Protein AF-A0AB34G0P8-F1 (afdb_monomer)

pLDDT: mean 74.04, std 18.04, range [24.09, 98.31]

InterPro domains:
  IPR002575 Aminoglycoside phosphotransferase [PF01636] (497-604)
  IPR011009 Protein kinase-like domain superfamily [SSF56112] (492-685)

Mean predicted aligned error: 21.81 Å

Solvent-accessible surface area (backbone atoms only — not comparable to full-atom values): 39371 Å² total; per-residue (Å²): 138,84,88,82,79,58,71,59,60,62,61,66,71,72,66,94,48,79,92,49,45,62,61,52,47,51,54,50,50,36,53,51,48,53,50,49,52,55,47,42,53,53,50,49,52,51,55,39,42,76,72,71,47,58,97,82,65,74,80,33,61,32,66,63,45,48,44,55,61,40,42,73,58,65,62,52,51,52,52,51,43,49,52,55,57,77,41,54,67,62,77,75,62,88,54,70,70,63,48,52,50,34,56,71,69,43,41,60,56,49,53,52,50,48,54,51,44,50,50,34,36,53,35,41,67,61,32,47,63,33,47,47,51,44,37,51,50,37,35,51,48,52,48,49,51,57,42,61,74,71,48,86,65,56,70,58,50,57,59,47,50,58,50,48,40,45,72,77,36,47,71,58,39,49,52,52,50,54,64,72,63,56,76,75,42,73,70,82,69,55,75,86,48,48,62,54,44,50,59,37,57,54,56,34,83,88,58,46,84,77,51,71,55,59,44,51,51,47,32,53,60,26,45,70,52,13,69,78,80,56,84,86,73,92,62,99,64,65,47,65,60,59,62,67,24,53,50,21,44,50,50,29,48,53,43,50,56,55,50,63,69,32,62,68,57,70,59,55,59,82,50,44,46,58,61,46,34,52,50,51,52,47,54,56,48,18,62,58,35,44,37,54,79,79,49,32,42,88,59,92,66,89,83,67,58,73,78,79,51,59,64,68,67,84,76,73,53,75,67,79,53,68,68,66,75,74,64,78,53,61,38,36,54,51,74,35,58,37,47,74,90,47,97,55,44,68,52,33,36,40,36,38,21,38,29,67,98,36,98,48,35,36,40,36,40,36,40,36,31,46,73,63,86,78,65,62,72,52,71,50,81,45,81,48,45,60,88,70,34,47,83,44,60,48,45,56,48,48,49,52,100,82,74,56,77,51,59,57,28,39,36,42,36,39,100,88,48,79,44,80,47,45,34,77,50,70,66,44,44,46,53,55,52,17,70,78,67,30,32,36,76,78,50,76,49,78,52,64,56,61,94,84,86,52,98,59,59,45,54,50,73,43,72,41,90,47,70,74,70,67,40,79,88,71,82,89,83,84,87,87,91,75,89,87,80,79,84,54,87,46,55,70,82,67,83,52,62,63,38,34,16,39,53,17,25,48,39,33,56,46,32,68,49,86,74,60,92,86,60,91,62,53,80,41,92,41,40,48,63,92,52,67,42,67,58,53,37,72,78,42,97,45,53,66,65,62,54,53,49,54,53,47,60,72,76,52,75,71,83,70,81,59,72,20,37,32,48,20,56,44,38,75,91,32,45,41,47,60,85,55,43,75,79,49,79,52,72,62,86,47,36,26,36,17,42,51,41,39,28,45,13,27,39,28,47,44,34,18,55,72,65,29,71,79,43,26,55,38,17,50,54,20,21,27,62,64,60,73,44,84,76,72,54,54,38,58,24,36,41,51,32,64,52,59,46,69,68,64,39,59,73,50,25,58,58,37,31,74,36,60,34,67,85,47,39,34,68,56,37,45,52,32,48,51,53,49,43,55,54,22,51,53,54,50,67,73,66,51,91,90,117

Radius of gyration: 36.14 Å; Cα contacts (8 Å, |Δi|>4): 892; chains: 1; bounding box: 74×77×118 Å

Sequence (691 aa):
MQVGDDPTVRAAILLQRENYKAFGADVRALHSSLGQLESAIKRAQTSLISHGAQSRDILGGDQTSLSEIVGDYEATLVECERLLWDNRRYAQTTGPATNINWNINVMPQVDYLRSRIQMHNTRIQHVLKPFEIDLINNFHGDLAQRITSLHVDVLRVNRNIDTLIAQHYPDVAAAIEQRLEQELCSVRIPDPLLGRLGGMFDRHKLGRPPALHEMADCFLIQFEKSTVILPISVDDDRQSPPVDQYLALLKCQLVMDRMKDTNELRNPRRMSHWPGYVRALEEKLSQQSSRFETELTTPDVSNCEDKRLEIWNSDDKPTKTSHPAIGPLYIDVVEVALAKESAVTAWRTVRVSRQAHAENRFRLVETCASRGEPPVVESRVIDINMRKATLIPIYADPVGKAGKTPPLEIVLEDKASSYRFLFMDLRDLFLFQQAFTDFKVAESFMEPGKEESFEEDTTLQLWIPSPMKERSGKSREDDDRRPSSGSQDRVPVEPDRKRLRMMGAIAARISVVDVPTSASLPLRAGPIDDVDWAALRRTRNSPAMLVTAAEVVKRSKPTDTRLAFVHGDLWQGNMLWEGTDVTAILDWDASGLGSPGIDLGSVRFDAALFYGLPAIMEVLDGWEHESGRLAPDVAYWDVVAALATPPNMRSFQTAMAEQGRPDLTAELLNQRREEFLRQALRQLDVGDPDI

Secondary structure (DSSP, 8-state):
---S--HHHHHHTT---GGGHHHHHHHHHHHHHHHHHHHHHHHHHHHHHHTT--TTPPP---HHHHHHHH--HHHHHHHHHHHHHHTTTGGG---HHHHHHHHHHTHHHHHHHHHHHHHHHHHHHHHHHHHHHHHHHHHHHHHHHHHHTT-TTHHHHHHHHHHHHHHH-HHHHHHHHHHHS-PPP-PPPPHHHHHHHHHHHTTGGGTPPPPHHHHHHHHHHHHHTTGGG-----SSSPBPPPHHHHHHHHHHHHHHHHHHTSHHHHSPPTT-SHHHHHHHHHHHHHHHHTHHHHTB-PPP-TT--GGGG--S-TT-S---S--------EEEEEEEEB--SSTTEEEEEEEEEEETT-TTEEEEEEEEEESSSS--EEEEEEEEETTT-EEEEGGGS---TT-PPPPSEEEEEETTEEEEEEBSSHHHHHHHHHHHHSEEEEEEEEE---TTS--S-EEEEEEEE-PPP-B--------SSS-----SSS--SSPPHHHHHHHHHHHHHHHTPPPPTT--PPB-SSTTTTS-HHHHHHHS---HHHHHHHHHHHH---S----EEE-SS-SGGGEEEETTEEEEE--GGG-EEE-THHHHHHHHHHHHHHH-TTHHHHHHHHHHHHHTSPPTTHHHHHHHHHHSS-SSTHHHHHHHHHTT-TT--HHHHHHHHHHHHHHHHHHHHTT-TT-

Structure (mmCIF, N/CA/C/O backbone):
data_AF-A0AB34G0P8-F1
#
_entry.id   AF-A0AB34G0P8-F1
#
loop_
_atom_site.group_PDB
_atom_site.id
_atom_site.type_symbol
_atom_site.label_atom_id
_atom_site.label_alt_id
_atom_site.label_comp_id
_atom_site.label_asym_id
_atom_site.label_entity_id
_atom_site.label_seq_id
_atom_site.pdbx_PDB_ins_code
_atom_site.Cartn_x
_atom_site.Cartn_y
_atom_site.Cartn_z
_atom_site.occupancy
_atom_site.B_iso_or_equiv
_atom_site.auth_seq_id
_atom_site.auth_comp_id
_atom_site.auth_asym_id
_atom_site.auth_atom_id
_atom_site.pdbx_PDB_model_num
ATOM 1 N N . MET A 1 1 ? 25.470 -7.820 19.871 1.00 38.25 1 MET A N 1
ATOM 2 C CA . MET A 1 1 ? 24.662 -7.055 18.902 1.00 38.25 1 MET A CA 1
ATOM 3 C C . MET A 1 1 ? 25.480 -5.840 18.476 1.00 38.25 1 MET A C 1
ATOM 5 O O . MET A 1 1 ? 25.566 -4.884 19.232 1.00 38.25 1 MET A O 1
ATOM 9 N N . GLN A 1 2 ? 26.200 -5.916 17.355 1.00 31.17 2 GLN A N 1
ATOM 10 C CA . GLN A 1 2 ? 26.799 -4.734 16.724 1.00 31.17 2 GLN A CA 1
ATOM 11 C C . GLN A 1 2 ? 25.847 -4.340 15.594 1.00 31.17 2 GLN A C 1
ATOM 13 O O . GLN A 1 2 ? 25.844 -4.984 14.556 1.00 31.17 2 GLN A O 1
ATOM 18 N N . VAL A 1 3 ? 25.020 -3.316 15.808 1.00 43.66 3 VAL A N 1
ATOM 19 C CA . VAL A 1 3 ? 24.064 -2.793 14.804 1.00 43.66 3 VAL A CA 1
ATOM 20 C C . VAL A 1 3 ? 24.758 -1.779 13.865 1.00 43.66 3 VAL A C 1
ATOM 22 O O . VAL A 1 3 ? 24.128 -0.999 13.162 1.00 43.66 3 VAL A O 1
ATOM 25 N N . GLY A 1 4 ? 26.094 -1.752 13.871 1.00 34.16 4 GLY A N 1
ATOM 26 C CA . GLY A 1 4 ? 26.874 -0.612 13.393 1.00 34.16 4 GLY A CA 1
ATOM 27 C C . GLY A 1 4 ? 27.248 -0.589 11.914 1.00 34.16 4 GLY A C 1
ATOM 28 O O . GLY A 1 4 ? 27.660 0.469 11.460 1.00 34.16 4 GLY A O 1
ATOM 29 N N . ASP A 1 5 ? 27.133 -1.686 11.162 1.00 37.00 5 ASP A N 1
ATOM 30 C CA . ASP A 1 5 ? 27.692 -1.739 9.797 1.00 37.00 5 ASP A CA 1
ATOM 31 C C . ASP A 1 5 ? 26.925 -2.687 8.860 1.00 37.00 5 ASP A C 1
ATOM 33 O O . ASP A 1 5 ? 27.515 -3.412 8.060 1.00 37.00 5 ASP A O 1
ATOM 37 N N . ASP A 1 6 ? 25.591 -2.689 8.939 1.00 42.88 6 ASP A N 1
ATOM 38 C CA . ASP A 1 6 ? 24.781 -3.460 7.994 1.00 42.88 6 ASP A CA 1
ATOM 39 C C . ASP A 1 6 ? 24.594 -2.671 6.672 1.00 42.88 6 ASP A C 1
ATOM 41 O O . ASP A 1 6 ? 23.972 -1.594 6.681 1.00 42.88 6 ASP A O 1
ATOM 45 N N . PRO A 1 7 ? 25.144 -3.126 5.523 1.00 38.34 7 PRO A N 1
ATOM 46 C CA . PRO A 1 7 ? 25.011 -2.462 4.217 1.00 38.34 7 PRO A CA 1
ATOM 47 C C . PRO A 1 7 ? 23.553 -2.198 3.793 1.00 38.34 7 PRO A C 1
ATOM 49 O O . PRO A 1 7 ? 23.301 -1.269 3.015 1.00 38.34 7 PRO A O 1
ATOM 52 N N . THR A 1 8 ? 22.599 -2.908 4.391 1.00 43.03 8 THR A N 1
ATOM 53 C CA . THR A 1 8 ? 21.152 -2.724 4.265 1.00 43.03 8 THR A CA 1
ATOM 54 C C . THR A 1 8 ? 20.676 -1.326 4.682 1.00 43.03 8 THR A C 1
ATOM 56 O O . THR A 1 8 ? 19.839 -0.711 4.013 1.00 43.03 8 THR A O 1
ATOM 59 N N . VAL A 1 9 ? 21.264 -0.746 5.739 1.00 42.06 9 VAL A N 1
ATOM 60 C CA . VAL A 1 9 ? 20.924 0.609 6.216 1.00 42.06 9 VAL A CA 1
ATOM 61 C C . VAL A 1 9 ? 21.371 1.667 5.201 1.00 42.06 9 VAL A C 1
ATOM 63 O O . VAL A 1 9 ? 20.661 2.645 4.964 1.00 42.06 9 VAL A O 1
ATOM 66 N N . ARG A 1 10 ? 22.496 1.448 4.505 1.00 41.66 10 ARG A N 1
ATOM 67 C CA . ARG A 1 10 ? 22.954 2.336 3.419 1.00 41.66 10 ARG A CA 1
ATOM 68 C C . ARG A 1 10 ? 22.063 2.268 2.180 1.00 41.66 10 ARG A C 1
ATOM 70 O O . ARG A 1 10 ? 21.910 3.285 1.504 1.00 41.66 10 ARG A O 1
ATOM 77 N N . ALA A 1 11 ? 21.442 1.125 1.893 1.00 40.31 11 ALA A N 1
ATOM 78 C CA . ALA A 1 11 ? 20.482 1.010 0.795 1.00 40.31 11 ALA A CA 1
ATOM 79 C C . ALA A 1 11 ? 19.175 1.775 1.086 1.00 40.31 11 ALA A C 1
ATOM 81 O O . ALA A 1 11 ? 18.634 2.419 0.183 1.00 40.31 11 ALA A O 1
ATOM 82 N N . ALA A 1 12 ? 18.722 1.789 2.346 1.00 41.59 12 ALA A N 1
ATOM 83 C CA . ALA A 1 12 ? 17.555 2.557 2.794 1.00 41.59 12 ALA A CA 1
ATOM 84 C C . ALA A 1 12 ? 17.799 4.083 2.860 1.00 41.59 12 ALA A C 1
ATOM 86 O O . ALA A 1 12 ? 16.854 4.867 2.756 1.00 41.59 12 ALA A O 1
ATOM 87 N N . ILE A 1 13 ? 19.061 4.519 2.982 1.00 40.69 13 ILE A N 1
ATOM 88 C CA . ILE A 1 13 ? 19.472 5.937 3.012 1.00 40.69 13 ILE A CA 1
ATOM 89 C C . ILE A 1 13 ? 19.285 6.649 1.649 1.00 40.69 13 ILE A C 1
ATOM 91 O O . ILE A 1 13 ? 19.268 7.878 1.607 1.00 40.69 13 ILE A O 1
ATOM 95 N N . LEU A 1 14 ? 19.079 5.930 0.535 1.00 37.16 14 LEU A N 1
ATOM 96 C CA . LEU A 1 14 ? 19.146 6.509 -0.821 1.00 37.16 14 LEU A CA 1
ATOM 97 C C . LEU A 1 14 ? 17.829 6.634 -1.612 1.00 37.16 14 LEU A C 1
ATOM 99 O O . LEU A 1 14 ? 17.881 6.942 -2.802 1.00 37.16 14 LEU A O 1
ATOM 103 N N . LEU A 1 15 ? 16.644 6.468 -1.013 1.00 38.00 15 LEU A N 1
ATOM 104 C CA . LEU A 1 15 ? 15.382 6.554 -1.771 1.00 38.00 15 LEU A CA 1
ATOM 105 C C . LEU A 1 15 ? 14.406 7.605 -1.211 1.00 38.00 15 LEU A C 1
ATOM 107 O O . LEU A 1 15 ? 13.618 7.345 -0.308 1.00 38.00 15 LEU A O 1
ATOM 111 N N . GLN A 1 16 ? 14.436 8.802 -1.808 1.00 39.34 16 GLN A N 1
ATOM 112 C CA . GLN A 1 16 ? 13.389 9.829 -1.714 1.00 39.34 16 GLN A CA 1
ATOM 113 C C . GLN A 1 16 ? 12.370 9.664 -2.865 1.00 39.34 16 GLN A C 1
ATOM 115 O O . GLN A 1 16 ? 12.476 10.365 -3.870 1.00 39.34 16 GLN A O 1
ATOM 120 N N . ARG A 1 17 ? 11.396 8.743 -2.760 1.00 50.22 17 ARG A N 1
ATOM 121 C CA . ARG A 1 17 ? 10.224 8.666 -3.672 1.00 50.22 17 ARG A CA 1
ATOM 122 C C . ARG A 1 17 ? 8.953 8.225 -2.926 1.00 50.22 17 ARG A C 1
ATOM 124 O O . ARG A 1 17 ? 9.050 7.466 -1.965 1.00 50.22 17 ARG A O 1
ATOM 131 N N . GLU A 1 18 ? 7.787 8.719 -3.354 1.00 49.91 18 GLU A N 1
ATOM 132 C CA . GLU A 1 18 ? 6.505 8.671 -2.618 1.00 49.91 18 GLU A CA 1
ATOM 133 C C . GLU A 1 18 ? 6.029 7.250 -2.257 1.00 49.91 18 GLU A C 1
ATOM 135 O O . GLU A 1 18 ? 5.743 7.011 -1.084 1.00 49.91 18 GLU A O 1
ATOM 140 N N . ASN A 1 19 ? 6.092 6.278 -3.178 1.00 51.84 19 ASN A N 1
ATOM 141 C CA . ASN A 1 19 ? 5.574 4.910 -2.954 1.00 51.84 19 ASN A CA 1
ATOM 142 C C . ASN A 1 19 ? 6.341 4.103 -1.885 1.00 51.84 19 ASN A C 1
ATOM 144 O O . ASN A 1 19 ? 5.793 3.186 -1.283 1.00 51.84 19 ASN A O 1
ATOM 148 N N . TYR A 1 20 ? 7.605 4.447 -1.610 1.00 60.38 20 TYR A N 1
ATOM 149 C CA . TYR A 1 20 ? 8.428 3.787 -0.583 1.00 60.38 20 TYR A CA 1
ATOM 150 C C . TYR A 1 20 ? 8.628 4.652 0.667 1.00 60.38 20 TYR A C 1
ATOM 152 O O . TYR A 1 20 ? 9.341 4.255 1.589 1.00 60.38 20 TYR A O 1
ATOM 160 N N . LYS A 1 21 ? 8.019 5.843 0.729 1.00 66.00 21 LYS A N 1
ATOM 161 C CA . LYS A 1 21 ? 8.262 6.802 1.814 1.00 66.00 21 LYS A CA 1
ATOM 162 C C . LYS A 1 21 ? 7.730 6.296 3.155 1.00 66.00 21 LYS A C 1
ATOM 164 O O . LYS A 1 21 ? 8.456 6.379 4.147 1.00 66.00 21 LYS A O 1
ATOM 169 N N . ALA A 1 22 ? 6.507 5.758 3.162 1.00 67.75 22 ALA A N 1
ATOM 170 C CA . ALA A 1 22 ? 5.878 5.170 4.345 1.00 67.75 22 ALA A CA 1
ATOM 171 C C . ALA A 1 22 ? 6.599 3.884 4.778 1.00 67.75 22 ALA A C 1
ATOM 173 O O . ALA A 1 22 ? 7.051 3.794 5.914 1.00 67.75 22 ALA A O 1
ATOM 174 N N . PHE A 1 23 ? 6.844 2.959 3.843 1.00 76.56 23 PHE A N 1
ATOM 175 C CA . PHE A 1 23 ? 7.594 1.728 4.119 1.00 76.56 23 PHE A CA 1
ATOM 176 C C . PHE A 1 23 ? 9.003 2.003 4.665 1.00 76.56 23 PHE A C 1
ATOM 178 O O . PHE A 1 23 ? 9.424 1.439 5.671 1.00 76.56 23 PHE A O 1
ATOM 185 N N . GLY A 1 24 ? 9.730 2.942 4.054 1.00 72.56 24 GLY A N 1
ATOM 186 C CA . GLY A 1 24 ? 11.037 3.364 4.545 1.00 72.56 24 GLY A CA 1
ATOM 187 C C . GLY A 1 24 ? 10.974 4.046 5.916 1.00 72.56 24 GLY A C 1
ATOM 188 O O . GLY A 1 24 ? 11.948 3.984 6.663 1.00 72.56 24 GLY A O 1
ATOM 189 N N . ALA A 1 25 ? 9.860 4.700 6.269 1.00 77.50 25 ALA A N 1
ATOM 190 C CA . ALA A 1 25 ? 9.659 5.244 7.611 1.00 77.50 25 ALA A CA 1
ATOM 191 C C . ALA A 1 25 ? 9.483 4.126 8.646 1.00 77.50 25 ALA A C 1
ATOM 193 O O . ALA A 1 25 ? 10.111 4.202 9.699 1.00 77.50 25 ALA A O 1
ATOM 194 N N . ASP A 1 26 ? 8.743 3.068 8.310 1.00 80.44 26 ASP A N 1
ATOM 195 C CA . ASP A 1 26 ? 8.564 1.895 9.172 1.00 80.44 26 ASP A CA 1
ATOM 196 C C . ASP A 1 26 ? 9.906 1.180 9.429 1.00 80.44 26 ASP A C 1
ATOM 198 O O . ASP A 1 26 ? 10.258 0.898 10.578 1.00 80.44 26 ASP A O 1
ATOM 202 N N . VAL A 1 27 ? 10.727 0.976 8.387 1.00 81.44 27 VAL A N 1
ATOM 203 C CA . VAL A 1 27 ? 12.082 0.397 8.524 1.00 81.44 27 VAL A CA 1
ATOM 204 C C . VAL A 1 27 ? 12.983 1.278 9.403 1.00 81.44 27 VAL A C 1
ATOM 206 O O . VAL A 1 27 ? 13.704 0.772 10.266 1.00 81.44 27 VAL A O 1
ATOM 209 N N . ARG A 1 28 ? 12.930 2.609 9.239 1.00 79.88 28 ARG A N 1
ATOM 210 C CA . ARG A 1 28 ? 13.675 3.548 10.101 1.00 79.88 28 ARG A CA 1
ATOM 211 C C . ARG A 1 28 ? 13.203 3.502 11.553 1.00 79.88 28 ARG A C 1
ATOM 213 O O . ARG A 1 28 ? 14.037 3.604 12.452 1.00 79.88 28 ARG A O 1
ATOM 220 N N . ALA A 1 29 ? 11.902 3.339 11.787 1.00 83.00 29 ALA A N 1
ATOM 221 C CA . ALA A 1 29 ? 11.359 3.177 13.129 1.00 83.00 29 ALA A CA 1
ATOM 222 C C . ALA A 1 29 ? 11.914 1.909 13.798 1.00 83.00 29 ALA A C 1
ATOM 224 O O . ALA A 1 29 ? 12.375 1.985 14.934 1.00 83.00 29 ALA A O 1
ATOM 225 N N . LEU A 1 30 ? 11.989 0.787 13.067 1.00 85.00 30 LEU A N 1
ATOM 226 C CA . LEU A 1 30 ? 12.614 -0.446 13.567 1.00 85.00 30 LEU A CA 1
ATOM 227 C C . LEU A 1 30 ? 14.091 -0.271 13.899 1.00 85.00 30 LEU A C 1
ATOM 229 O O . LEU A 1 30 ? 14.526 -0.666 14.979 1.00 85.00 30 LEU A O 1
ATOM 233 N N . HIS A 1 31 ? 14.852 0.383 13.023 1.00 83.12 31 HIS A N 1
ATOM 234 C CA . HIS A 1 31 ? 16.249 0.704 13.304 1.00 83.12 31 HIS A CA 1
ATOM 235 C C . HIS A 1 31 ? 16.399 1.555 14.576 1.00 83.12 31 HIS A C 1
ATOM 237 O O . HIS A 1 31 ? 17.258 1.279 15.412 1.00 83.12 31 HIS A O 1
ATOM 243 N N . SER A 1 32 ? 15.536 2.560 14.760 1.00 85.12 32 SER A N 1
ATOM 244 C CA . SER A 1 32 ? 15.536 3.386 15.970 1.00 85.12 32 SER A CA 1
ATOM 245 C C . SER A 1 32 ? 15.220 2.568 17.226 1.00 85.12 32 SER A C 1
ATOM 247 O O . SER A 1 32 ? 15.949 2.682 18.211 1.00 85.12 32 SER A O 1
ATOM 249 N N . SER A 1 33 ? 14.202 1.702 17.186 1.00 85.25 33 SER A N 1
ATOM 250 C CA . SER A 1 33 ? 13.849 0.811 18.300 1.00 85.25 33 SER A CA 1
ATOM 251 C C . SER A 1 33 ? 14.989 -0.152 18.651 1.00 85.25 33 SER A C 1
ATOM 253 O O . SER A 1 33 ? 15.336 -0.296 19.823 1.00 85.25 33 SER A O 1
ATOM 255 N N . LEU A 1 34 ? 15.646 -0.757 17.656 1.00 86.56 34 LEU A N 1
ATOM 256 C CA . LEU A 1 34 ? 16.828 -1.601 17.876 1.00 86.56 34 LEU A CA 1
ATOM 257 C C . LEU A 1 34 ? 17.988 -0.801 18.494 1.00 86.56 34 LEU A C 1
ATOM 259 O O . LEU A 1 34 ? 18.652 -1.279 19.416 1.00 86.56 34 LEU A O 1
ATOM 263 N N . GLY A 1 35 ? 18.186 0.447 18.058 1.00 84.56 35 GLY A N 1
ATOM 264 C CA . GLY A 1 35 ? 19.156 1.365 18.657 1.00 84.56 35 GLY A CA 1
ATOM 265 C C . GLY A 1 35 ? 18.836 1.725 20.113 1.00 84.56 35 GLY A C 1
ATOM 266 O O . GLY A 1 35 ? 19.750 1.901 20.925 1.00 84.56 35 GLY A O 1
ATOM 267 N N . GLN A 1 36 ? 17.554 1.792 20.489 1.00 85.69 36 GLN A N 1
ATOM 268 C CA . GLN A 1 36 ? 17.144 1.975 21.886 1.00 85.69 36 GLN A CA 1
ATOM 269 C C . GLN A 1 36 ? 17.518 0.764 22.744 1.00 85.69 36 GLN A C 1
ATOM 271 O O . GLN A 1 36 ? 18.003 0.958 23.859 1.00 85.69 36 GLN A O 1
ATOM 276 N N . LEU A 1 37 ? 17.364 -0.454 22.216 1.00 83.94 37 LEU A N 1
ATOM 277 C CA . LEU A 1 37 ? 17.761 -1.688 22.894 1.00 83.94 37 LEU A CA 1
ATOM 278 C C . LEU A 1 37 ? 19.286 -1.778 23.069 1.00 83.94 37 LEU A C 1
ATOM 280 O O . LEU A 1 37 ? 19.772 -2.086 24.155 1.00 83.94 37 LEU A O 1
ATOM 284 N N . GLU A 1 38 ? 20.061 -1.402 22.049 1.00 83.69 38 GLU A N 1
ATOM 285 C CA . GLU A 1 38 ? 21.521 -1.281 22.174 1.00 83.69 38 GLU A CA 1
ATOM 286 C C . GLU A 1 38 ? 21.916 -0.219 23.218 1.00 83.69 38 GLU A C 1
ATOM 288 O O . GLU A 1 38 ? 22.828 -0.416 24.025 1.00 83.69 38 GLU A O 1
ATOM 293 N N . SER A 1 39 ? 21.205 0.909 23.242 1.00 82.94 39 SER A N 1
ATOM 294 C CA . SER A 1 39 ? 21.441 1.975 24.215 1.00 82.94 39 SER A CA 1
ATOM 295 C C . SER A 1 39 ? 21.083 1.550 25.642 1.00 82.94 39 SER A C 1
ATOM 297 O O . SER A 1 39 ? 21.783 1.943 26.571 1.00 82.94 39 SER A O 1
ATOM 299 N N . ALA A 1 40 ? 20.044 0.732 25.825 1.00 80.25 40 ALA A N 1
ATOM 300 C CA . ALA A 1 40 ? 19.678 0.132 27.108 1.00 80.25 40 ALA A CA 1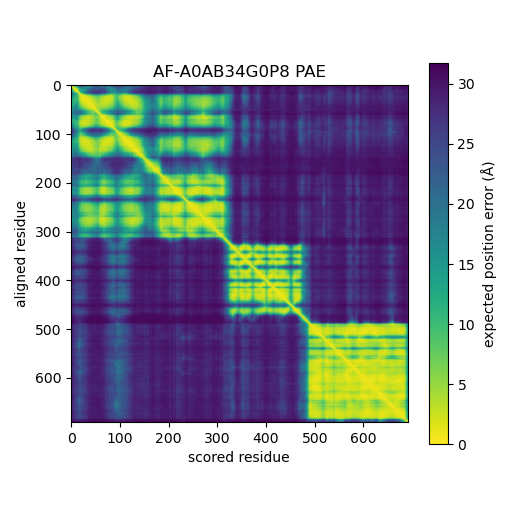
ATOM 301 C C . ALA A 1 40 ? 20.806 -0.752 27.658 1.00 80.25 40 ALA A C 1
ATOM 303 O O . ALA A 1 40 ? 21.211 -0.588 28.808 1.00 80.25 40 ALA A O 1
ATOM 304 N N . ILE A 1 41 ? 21.401 -1.600 26.810 1.00 80.12 41 ILE A N 1
ATOM 305 C CA . ILE A 1 41 ? 22.577 -2.416 27.158 1.00 80.12 41 ILE A CA 1
ATOM 306 C C . ILE A 1 41 ? 23.748 -1.516 27.581 1.00 80.12 41 ILE A C 1
ATOM 308 O O . ILE A 1 41 ? 24.336 -1.723 28.642 1.00 80.12 41 ILE A O 1
ATOM 312 N N . LYS A 1 42 ? 24.065 -0.472 26.800 1.00 79.06 42 LYS A N 1
ATOM 313 C CA . LYS A 1 42 ? 25.155 0.474 27.118 1.00 79.06 42 LYS A CA 1
ATOM 314 C C . LYS A 1 42 ? 24.910 1.230 28.425 1.00 79.06 42 LYS A C 1
ATOM 316 O O . LYS A 1 42 ? 25.845 1.407 29.208 1.00 79.06 42 LYS A O 1
ATOM 321 N N . ARG A 1 43 ? 23.672 1.669 28.682 1.00 77.44 43 ARG A N 1
ATOM 322 C CA . ARG A 1 43 ? 23.278 2.332 29.936 1.00 77.44 43 ARG A CA 1
ATOM 323 C C . ARG A 1 43 ? 23.423 1.392 31.122 1.00 77.44 43 ARG A C 1
ATOM 325 O O . ARG A 1 43 ? 24.053 1.780 32.101 1.00 77.44 43 ARG A O 1
ATOM 332 N N . ALA A 1 44 ? 22.907 0.168 31.008 1.00 71.81 44 ALA A N 1
ATOM 333 C CA . ALA A 1 44 ? 23.056 -0.854 32.035 1.00 71.81 44 ALA A CA 1
ATOM 334 C C . ALA A 1 44 ? 24.543 -1.104 32.321 1.00 71.81 44 ALA A C 1
ATOM 336 O O . ALA A 1 44 ? 24.975 -0.961 33.456 1.00 71.81 44 ALA A O 1
ATOM 337 N N . GLN A 1 45 ? 25.366 -1.332 31.294 1.00 72.25 45 GLN A N 1
ATOM 338 C CA . GLN A 1 45 ? 26.809 -1.535 31.460 1.00 72.25 45 GLN A CA 1
ATOM 339 C C . GLN A 1 45 ? 27.508 -0.342 32.128 1.00 72.25 45 GLN A C 1
ATOM 341 O O . GLN A 1 45 ? 28.332 -0.530 33.019 1.00 72.25 45 GLN A O 1
ATOM 346 N N . THR A 1 46 ? 27.168 0.886 31.730 1.00 72.50 46 THR A N 1
ATOM 347 C CA . THR A 1 46 ? 27.747 2.106 32.315 1.00 72.50 46 THR A CA 1
ATOM 348 C C . THR A 1 46 ? 27.361 2.250 33.786 1.00 72.50 46 THR A C 1
ATOM 350 O O . THR A 1 46 ? 28.221 2.533 34.617 1.00 72.50 46 THR A O 1
ATOM 353 N N . SER A 1 47 ? 26.089 2.005 34.117 1.00 68.62 47 SER A N 1
ATOM 354 C CA . SER A 1 47 ? 25.600 1.994 35.497 1.00 68.62 47 SER A CA 1
ATOM 355 C C . SER A 1 47 ? 26.310 0.924 36.329 1.00 68.62 47 SER A C 1
ATOM 357 O O . SER A 1 47 ? 26.710 1.173 37.460 1.00 68.62 47 SER A O 1
ATOM 359 N N . LEU A 1 48 ? 26.568 -0.253 35.768 1.00 64.25 48 LEU A N 1
ATOM 360 C CA . LEU A 1 48 ? 27.287 -1.304 36.483 1.00 64.25 48 LEU A CA 1
ATOM 361 C C . LEU A 1 48 ? 28.753 -0.942 36.743 1.00 64.25 48 LEU A C 1
ATOM 363 O O . LEU A 1 48 ? 29.241 -1.132 37.857 1.00 64.25 48 LEU A O 1
ATOM 367 N N . ILE A 1 49 ? 29.445 -0.367 35.754 1.00 66.00 49 ILE A N 1
ATOM 368 C CA . ILE A 1 49 ? 30.825 0.115 35.921 1.00 66.00 49 ILE A CA 1
ATOM 369 C C . ILE A 1 49 ? 30.883 1.202 37.001 1.00 66.00 49 ILE A C 1
ATOM 371 O O . ILE A 1 49 ? 31.774 1.170 37.851 1.00 66.00 49 ILE A O 1
ATOM 375 N N . SER A 1 50 ? 29.919 2.132 37.027 1.00 64.19 50 SER A N 1
ATOM 376 C CA . SER A 1 50 ? 29.874 3.170 38.065 1.00 64.19 50 SER A CA 1
ATOM 377 C C . SER A 1 50 ? 29.650 2.605 39.472 1.00 64.19 50 SER A C 1
ATOM 379 O O . SER A 1 50 ? 30.050 3.238 40.444 1.00 64.19 50 SER A O 1
ATOM 381 N N . HIS A 1 51 ? 29.057 1.414 39.585 1.00 60.56 51 HIS A N 1
ATOM 382 C CA . HIS A 1 51 ? 28.833 0.697 40.844 1.00 60.56 51 HIS A CA 1
ATOM 383 C C . HIS A 1 51 ? 29.891 -0.392 41.127 1.00 60.56 51 HIS A C 1
ATOM 385 O O . HIS A 1 51 ? 29.690 -1.233 42.002 1.00 60.56 51 HIS A O 1
ATOM 391 N N . GLY A 1 52 ? 31.039 -0.362 40.434 1.00 57.91 52 GLY A N 1
ATOM 392 C CA . GLY A 1 52 ? 32.219 -1.170 40.764 1.00 57.91 52 GLY A CA 1
ATOM 393 C C . GLY A 1 52 ? 32.432 -2.438 39.929 1.00 57.91 52 GLY A C 1
ATOM 394 O O . GLY A 1 52 ? 33.358 -3.193 40.229 1.00 57.91 52 GLY A O 1
ATOM 395 N N . ALA A 1 53 ? 31.630 -2.678 38.885 1.00 62.78 53 ALA A N 1
ATOM 396 C CA . ALA A 1 53 ? 31.868 -3.769 37.936 1.00 62.78 53 ALA A CA 1
ATOM 397 C C . ALA A 1 53 ? 33.105 -3.501 37.059 1.00 62.78 53 ALA A C 1
ATOM 399 O O . ALA A 1 53 ? 33.378 -2.365 36.658 1.00 62.78 53 ALA A O 1
ATOM 400 N N . GLN A 1 54 ? 33.855 -4.547 36.715 1.00 63.16 54 GLN A N 1
ATOM 401 C CA . GLN A 1 54 ? 34.970 -4.434 35.779 1.00 63.16 54 GLN A CA 1
ATOM 402 C C . GLN A 1 54 ? 34.459 -4.456 34.336 1.00 63.16 54 GLN A C 1
ATOM 404 O O . GLN A 1 54 ? 33.477 -5.114 34.013 1.00 63.16 54 GLN A O 1
ATOM 409 N N . SER A 1 55 ? 35.196 -3.835 33.409 1.00 60.69 55 SER A N 1
ATOM 410 C CA . SER A 1 55 ? 34.852 -3.836 31.972 1.00 60.69 55 SER A CA 1
ATOM 411 C C . SER A 1 55 ? 34.739 -5.238 31.338 1.00 60.69 55 SER A C 1
ATOM 413 O O . SER A 1 55 ? 34.291 -5.349 30.199 1.00 60.69 55 SER A O 1
ATOM 415 N N . ARG A 1 56 ? 35.197 -6.288 32.032 1.00 57.94 56 ARG A N 1
ATOM 416 C CA . ARG A 1 56 ? 35.187 -7.690 31.589 1.00 57.94 56 ARG A CA 1
ATOM 417 C C . ARG A 1 56 ? 33.961 -8.461 32.086 1.00 57.94 56 ARG A C 1
ATOM 419 O O . ARG A 1 56 ? 33.762 -9.595 31.658 1.00 57.94 56 ARG A O 1
ATOM 426 N N . ASP A 1 57 ? 33.183 -7.879 32.997 1.00 60.84 57 ASP A N 1
ATOM 427 C CA . ASP A 1 57 ? 31.997 -8.519 33.547 1.00 60.84 57 ASP A CA 1
ATOM 428 C C . ASP A 1 57 ? 30.873 -8.497 32.506 1.00 60.84 57 ASP A C 1
ATOM 430 O O . ASP A 1 57 ? 30.532 -7.458 31.938 1.00 60.84 57 ASP A O 1
ATOM 434 N N . ILE A 1 58 ? 30.335 -9.680 32.211 1.00 60.34 58 ILE A N 1
ATOM 435 C CA . ILE A 1 58 ? 29.313 -9.869 31.181 1.00 60.34 58 ILE A CA 1
ATOM 436 C C . ILE A 1 58 ? 27.954 -9.497 31.776 1.00 60.34 58 ILE A C 1
ATOM 438 O O . ILE A 1 58 ? 27.576 -10.006 32.832 1.00 60.34 58 ILE A O 1
ATOM 442 N N . LEU A 1 59 ? 27.221 -8.624 31.079 1.00 63.72 59 LEU A N 1
ATOM 443 C CA . LEU A 1 59 ? 25.827 -8.322 31.388 1.00 63.72 59 LEU A CA 1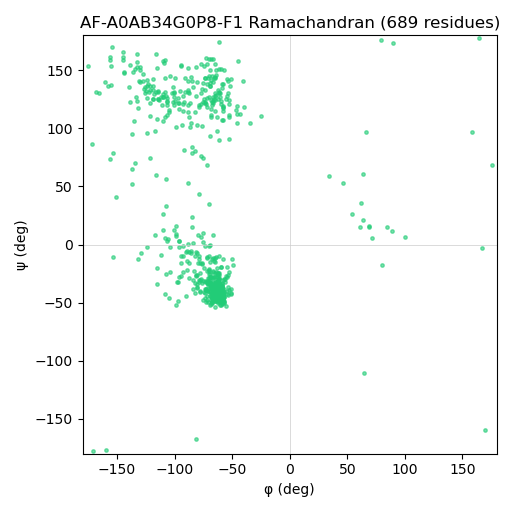
ATOM 444 C C . LEU A 1 59 ? 25.011 -9.614 31.405 1.00 63.72 59 LEU A C 1
ATOM 446 O O . LEU A 1 59 ? 25.013 -10.395 30.455 1.00 63.72 59 LEU A O 1
ATOM 450 N N . GLY A 1 60 ? 24.325 -9.834 32.513 1.00 61.97 60 GLY A N 1
ATOM 451 C CA . GLY A 1 60 ? 23.546 -11.027 32.735 1.00 61.97 60 GLY A CA 1
ATOM 452 C C . GLY A 1 60 ? 22.218 -11.027 31.981 1.00 61.97 60 GLY A C 1
ATOM 453 O O . GLY A 1 60 ? 21.273 -10.397 32.448 1.00 61.97 60 GLY A O 1
ATOM 454 N N . GLY A 1 61 ? 22.116 -11.750 30.865 1.00 67.19 61 GLY A N 1
ATOM 455 C CA . GLY A 1 61 ? 20.860 -11.887 30.122 1.00 67.19 61 GLY A CA 1
ATOM 456 C C . GLY A 1 61 ? 20.845 -13.093 29.186 1.00 67.19 61 GLY A C 1
ATOM 457 O O . GLY A 1 61 ? 21.846 -13.397 28.534 1.00 67.19 61 GLY A O 1
ATOM 458 N N . ASP A 1 62 ? 19.711 -13.792 29.126 1.00 76.44 62 ASP A N 1
ATOM 459 C CA . ASP A 1 62 ? 19.507 -14.894 28.187 1.00 76.44 62 ASP A CA 1
ATOM 460 C C . ASP A 1 62 ? 19.144 -14.351 26.797 1.00 76.44 62 ASP A C 1
ATOM 462 O O . ASP A 1 62 ? 17.997 -13.976 26.529 1.00 76.44 62 ASP A O 1
ATOM 466 N N . GLN A 1 63 ? 20.130 -14.362 25.895 1.00 77.38 63 GLN A N 1
ATOM 467 C CA . GLN A 1 63 ? 19.970 -13.957 24.496 1.00 77.38 63 GLN A CA 1
ATOM 468 C C . GLN A 1 63 ? 18.869 -14.752 23.780 1.00 77.38 63 GLN A C 1
ATOM 470 O O . GLN A 1 63 ? 18.220 -14.212 22.884 1.00 77.38 63 GLN A O 1
ATOM 475 N N . THR A 1 64 ? 18.628 -16.002 24.187 1.00 81.00 64 THR A N 1
ATOM 476 C CA . THR A 1 64 ? 17.565 -16.840 23.620 1.00 81.00 64 THR A CA 1
ATOM 477 C C . THR A 1 64 ? 16.206 -16.232 23.935 1.00 81.00 64 THR A C 1
ATOM 479 O O . THR A 1 64 ? 15.461 -15.922 23.014 1.00 81.00 64 THR A O 1
ATOM 482 N N . SER A 1 65 ? 15.923 -15.956 25.215 1.00 82.81 65 SER A N 1
ATOM 483 C CA . SER A 1 65 ? 14.661 -15.328 25.625 1.00 82.81 65 SER A CA 1
ATOM 484 C C . SER A 1 65 ? 14.438 -13.956 24.985 1.00 82.81 65 SER A C 1
ATOM 486 O O . SER A 1 65 ? 13.330 -13.653 24.559 1.00 82.81 65 SER A O 1
ATOM 488 N N . LEU A 1 66 ? 15.491 -13.145 24.833 1.00 83.25 66 LEU A N 1
ATOM 489 C CA . LEU A 1 66 ? 15.373 -11.849 24.167 1.00 83.25 66 LEU A CA 1
ATOM 490 C C . LEU A 1 66 ? 15.049 -11.997 22.673 1.00 83.25 66 LEU A C 1
ATOM 492 O O . LEU A 1 66 ? 14.201 -11.275 22.154 1.00 83.25 66 LEU A O 1
ATOM 496 N N . SER A 1 67 ? 15.702 -12.943 21.994 1.00 83.31 67 SER A N 1
ATOM 497 C CA . SER A 1 67 ? 15.463 -13.220 20.572 1.00 83.31 67 SER A CA 1
ATOM 498 C C . SER A 1 67 ? 14.072 -13.815 20.342 1.00 83.31 67 SER A C 1
ATOM 500 O O . SER A 1 67 ? 13.426 -13.488 19.352 1.00 83.31 67 SER A O 1
ATOM 502 N N . GLU A 1 68 ? 13.577 -14.640 21.269 1.00 85.25 68 GLU A N 1
ATOM 503 C CA . GLU A 1 68 ? 12.208 -15.165 21.244 1.00 85.25 68 GLU A CA 1
ATOM 504 C C . GLU A 1 68 ? 11.161 -14.050 21.428 1.00 85.25 68 GLU A C 1
ATOM 506 O O . GLU A 1 68 ? 10.153 -14.054 20.725 1.00 85.25 68 GLU A O 1
ATOM 511 N N . ILE A 1 69 ? 11.401 -13.083 22.328 1.00 84.50 69 ILE A N 1
ATOM 512 C CA . ILE A 1 69 ? 10.477 -11.962 22.589 1.00 84.50 69 ILE A CA 1
ATOM 513 C C . ILE A 1 69 ? 10.472 -10.955 21.438 1.00 84.50 69 ILE A C 1
ATOM 515 O O . ILE A 1 69 ? 9.410 -10.528 20.996 1.00 84.50 69 ILE A O 1
ATOM 519 N N . VAL A 1 70 ? 11.646 -10.537 20.957 1.00 82.75 70 VAL A N 1
ATOM 520 C CA . VAL A 1 70 ? 11.751 -9.555 19.864 1.00 82.75 70 VAL A CA 1
ATOM 521 C C . VAL A 1 70 ? 11.359 -10.194 18.525 1.00 82.75 70 VAL A C 1
ATOM 523 O O . VAL A 1 70 ? 10.758 -9.538 17.668 1.00 82.75 70 VAL A O 1
ATOM 526 N N . GLY A 1 71 ? 11.623 -11.489 18.361 1.00 82.50 71 GLY A N 1
ATOM 527 C CA . GLY A 1 71 ? 11.460 -12.237 17.120 1.00 82.50 71 GLY A CA 1
ATOM 528 C C . GLY A 1 71 ? 12.609 -12.015 16.134 1.00 82.50 71 GLY A C 1
ATOM 529 O O . GLY A 1 71 ? 13.498 -11.194 16.354 1.00 82.50 71 GLY A O 1
ATOM 530 N N . ASP A 1 72 ? 12.560 -12.734 15.010 1.00 81.94 72 ASP A N 1
ATOM 531 C CA . ASP A 1 72 ? 13.588 -12.715 13.960 1.00 81.94 72 ASP A CA 1
ATOM 532 C C . ASP A 1 72 ? 13.523 -11.440 13.096 1.00 81.94 72 ASP A C 1
ATOM 534 O O . ASP A 1 72 ? 13.026 -11.426 11.965 1.00 81.94 72 ASP A O 1
ATOM 538 N N . TYR A 1 73 ? 13.981 -10.329 13.675 1.00 83.00 73 TYR A N 1
ATOM 539 C CA . TYR A 1 73 ? 14.048 -9.042 12.986 1.00 83.00 73 TYR A CA 1
ATOM 540 C C . TYR A 1 73 ? 15.116 -9.040 11.882 1.00 83.00 73 TYR A C 1
ATOM 542 O O . TYR A 1 73 ? 14.982 -8.277 10.929 1.00 83.00 73 TYR A O 1
ATOM 550 N N . GLU A 1 74 ? 16.149 -9.886 11.977 1.00 77.75 74 GLU A N 1
ATOM 551 C CA . GLU A 1 74 ? 17.215 -9.992 10.973 1.00 77.75 74 GLU A CA 1
ATOM 552 C C . GLU A 1 74 ? 16.665 -10.564 9.666 1.00 77.75 74 GLU A C 1
ATOM 554 O O . GLU A 1 74 ? 16.835 -9.945 8.615 1.00 77.75 74 GLU A O 1
ATOM 559 N N . ALA A 1 75 ? 15.908 -11.667 9.724 1.00 76.12 75 ALA A N 1
ATOM 560 C CA . ALA A 1 75 ? 15.216 -12.192 8.549 1.00 76.12 75 ALA A CA 1
ATOM 561 C C . ALA A 1 75 ? 14.260 -11.153 7.945 1.00 76.12 75 ALA A C 1
ATOM 563 O O . ALA A 1 75 ? 14.236 -10.968 6.728 1.00 76.12 75 ALA A O 1
ATOM 564 N N . THR A 1 76 ? 13.521 -10.420 8.786 1.00 76.75 76 THR A N 1
ATOM 565 C CA . THR A 1 76 ? 12.632 -9.343 8.324 1.00 76.75 76 THR A CA 1
ATOM 566 C C . THR A 1 76 ? 13.409 -8.245 7.588 1.00 76.75 76 THR A C 1
ATOM 568 O O . THR A 1 76 ? 12.984 -7.818 6.515 1.00 76.75 76 THR A O 1
ATOM 571 N N . LEU A 1 77 ? 14.558 -7.801 8.110 1.00 76.56 77 LEU A N 1
ATOM 572 C CA . LEU A 1 77 ? 15.393 -6.774 7.474 1.00 76.56 77 LEU A CA 1
ATOM 573 C C . LEU A 1 77 ? 16.017 -7.259 6.158 1.00 76.56 77 LEU A C 1
ATOM 575 O O . LEU A 1 77 ? 16.012 -6.504 5.186 1.00 76.56 77 LEU A O 1
ATOM 579 N N . VAL A 1 78 ? 16.475 -8.512 6.092 1.00 73.81 78 VAL A N 1
ATOM 580 C CA . VAL A 1 78 ? 17.000 -9.128 4.859 1.00 73.81 78 VAL A CA 1
ATOM 581 C C . VAL A 1 78 ? 15.917 -9.220 3.782 1.00 73.81 78 VAL A C 1
ATOM 583 O O . VAL A 1 78 ? 16.165 -8.910 2.616 1.00 73.81 78 VAL A O 1
ATOM 586 N N . GLU A 1 79 ? 14.693 -9.605 4.148 1.00 71.88 79 GLU A N 1
ATOM 587 C CA . GLU A 1 79 ? 13.556 -9.616 3.222 1.00 71.88 79 GLU A CA 1
ATOM 588 C C . GLU A 1 79 ? 13.187 -8.200 2.750 1.00 71.88 79 GLU A C 1
ATOM 590 O O . GLU A 1 79 ? 12.919 -8.003 1.564 1.00 71.88 79 GLU A O 1
ATOM 595 N N . CYS A 1 80 ? 13.248 -7.199 3.636 1.00 73.12 80 CYS A N 1
ATOM 596 C CA . CYS A 1 80 ? 13.064 -5.793 3.265 1.00 73.12 80 CYS A CA 1
ATOM 597 C C . CYS A 1 80 ? 14.146 -5.314 2.291 1.00 73.12 80 CYS A C 1
ATOM 599 O O . CYS A 1 80 ? 13.832 -4.638 1.311 1.00 73.12 80 CYS A O 1
ATOM 601 N N . GLU A 1 81 ? 15.411 -5.668 2.530 1.00 68.12 81 GLU A N 1
ATOM 602 C CA . GLU A 1 81 ? 16.519 -5.337 1.632 1.00 68.12 81 GLU A CA 1
ATOM 603 C C . GLU A 1 81 ? 16.307 -5.938 0.255 1.00 68.12 81 GLU A C 1
ATOM 605 O O . GLU A 1 81 ? 16.388 -5.235 -0.752 1.00 68.12 81 GLU A O 1
ATOM 610 N N . ARG A 1 82 ? 15.990 -7.233 0.222 1.00 69.25 82 ARG A N 1
ATOM 611 C CA . ARG A 1 82 ? 15.736 -7.971 -1.007 1.00 69.25 82 ARG A CA 1
ATOM 612 C C . ARG A 1 82 ? 14.589 -7.346 -1.789 1.00 69.25 82 ARG A C 1
ATOM 614 O O . ARG A 1 82 ? 14.753 -7.079 -2.975 1.00 69.25 82 ARG A O 1
ATOM 621 N N . LEU A 1 83 ? 13.480 -7.019 -1.125 1.00 70.75 83 LEU A N 1
ATOM 622 C CA . LEU A 1 83 ? 12.353 -6.337 -1.754 1.00 70.75 83 LEU A CA 1
ATOM 623 C C . LEU A 1 83 ? 12.776 -4.987 -2.356 1.00 70.75 83 LEU A C 1
ATOM 625 O O . LEU A 1 83 ? 12.425 -4.680 -3.497 1.00 70.75 83 LEU A O 1
ATOM 629 N N . LEU A 1 84 ? 13.540 -4.180 -1.616 1.00 67.62 84 LEU A N 1
ATOM 630 C CA . LEU A 1 84 ? 14.014 -2.876 -2.084 1.00 67.62 84 LEU A CA 1
ATOM 631 C C . LEU A 1 84 ? 15.016 -3.001 -3.242 1.00 67.62 84 LEU A C 1
ATOM 633 O O . LEU A 1 84 ? 15.012 -2.161 -4.145 1.00 67.62 84 LEU A O 1
ATOM 637 N N . TRP A 1 85 ? 15.864 -4.032 -3.241 1.00 61.16 85 TRP A N 1
ATOM 638 C CA . TRP A 1 85 ? 16.823 -4.297 -4.312 1.00 61.16 85 TRP A CA 1
ATOM 639 C C . TRP A 1 85 ? 16.165 -4.821 -5.580 1.00 61.16 85 TRP A C 1
ATOM 641 O O . TRP A 1 85 ? 16.401 -4.258 -6.655 1.00 61.16 85 TRP A O 1
ATOM 651 N N . ASP A 1 86 ? 15.311 -5.834 -5.453 1.00 58.41 86 ASP A N 1
ATOM 652 C CA . ASP A 1 86 ? 14.620 -6.482 -6.568 1.00 58.41 86 ASP A CA 1
ATOM 653 C C . ASP A 1 86 ? 13.716 -5.477 -7.308 1.00 58.41 86 ASP A C 1
ATOM 655 O O . ASP A 1 86 ? 13.580 -5.530 -8.531 1.00 58.41 86 ASP A O 1
ATOM 659 N N . ASN A 1 87 ? 13.199 -4.466 -6.596 1.00 58.91 87 ASN A N 1
ATOM 660 C CA . ASN A 1 87 ? 12.303 -3.449 -7.147 1.00 58.91 87 ASN A CA 1
ATOM 661 C C . ASN A 1 87 ? 12.969 -2.100 -7.489 1.00 58.91 87 ASN A C 1
ATOM 663 O O . ASN A 1 87 ? 12.276 -1.134 -7.819 1.00 58.91 87 ASN A O 1
ATOM 667 N N . ARG A 1 88 ? 14.311 -2.008 -7.515 1.00 55.66 88 ARG A N 1
ATOM 668 C CA . ARG A 1 88 ? 15.025 -0.758 -7.877 1.00 55.66 88 ARG A CA 1
ATOM 669 C C . ARG A 1 88 ? 14.642 -0.181 -9.248 1.00 55.66 88 ARG A C 1
ATOM 671 O O . ARG A 1 88 ? 14.765 1.027 -9.441 1.00 55.66 88 ARG A O 1
ATOM 678 N N . ARG A 1 89 ? 14.189 -1.008 -10.200 1.00 42.78 89 ARG A N 1
ATOM 679 C CA . ARG A 1 89 ? 13.749 -0.567 -11.543 1.00 42.78 89 ARG A CA 1
ATOM 680 C C . ARG A 1 89 ? 12.336 0.037 -11.552 1.00 42.78 89 ARG A C 1
ATOM 682 O O . ARG A 1 89 ? 12.086 0.964 -12.322 1.00 42.78 89 ARG A O 1
ATOM 689 N N . TYR A 1 90 ? 11.449 -0.404 -10.657 1.00 48.50 90 TYR A N 1
ATOM 690 C CA . TYR A 1 90 ? 10.116 0.193 -10.474 1.00 48.50 90 TYR A CA 1
ATOM 691 C C . TYR A 1 90 ? 10.201 1.585 -9.849 1.00 48.50 90 TYR A C 1
ATOM 693 O O . TYR A 1 90 ? 9.383 2.451 -10.134 1.00 48.50 90 TYR A O 1
ATOM 701 N N . ALA A 1 91 ? 11.272 1.864 -9.100 1.00 43.75 91 ALA A N 1
ATOM 702 C CA . ALA A 1 91 ? 11.561 3.211 -8.626 1.00 43.75 91 ALA A CA 1
ATOM 703 C C . ALA A 1 91 ? 11.846 4.216 -9.762 1.00 43.75 91 ALA A C 1
ATOM 705 O O . ALA A 1 91 ? 11.911 5.405 -9.473 1.00 43.75 91 ALA A O 1
ATOM 706 N N . GLN A 1 92 ? 12.030 3.789 -11.021 1.00 42.22 92 GLN A N 1
ATOM 707 C CA . GLN A 1 92 ? 12.400 4.654 -12.154 1.00 42.22 92 GLN A CA 1
ATOM 708 C C . GLN A 1 92 ? 11.304 4.827 -13.218 1.00 42.22 92 GLN A C 1
ATOM 710 O O . GLN A 1 92 ? 11.463 5.681 -14.087 1.00 42.22 92 GLN A O 1
ATOM 715 N N . THR A 1 93 ? 10.206 4.071 -13.160 1.00 38.81 93 THR A N 1
ATOM 716 C CA . THR A 1 93 ? 9.180 4.036 -14.215 1.00 38.81 93 THR A CA 1
ATOM 717 C C . THR A 1 93 ? 7.810 4.431 -13.661 1.00 38.81 93 THR A C 1
ATOM 719 O O . THR A 1 93 ? 7.316 3.833 -12.715 1.00 38.81 93 THR A O 1
ATOM 722 N N . THR A 1 94 ? 7.205 5.472 -14.233 1.00 40.94 94 THR A N 1
ATOM 723 C CA . THR A 1 94 ? 5.841 5.933 -13.926 1.00 40.94 94 THR A CA 1
ATOM 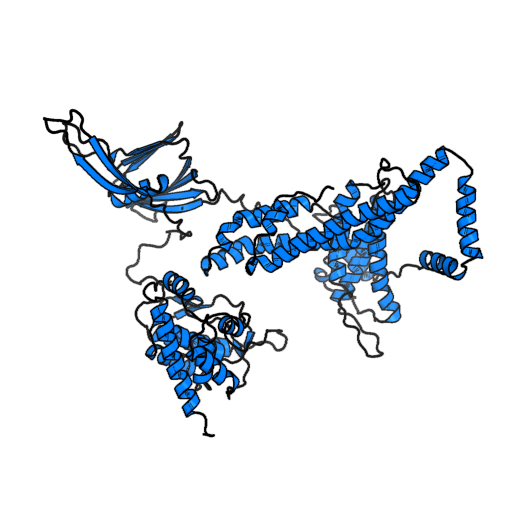724 C C . THR A 1 94 ? 4.926 5.518 -15.073 1.00 40.94 94 THR A C 1
ATOM 726 O O . THR A 1 94 ? 5.143 5.992 -16.184 1.00 40.94 94 THR A O 1
ATOM 729 N N . GLY A 1 95 ? 3.949 4.642 -14.811 1.00 41.31 95 GLY A N 1
ATOM 730 C CA . GLY A 1 95 ? 2.938 4.204 -15.782 1.00 41.31 95 GLY A CA 1
ATOM 731 C C . GLY A 1 95 ? 1.869 3.282 -15.150 1.00 41.31 95 GLY A C 1
ATOM 732 O O . GLY A 1 95 ? 2.186 2.612 -14.162 1.00 41.31 95 GLY A O 1
ATOM 733 N N . PRO A 1 96 ? 0.631 3.211 -15.689 1.00 31.67 96 PRO A N 1
ATOM 734 C CA . PRO A 1 96 ? -0.505 2.512 -15.059 1.00 31.67 96 PRO A CA 1
ATOM 735 C C . PRO A 1 96 ? -0.311 0.993 -14.925 1.00 31.67 96 PRO A C 1
ATOM 737 O O . PRO A 1 96 ? -0.537 0.419 -13.866 1.00 31.67 96 PRO A O 1
ATOM 740 N N . ALA A 1 97 ? 0.201 0.323 -15.964 1.00 35.69 97 ALA A N 1
ATOM 741 C CA . ALA A 1 97 ? 0.425 -1.129 -15.942 1.00 35.69 97 ALA A CA 1
ATOM 742 C C . ALA A 1 97 ? 1.515 -1.550 -14.937 1.00 35.69 97 ALA A C 1
ATOM 744 O O . ALA A 1 97 ? 1.426 -2.599 -14.301 1.00 35.69 97 ALA A O 1
ATOM 745 N N . THR A 1 98 ? 2.538 -0.711 -14.768 1.00 44.78 98 THR A N 1
ATOM 746 C CA . THR A 1 98 ? 3.609 -0.888 -13.781 1.00 44.78 98 THR A CA 1
ATOM 747 C C . THR A 1 98 ? 3.105 -0.648 -12.357 1.00 44.78 98 THR A C 1
ATOM 749 O O . THR A 1 98 ? 3.556 -1.342 -11.450 1.00 44.78 98 THR A O 1
ATOM 752 N N . ASN A 1 99 ? 2.144 0.267 -12.169 1.00 43.09 99 ASN A N 1
ATOM 753 C CA . ASN A 1 99 ? 1.507 0.541 -10.878 1.00 43.09 99 ASN A CA 1
ATOM 754 C C . ASN A 1 99 ? 0.519 -0.570 -10.471 1.00 43.09 99 ASN A C 1
ATOM 756 O O . ASN A 1 99 ? 0.558 -1.037 -9.340 1.00 43.09 99 ASN A O 1
ATOM 760 N N . ILE A 1 100 ? -0.276 -1.095 -11.412 1.00 40.56 100 ILE A N 1
ATOM 761 C CA . ILE A 1 100 ? -1.164 -2.254 -11.195 1.00 40.56 100 ILE A CA 1
ATOM 762 C C . ILE A 1 100 ? -0.350 -3.510 -10.866 1.00 40.56 100 ILE A C 1
ATOM 764 O O . ILE A 1 100 ? -0.647 -4.217 -9.905 1.00 40.56 100 ILE A O 1
ATOM 768 N N . ASN A 1 101 ? 0.723 -3.775 -11.617 1.00 43.97 101 ASN A N 1
ATOM 769 C CA . ASN A 1 101 ? 1.621 -4.888 -11.315 1.00 43.97 101 ASN A CA 1
ATOM 770 C C . ASN A 1 101 ? 2.294 -4.721 -9.941 1.00 43.97 101 ASN A C 1
ATOM 772 O O . ASN A 1 101 ? 2.506 -5.708 -9.241 1.00 43.97 101 ASN A O 1
ATOM 776 N N . TRP A 1 102 ? 2.601 -3.487 -9.535 1.00 52.09 102 TRP A N 1
ATOM 777 C CA . TRP A 1 102 ? 3.121 -3.191 -8.203 1.00 52.09 102 TRP A CA 1
ATOM 778 C C . TRP A 1 102 ? 2.060 -3.428 -7.115 1.00 52.09 102 TRP A C 1
ATOM 780 O O . TRP A 1 102 ? 2.339 -4.163 -6.172 1.00 52.09 102 TRP A O 1
ATOM 790 N N . ASN A 1 103 ? 0.829 -2.934 -7.277 1.00 48.41 103 ASN A N 1
ATOM 791 C CA . ASN A 1 103 ? -0.277 -3.148 -6.332 1.00 48.41 103 ASN A CA 1
ATOM 792 C C . ASN A 1 103 ? -0.678 -4.626 -6.196 1.00 48.41 103 ASN A C 1
ATOM 794 O O . ASN A 1 103 ? -1.022 -5.071 -5.108 1.00 48.41 103 ASN A O 1
ATOM 798 N N . ILE A 1 104 ? -0.606 -5.415 -7.270 1.00 46.94 104 ILE A N 1
ATOM 799 C CA . ILE A 1 104 ? -0.974 -6.839 -7.229 1.00 46.94 104 ILE A CA 1
ATOM 800 C C . ILE A 1 104 ? 0.175 -7.703 -6.692 1.00 46.94 104 ILE A C 1
ATOM 802 O O . ILE A 1 104 ? -0.063 -8.615 -5.903 1.00 46.94 104 ILE A O 1
ATOM 806 N N . ASN A 1 105 ? 1.421 -7.441 -7.102 1.00 52.19 105 ASN A N 1
ATOM 807 C CA . ASN A 1 105 ? 2.530 -8.369 -6.847 1.00 52.19 105 ASN A CA 1
ATOM 808 C C . ASN A 1 105 ? 3.519 -7.896 -5.774 1.00 52.19 105 ASN A C 1
ATOM 810 O O . ASN A 1 105 ? 4.183 -8.732 -5.158 1.00 52.19 105 ASN A O 1
ATOM 814 N N . VAL A 1 106 ? 3.639 -6.586 -5.545 1.00 62.06 106 VAL A N 1
ATOM 815 C CA . VAL A 1 106 ? 4.629 -5.989 -4.631 1.00 62.06 106 VAL A CA 1
ATOM 816 C C . VAL A 1 106 ? 3.963 -5.456 -3.363 1.00 62.06 106 VAL A C 1
ATOM 818 O O . VAL A 1 106 ? 4.473 -5.706 -2.274 1.00 62.06 106 VAL A O 1
ATOM 821 N N . MET A 1 107 ? 2.810 -4.792 -3.468 1.00 62.50 107 MET A N 1
ATOM 822 C CA . MET A 1 107 ? 2.110 -4.194 -2.326 1.00 62.50 107 MET A CA 1
ATOM 823 C C . MET A 1 107 ? 1.692 -5.213 -1.252 1.00 62.50 107 MET A C 1
ATOM 825 O O . MET A 1 107 ? 1.956 -4.931 -0.088 1.00 62.50 107 MET A O 1
ATOM 829 N N . PRO A 1 108 ? 1.218 -6.439 -1.566 1.00 67.44 108 PRO A N 1
ATOM 830 C CA . PRO A 1 108 ? 0.954 -7.439 -0.530 1.00 67.44 108 PRO A CA 1
ATOM 831 C C . PRO A 1 108 ? 2.218 -7.854 0.237 1.00 67.44 108 PRO A C 1
ATOM 833 O O . PRO A 1 108 ? 2.161 -8.127 1.433 1.00 67.44 108 PRO A O 1
ATOM 836 N N . GLN A 1 109 ? 3.380 -7.873 -0.431 1.00 67.12 109 GLN A N 1
ATOM 837 C CA . GLN A 1 109 ? 4.667 -8.152 0.218 1.00 67.12 109 GLN A CA 1
ATOM 838 C C . GLN A 1 109 ? 5.119 -6.971 1.083 1.00 67.12 109 GLN A C 1
ATOM 840 O O . GLN A 1 109 ? 5.648 -7.179 2.175 1.00 67.12 109 GLN A O 1
ATOM 845 N N . VAL A 1 110 ? 4.893 -5.737 0.613 1.00 70.56 110 VAL A N 1
ATOM 846 C CA . VAL A 1 110 ? 5.129 -4.514 1.391 1.00 70.56 110 VAL A CA 1
ATOM 847 C C . VAL A 1 110 ? 4.265 -4.531 2.646 1.00 70.56 110 VAL A C 1
ATOM 849 O O . VAL A 1 110 ? 4.811 -4.398 3.734 1.00 70.56 110 VAL A O 1
ATOM 852 N N . ASP A 1 111 ? 2.957 -4.745 2.527 1.00 69.69 111 ASP A N 1
ATOM 853 C CA . ASP A 1 111 ? 2.032 -4.753 3.662 1.00 69.69 111 ASP A CA 1
ATOM 854 C C . ASP A 1 111 ? 2.367 -5.868 4.655 1.00 69.69 111 ASP A C 1
ATOM 856 O O . ASP A 1 111 ? 2.459 -5.611 5.855 1.00 69.69 111 ASP A O 1
ATOM 860 N N . TYR A 1 112 ? 2.689 -7.069 4.166 1.00 75.94 112 TYR A N 1
ATOM 861 C CA . TYR A 1 112 ? 3.162 -8.167 5.009 1.00 75.94 112 TYR A CA 1
ATOM 862 C C . TYR A 1 112 ? 4.431 -7.802 5.799 1.00 75.94 112 TYR A C 1
ATOM 864 O O . TYR A 1 112 ? 4.504 -8.008 7.016 1.00 75.94 112 TYR A O 1
ATOM 872 N N . LEU A 1 113 ? 5.436 -7.218 5.138 1.00 76.19 113 LEU A N 1
ATOM 873 C CA . LEU A 1 113 ? 6.668 -6.793 5.805 1.00 76.19 113 LEU A CA 1
ATOM 874 C C . LEU A 1 113 ? 6.431 -5.618 6.757 1.00 76.19 113 LEU A C 1
ATOM 876 O O . LEU A 1 113 ? 7.035 -5.587 7.828 1.00 76.19 113 LEU A O 1
ATOM 880 N N . ARG A 1 114 ? 5.527 -4.689 6.430 1.00 79.75 114 ARG A N 1
ATOM 881 C CA . ARG A 1 114 ? 5.118 -3.597 7.326 1.00 79.75 114 ARG A CA 1
ATOM 882 C C . ARG A 1 114 ? 4.489 -4.133 8.599 1.00 79.75 114 ARG A C 1
ATOM 884 O O . ARG A 1 114 ? 4.905 -3.717 9.676 1.00 79.75 114 ARG A O 1
ATOM 891 N N . SER A 1 115 ? 3.571 -5.093 8.497 1.00 76.25 115 SER A N 1
ATOM 892 C CA . SER A 1 115 ? 2.973 -5.742 9.668 1.00 76.25 115 SER A CA 1
ATOM 893 C C . SER A 1 115 ? 4.030 -6.429 10.538 1.00 76.25 115 SER A C 1
ATOM 895 O O . SER A 1 115 ? 4.024 -6.262 11.757 1.00 76.25 115 SER A O 1
ATOM 897 N N . ARG A 1 116 ? 5.006 -7.127 9.935 1.00 80.75 116 ARG A N 1
ATOM 898 C CA . ARG A 1 116 ? 6.134 -7.720 10.682 1.00 80.75 116 ARG A CA 1
ATOM 899 C C . ARG A 1 116 ? 7.001 -6.665 11.366 1.00 80.75 116 ARG A C 1
ATOM 901 O O . ARG A 1 116 ? 7.334 -6.815 12.539 1.00 80.75 116 ARG A O 1
ATOM 908 N N . ILE A 1 117 ? 7.353 -5.593 10.658 1.00 79.81 117 ILE A N 1
ATOM 909 C CA . ILE A 1 117 ? 8.134 -4.472 11.197 1.00 79.81 117 ILE A CA 1
ATOM 910 C C . ILE A 1 117 ? 7.416 -3.828 12.387 1.00 79.81 117 ILE A C 1
ATOM 912 O O . ILE A 1 117 ? 8.038 -3.580 13.421 1.00 79.81 117 ILE A O 1
ATOM 916 N N . GLN A 1 118 ? 6.118 -3.561 12.248 1.00 82.25 118 GLN A N 1
ATOM 917 C CA . GLN A 1 118 ? 5.293 -3.000 13.314 1.00 82.25 118 GLN A CA 1
ATOM 918 C C . GLN A 1 118 ? 5.261 -3.930 14.526 1.00 82.25 118 GLN A C 1
ATOM 920 O O . GLN A 1 118 ? 5.515 -3.473 15.637 1.00 82.25 118 GLN A O 1
ATOM 925 N N . MET A 1 119 ? 5.082 -5.236 14.316 1.00 80.88 119 MET A N 1
ATOM 926 C CA . MET A 1 119 ? 5.112 -6.220 15.398 1.00 80.88 119 MET A CA 1
ATOM 927 C C . MET A 1 119 ? 6.467 -6.240 16.129 1.00 80.88 119 MET A C 1
ATOM 929 O O . MET A 1 119 ? 6.503 -6.177 17.358 1.00 80.88 119 MET A O 1
ATOM 933 N N . HIS A 1 120 ? 7.595 -6.256 15.405 1.00 82.12 120 HIS A N 1
ATOM 934 C CA . HIS A 1 120 ? 8.926 -6.154 16.023 1.00 82.12 120 HIS A CA 1
ATOM 935 C C . HIS A 1 120 ? 9.086 -4.858 16.825 1.00 82.12 120 HIS A C 1
ATOM 937 O O . HIS A 1 120 ? 9.583 -4.887 17.949 1.00 82.12 120 HIS A O 1
ATOM 943 N N . ASN A 1 121 ? 8.633 -3.727 16.281 1.00 83.50 121 ASN A N 1
ATOM 944 C CA . ASN A 1 121 ? 8.655 -2.447 16.982 1.00 83.50 121 ASN A CA 1
ATOM 945 C C . ASN A 1 121 ? 7.859 -2.497 18.285 1.00 83.50 121 ASN A C 1
ATOM 947 O O . ASN A 1 121 ? 8.402 -2.154 19.335 1.00 83.50 121 ASN A O 1
ATOM 951 N N . THR A 1 122 ? 6.612 -2.965 18.244 1.00 82.50 122 THR A N 1
ATOM 952 C CA . THR A 1 122 ? 5.761 -3.083 19.433 1.00 82.50 122 THR A CA 1
ATOM 953 C C . THR A 1 122 ? 6.406 -3.992 20.479 1.00 82.50 122 THR A C 1
ATOM 955 O O . THR A 1 122 ? 6.508 -3.609 21.647 1.00 82.50 122 THR A O 1
ATOM 958 N N . ARG A 1 123 ? 6.949 -5.149 20.077 1.00 82.19 123 ARG A N 1
ATOM 959 C CA . ARG A 1 123 ? 7.685 -6.052 20.979 1.00 82.19 123 ARG A CA 1
ATOM 960 C C . ARG A 1 123 ? 8.875 -5.356 21.641 1.00 82.19 123 ARG A C 1
ATOM 962 O O . ARG A 1 123 ? 8.994 -5.406 22.865 1.00 82.19 123 ARG A O 1
ATOM 969 N N . ILE A 1 124 ? 9.709 -4.651 20.868 1.00 85.25 124 ILE A N 1
ATOM 970 C CA . ILE A 1 124 ? 10.876 -3.922 21.393 1.00 85.25 124 ILE A CA 1
ATOM 971 C C . ILE A 1 124 ? 10.441 -2.831 22.376 1.00 85.25 124 ILE A C 1
ATOM 973 O O . ILE A 1 124 ? 10.990 -2.730 23.470 1.00 85.25 124 ILE A O 1
ATOM 977 N N . GLN A 1 125 ? 9.428 -2.038 22.026 1.00 84.12 125 GLN A N 1
ATOM 978 C CA . GLN A 1 125 ? 8.931 -0.968 22.892 1.00 84.12 125 GLN A CA 1
ATOM 979 C C . GLN A 1 125 ? 8.381 -1.509 24.220 1.00 84.12 125 GLN A C 1
ATOM 981 O O . GLN A 1 125 ? 8.564 -0.892 25.271 1.00 84.12 125 GLN A O 1
ATOM 986 N N . HIS A 1 126 ? 7.734 -2.676 24.199 1.00 81.25 126 HIS A N 1
ATOM 987 C CA . HIS A 1 126 ? 7.196 -3.309 25.402 1.00 81.25 126 HIS A CA 1
ATOM 988 C C . HIS A 1 126 ? 8.266 -4.023 26.239 1.00 81.25 126 HIS A C 1
ATOM 990 O O . HIS A 1 126 ? 8.147 -4.040 27.462 1.00 81.25 126 HIS A O 1
ATOM 996 N N . VAL A 1 127 ? 9.313 -4.576 25.617 1.00 84.31 127 VAL A N 1
ATOM 997 C CA . VAL A 1 127 ? 10.391 -5.268 26.339 1.00 84.31 127 VAL A CA 1
ATOM 998 C C . VAL A 1 127 ? 11.445 -4.312 26.889 1.00 84.31 127 VAL A C 1
ATOM 1000 O O . VAL A 1 127 ? 12.095 -4.658 27.863 1.00 84.31 127 VAL A O 1
ATOM 1003 N N . LEU A 1 128 ? 11.600 -3.103 26.338 1.00 79.94 128 LEU A N 1
ATOM 1004 C CA . LEU A 1 128 ? 12.725 -2.214 26.652 1.00 79.94 128 LEU A CA 1
ATOM 1005 C C . LEU A 1 128 ? 12.886 -1.918 28.153 1.00 79.94 128 LEU A C 1
ATOM 1007 O O . LEU A 1 128 ? 13.965 -2.119 28.705 1.00 79.94 128 LEU A O 1
ATOM 1011 N N . LYS A 1 129 ? 11.820 -1.455 28.821 1.00 74.69 129 LYS A N 1
ATOM 1012 C CA . LYS A 1 129 ? 11.870 -1.132 30.258 1.00 74.69 129 LYS A CA 1
ATOM 1013 C C . LYS A 1 129 ? 12.063 -2.381 31.132 1.00 74.69 129 LYS A C 1
ATOM 1015 O O . LYS A 1 129 ? 12.962 -2.357 31.970 1.00 74.69 129 LYS A O 1
ATOM 1020 N N . PRO A 1 130 ? 11.282 -3.467 30.957 1.00 77.31 130 PRO A N 1
ATOM 1021 C CA . PRO A 1 130 ? 11.513 -4.710 31.695 1.00 77.31 130 PRO A CA 1
ATOM 1022 C C . PRO A 1 130 ? 12.913 -5.272 31.486 1.00 77.31 130 PRO A C 1
ATOM 1024 O O . PRO A 1 130 ? 13.557 -5.675 32.441 1.00 77.31 130 PRO A O 1
ATOM 1027 N N . PHE A 1 131 ? 13.418 -5.216 30.257 1.00 78.38 131 PHE A N 1
ATOM 1028 C CA . PHE A 1 131 ? 14.753 -5.673 29.904 1.00 78.38 131 PHE A CA 1
ATOM 1029 C C . PHE A 1 131 ? 15.850 -4.892 30.632 1.00 78.38 131 PHE A C 1
ATOM 1031 O O . PHE A 1 131 ? 16.772 -5.502 31.164 1.00 78.38 131 PHE A O 1
ATOM 1038 N N . GLU A 1 132 ? 15.755 -3.561 30.709 1.00 73.38 132 GLU A N 1
ATOM 1039 C CA . GLU A 1 132 ? 16.696 -2.753 31.501 1.00 73.38 132 GLU A CA 1
ATOM 1040 C C . GLU A 1 132 ? 16.690 -3.149 32.981 1.00 73.38 132 GLU A C 1
ATOM 1042 O O . GLU A 1 132 ? 17.753 -3.309 33.584 1.00 73.38 132 GLU A O 1
ATOM 1047 N N . ILE A 1 133 ? 15.498 -3.340 33.552 1.00 70.50 133 ILE A N 1
ATOM 1048 C CA . ILE A 1 133 ? 15.322 -3.764 34.945 1.00 70.50 133 ILE A CA 1
ATOM 1049 C C . ILE A 1 133 ? 15.915 -5.164 35.155 1.00 70.50 133 ILE A C 1
ATOM 1051 O O . ILE A 1 133 ? 16.660 -5.376 36.111 1.00 70.50 133 ILE A O 1
ATOM 1055 N N . ASP A 1 134 ? 15.640 -6.100 34.249 1.00 72.50 134 ASP A N 1
ATOM 1056 C CA . ASP A 1 134 ? 16.143 -7.470 34.300 1.00 72.50 134 ASP A CA 1
ATOM 1057 C C . ASP A 1 134 ? 17.666 -7.513 34.189 1.00 72.50 134 ASP A C 1
ATOM 1059 O O . ASP A 1 134 ? 18.305 -8.227 34.955 1.00 72.50 134 ASP A O 1
ATOM 1063 N N . LEU A 1 135 ? 18.274 -6.738 33.285 1.00 71.56 135 LEU A N 1
ATOM 1064 C CA . LEU A 1 135 ? 19.733 -6.660 33.153 1.00 71.56 135 LEU A CA 1
ATOM 1065 C C . LEU A 1 135 ? 20.395 -6.215 34.461 1.00 71.56 135 LEU A C 1
ATOM 1067 O O . LEU A 1 135 ? 21.395 -6.801 34.883 1.00 71.56 135 LEU A O 1
ATOM 1071 N N . ILE A 1 136 ? 19.829 -5.192 35.105 1.00 67.81 136 ILE A N 1
ATOM 1072 C CA . ILE A 1 136 ? 20.324 -4.659 36.377 1.00 67.81 136 ILE A CA 1
ATOM 1073 C C . ILE A 1 136 ? 20.127 -5.696 37.494 1.00 67.81 136 ILE A C 1
ATOM 1075 O O . ILE A 1 136 ? 21.082 -6.043 38.191 1.00 67.81 136 ILE A O 1
ATOM 1079 N N . ASN A 1 137 ? 18.923 -6.254 37.630 1.00 65.94 137 ASN A N 1
ATOM 1080 C CA . ASN A 1 137 ? 18.584 -7.216 38.681 1.00 65.94 137 ASN A CA 1
ATOM 1081 C C . ASN A 1 137 ? 19.346 -8.536 38.548 1.00 65.94 137 ASN A C 1
ATOM 1083 O O . ASN A 1 137 ? 19.859 -9.051 39.540 1.00 65.94 137 ASN A O 1
ATOM 1087 N N . ASN A 1 138 ? 19.460 -9.080 37.338 1.00 67.62 138 ASN A N 1
ATOM 1088 C CA . ASN A 1 138 ? 20.173 -10.328 37.086 1.00 67.62 138 ASN A CA 1
ATOM 1089 C C . ASN A 1 138 ? 21.670 -10.178 37.362 1.00 67.62 138 ASN A C 1
ATOM 1091 O O . ASN A 1 138 ? 22.289 -11.095 37.905 1.00 67.62 138 ASN A O 1
ATOM 1095 N N . PHE A 1 139 ? 22.251 -9.019 37.035 1.00 65.38 139 PHE A N 1
ATOM 1096 C CA . PHE A 1 139 ? 23.626 -8.720 37.410 1.00 65.38 139 PHE A CA 1
ATOM 1097 C C . PHE A 1 139 ? 23.780 -8.569 38.925 1.00 65.38 139 PHE A C 1
ATOM 1099 O O . PHE A 1 139 ? 24.684 -9.176 39.491 1.00 65.38 139 PHE A O 1
ATOM 1106 N N . HIS A 1 140 ? 22.900 -7.826 39.607 1.00 62.28 140 HIS A N 1
ATOM 1107 C CA . HIS A 1 140 ? 22.932 -7.734 41.071 1.00 62.28 140 HIS A CA 1
ATOM 1108 C C . HIS A 1 140 ? 22.760 -9.100 41.738 1.00 62.28 140 HIS A C 1
ATOM 1110 O O . HIS A 1 140 ? 23.433 -9.368 42.727 1.00 62.28 140 HIS A O 1
ATOM 1116 N N . GLY A 1 141 ? 21.924 -9.980 41.187 1.00 60.22 141 GLY A N 1
ATOM 1117 C CA . GLY A 1 141 ? 21.763 -11.358 41.641 1.00 60.22 141 GLY A CA 1
ATOM 1118 C C . GLY A 1 141 ? 23.023 -12.206 41.439 1.00 60.22 141 GLY A C 1
ATOM 1119 O O . GLY A 1 141 ? 23.437 -12.900 42.367 1.00 60.22 141 GLY A O 1
ATOM 1120 N N . ASP A 1 142 ? 23.673 -12.126 40.272 1.00 61.03 142 ASP A N 1
ATOM 1121 C CA . ASP A 1 142 ? 24.939 -12.831 40.004 1.00 61.03 142 ASP A CA 1
ATOM 1122 C C . ASP A 1 142 ? 26.082 -12.277 40.868 1.00 61.03 142 ASP A C 1
ATOM 1124 O O . ASP A 1 142 ? 26.840 -13.044 41.457 1.00 61.03 142 ASP A O 1
ATOM 1128 N N . LEU A 1 143 ? 26.164 -10.953 41.031 1.00 58.69 143 LEU A N 1
ATOM 1129 C CA . LEU A 1 143 ? 27.118 -10.292 41.917 1.00 58.69 143 LEU A CA 1
ATOM 1130 C C . LEU A 1 143 ? 26.866 -10.685 43.374 1.00 58.69 143 LEU A C 1
ATOM 1132 O O . LEU A 1 143 ? 27.803 -11.069 44.063 1.00 58.69 143 LEU A O 1
ATOM 1136 N N . ALA A 1 144 ? 25.616 -10.662 43.839 1.00 54.72 144 ALA A N 1
ATOM 1137 C CA . ALA A 1 144 ? 25.246 -11.118 45.171 1.00 54.72 144 ALA A CA 1
ATOM 1138 C C . ALA A 1 144 ? 25.605 -12.594 45.364 1.00 54.72 144 ALA A C 1
ATOM 1140 O O . ALA A 1 144 ? 26.139 -12.931 46.411 1.00 54.72 144 ALA A O 1
ATOM 1141 N N . GLN A 1 145 ? 25.419 -13.471 44.373 1.00 55.53 145 GLN A N 1
ATOM 1142 C CA . GLN A 1 145 ? 25.859 -14.870 44.444 1.00 55.53 145 GLN A CA 1
ATOM 1143 C C . GLN A 1 145 ? 27.390 -15.010 44.479 1.00 55.53 145 GLN A C 1
ATOM 1145 O O . GLN A 1 145 ? 27.906 -15.755 45.312 1.00 55.53 145 GLN A O 1
ATOM 1150 N N . ARG A 1 146 ? 28.132 -14.267 43.647 1.00 56.28 146 ARG A N 1
ATOM 1151 C CA . ARG A 1 146 ? 29.609 -14.239 43.660 1.00 56.28 146 ARG A CA 1
ATOM 1152 C C . ARG A 1 146 ? 30.164 -13.684 44.973 1.00 56.28 146 ARG A C 1
ATOM 1154 O O . ARG A 1 146 ? 31.144 -14.210 45.486 1.00 56.28 146 ARG A O 1
ATOM 1161 N N . ILE A 1 147 ? 29.519 -12.665 45.539 1.00 50.88 147 ILE A N 1
ATOM 1162 C CA . ILE A 1 147 ? 29.859 -12.059 46.832 1.00 50.88 147 ILE A CA 1
ATOM 1163 C C . ILE A 1 147 ? 29.456 -12.981 47.991 1.00 50.88 147 ILE A C 1
ATOM 1165 O O . ILE A 1 147 ? 30.218 -13.128 48.939 1.00 50.88 147 ILE A O 1
ATOM 1169 N N . THR A 1 148 ? 28.320 -13.678 47.908 1.00 43.84 148 THR A N 1
ATOM 1170 C CA . THR A 1 148 ? 27.886 -14.677 48.909 1.00 43.84 148 THR A CA 1
ATOM 1171 C C . THR A 1 148 ? 28.785 -15.916 48.883 1.00 43.84 148 THR A C 1
ATOM 1173 O O . THR A 1 148 ? 29.013 -16.536 49.917 1.00 43.84 148 THR A O 1
ATOM 1176 N N . SER A 1 149 ? 29.389 -16.227 47.731 1.00 45.12 149 SER A N 1
ATOM 1177 C CA . SER A 1 149 ? 30.484 -17.195 47.610 1.00 45.12 149 SER A CA 1
ATOM 1178 C C . SER A 1 149 ? 31.801 -16.702 48.237 1.00 45.12 149 SER A C 1
ATOM 1180 O O . SER A 1 149 ? 32.728 -17.506 48.346 1.00 45.12 149 SER A O 1
ATOM 1182 N N . LEU A 1 150 ? 31.919 -15.425 48.635 1.00 44.25 150 LEU A N 1
ATOM 1183 C CA . LEU A 1 150 ? 33.184 -14.842 49.091 1.00 44.25 150 LEU A CA 1
ATOM 1184 C C . LEU A 1 150 ? 33.164 -14.048 50.410 1.00 44.25 150 LEU A C 1
ATOM 1186 O O . LEU A 1 150 ? 34.255 -13.852 50.927 1.00 44.25 150 LEU A O 1
ATOM 1190 N N . HIS A 1 151 ? 32.034 -13.661 51.020 1.00 39.81 151 HIS A N 1
ATOM 1191 C CA . HIS A 1 151 ? 31.979 -13.209 52.431 1.00 39.81 151 HIS A CA 1
ATOM 1192 C C . HIS A 1 151 ? 30.538 -13.096 52.982 1.00 39.81 151 HIS A C 1
ATOM 1194 O O . HIS A 1 151 ? 29.679 -12.442 52.396 1.00 39.81 151 HIS A O 1
ATOM 1200 N N . VAL A 1 152 ? 30.299 -13.665 54.170 1.00 45.06 152 VAL A N 1
ATOM 1201 C CA . VAL A 1 152 ? 29.001 -13.749 54.887 1.00 45.06 152 VAL A CA 1
ATOM 1202 C C . VAL A 1 152 ? 28.489 -12.399 55.449 1.00 45.06 152 VAL A C 1
ATOM 1204 O O . VAL A 1 152 ? 27.373 -12.323 55.958 1.00 45.06 152 VAL A O 1
ATOM 1207 N N . ASP A 1 153 ? 29.215 -11.291 55.292 1.00 47.84 153 ASP A N 1
ATOM 1208 C CA . ASP A 1 153 ? 28.862 -10.010 55.931 1.00 47.84 153 ASP A CA 1
ATOM 1209 C C . ASP A 1 153 ? 27.884 -9.116 55.138 1.00 47.84 153 ASP A C 1
ATOM 1211 O O . ASP A 1 153 ? 27.257 -8.219 55.707 1.00 47.84 153 ASP A O 1
ATOM 1215 N N . VAL A 1 154 ? 27.670 -9.369 53.842 1.00 45.66 154 VAL A N 1
ATOM 1216 C CA . VAL A 1 154 ? 26.846 -8.490 52.979 1.00 45.66 154 VAL A CA 1
ATOM 1217 C C . VAL A 1 154 ? 25.336 -8.674 53.188 1.00 45.66 154 VAL A C 1
ATOM 1219 O O . VAL A 1 154 ? 24.571 -7.719 53.041 1.00 45.66 154 VAL A O 1
ATOM 1222 N N . LEU A 1 155 ? 24.887 -9.836 53.677 1.00 42.69 155 LEU A N 1
ATOM 1223 C CA . LEU A 1 155 ? 23.484 -10.035 54.084 1.00 42.69 155 LEU A CA 1
ATOM 1224 C C . LEU A 1 155 ? 23.072 -9.126 55.258 1.00 42.69 155 LEU A C 1
ATOM 1226 O O . LEU A 1 155 ? 21.884 -8.859 55.449 1.00 42.69 155 LEU A O 1
ATOM 1230 N N . ARG A 1 156 ? 24.043 -8.611 56.025 1.00 44.34 156 ARG A N 1
ATOM 1231 C CA . ARG A 1 156 ? 23.808 -7.628 57.090 1.00 44.34 156 ARG A CA 1
ATOM 1232 C C . ARG A 1 156 ? 23.582 -6.220 56.535 1.00 44.34 156 ARG A C 1
ATOM 1234 O O . ARG A 1 156 ? 22.842 -5.453 57.136 1.00 44.34 156 ARG A O 1
ATOM 1241 N N . VAL A 1 157 ? 24.173 -5.895 55.384 1.00 48.38 157 VAL A N 1
ATOM 1242 C CA . VAL A 1 157 ? 24.064 -4.576 54.742 1.00 48.38 157 VAL A CA 1
ATOM 1243 C C . VAL A 1 157 ? 22.729 -4.417 54.018 1.00 48.38 157 VAL A C 1
ATOM 1245 O O . VAL A 1 157 ? 22.097 -3.383 54.190 1.00 48.38 157 VAL A O 1
ATOM 1248 N N . ASN A 1 158 ? 22.234 -5.442 53.313 1.00 44.72 158 ASN A N 1
ATOM 1249 C CA . ASN A 1 158 ? 20.917 -5.352 52.662 1.00 44.72 158 ASN A CA 1
ATOM 1250 C C . ASN A 1 158 ? 19.771 -5.189 53.671 1.00 44.72 158 ASN A C 1
ATOM 1252 O O . ASN A 1 158 ? 18.947 -4.299 53.505 1.00 44.72 158 ASN A O 1
ATOM 1256 N N . ARG A 1 159 ? 19.778 -5.938 54.787 1.00 47.97 159 ARG A N 1
ATOM 1257 C CA . ARG A 1 159 ? 18.801 -5.712 55.872 1.00 47.97 159 ARG A CA 1
ATOM 1258 C C . ARG A 1 159 ? 18.907 -4.317 56.488 1.00 47.97 159 ARG A C 1
ATOM 1260 O O . ARG A 1 159 ? 17.887 -3.774 56.901 1.00 47.97 159 ARG A O 1
ATOM 1267 N N . ASN A 1 160 ? 20.116 -3.751 56.550 1.00 52.75 160 ASN A N 1
ATOM 1268 C CA . ASN A 1 160 ? 20.354 -2.404 57.068 1.00 52.75 160 ASN A CA 1
ATOM 1269 C C . ASN A 1 160 ? 19.918 -1.307 56.083 1.00 52.75 160 ASN A C 1
ATOM 1271 O O . ASN A 1 160 ? 19.496 -0.248 56.527 1.00 52.75 160 ASN A O 1
ATOM 1275 N N . ILE A 1 161 ? 19.994 -1.537 54.768 1.00 53.06 161 ILE A N 1
ATOM 1276 C CA . ILE A 1 161 ? 19.523 -0.590 53.746 1.00 53.06 161 ILE A CA 1
ATOM 1277 C C . ILE A 1 161 ? 17.996 -0.497 53.770 1.00 53.06 161 ILE A C 1
ATOM 1279 O O . ILE A 1 161 ? 17.474 0.615 53.814 1.00 53.06 161 ILE A O 1
ATOM 1283 N N . ASP A 1 162 ? 17.290 -1.627 53.857 1.00 51.00 162 ASP A N 1
ATOM 1284 C CA . ASP A 1 162 ? 15.825 -1.634 53.973 1.00 51.00 162 ASP A CA 1
ATOM 1285 C C . ASP A 1 162 ? 15.360 -0.922 55.259 1.00 51.00 162 ASP A C 1
ATOM 1287 O O . ASP A 1 162 ? 14.429 -0.117 55.237 1.00 51.00 162 ASP A O 1
ATOM 1291 N N . THR A 1 163 ? 16.072 -1.118 56.378 1.00 55.53 163 THR A N 1
ATOM 1292 C CA . THR A 1 163 ? 15.779 -0.400 57.635 1.00 55.53 163 THR A CA 1
ATOM 1293 C C . THR A 1 163 ? 16.167 1.080 57.603 1.00 55.53 163 THR A C 1
ATOM 1295 O O . THR A 1 163 ? 15.468 1.889 58.208 1.00 55.53 163 THR A O 1
ATOM 1298 N N . LEU A 1 164 ? 17.233 1.469 56.898 1.00 54.00 164 LEU A N 1
ATOM 1299 C CA . LEU A 1 164 ? 17.647 2.872 56.751 1.00 54.00 164 LEU A CA 1
ATOM 1300 C C . LEU A 1 164 ? 16.709 3.663 55.829 1.00 54.00 164 LEU A C 1
ATOM 1302 O O . LEU A 1 164 ? 16.408 4.818 56.126 1.00 54.00 164 LEU A O 1
ATOM 1306 N N . ILE A 1 165 ? 16.213 3.053 54.746 1.00 55.00 165 ILE A N 1
ATOM 1307 C CA . ILE A 1 165 ? 15.208 3.664 53.861 1.00 55.00 165 ILE A CA 1
ATOM 1308 C C . ILE A 1 165 ? 13.896 3.858 54.631 1.00 55.00 165 ILE A C 1
ATOM 1310 O O . ILE A 1 165 ? 13.353 4.960 54.616 1.00 55.00 165 ILE A O 1
ATOM 1314 N N . ALA A 1 166 ? 13.452 2.853 55.394 1.00 55.16 166 ALA A N 1
ATOM 1315 C CA . ALA A 1 166 ? 12.278 2.968 56.261 1.00 55.16 166 ALA A CA 1
ATOM 1316 C C . ALA A 1 166 ? 12.441 4.013 57.388 1.00 55.16 166 ALA A C 1
ATOM 1318 O O . ALA A 1 166 ? 11.475 4.678 57.753 1.00 55.16 166 ALA A O 1
ATOM 1319 N N . GLN A 1 167 ? 13.652 4.199 57.930 1.00 54.66 167 GLN A N 1
ATOM 1320 C CA . GLN A 1 167 ? 13.920 5.173 59.001 1.00 54.66 167 GLN A CA 1
ATOM 1321 C C . GLN A 1 167 ? 14.102 6.620 58.525 1.00 54.66 167 GLN A C 1
ATOM 1323 O O . GLN A 1 167 ? 13.780 7.541 59.275 1.00 54.66 167 GLN A O 1
ATOM 1328 N N . HIS A 1 168 ? 14.679 6.850 57.345 1.00 57.66 168 HIS A N 1
ATOM 1329 C CA . HIS A 1 168 ? 14.988 8.204 56.860 1.00 57.66 168 HIS A CA 1
ATOM 1330 C C . HIS A 1 168 ? 14.021 8.712 55.793 1.00 57.66 168 HIS A C 1
ATOM 1332 O O . HIS A 1 168 ? 13.866 9.923 55.655 1.00 57.66 168 HIS A O 1
ATOM 1338 N N . TYR A 1 169 ? 13.346 7.812 55.080 1.00 55.06 169 TYR A N 1
ATOM 1339 C CA . TYR A 1 169 ? 12.383 8.146 54.035 1.00 55.06 169 TYR A CA 1
ATOM 1340 C C . TYR A 1 169 ? 11.139 7.252 54.156 1.00 55.06 169 TYR A C 1
ATOM 1342 O O . TYR A 1 169 ? 10.867 6.455 53.255 1.00 55.06 169 TYR A O 1
ATOM 1350 N N . PRO A 1 170 ? 10.371 7.370 55.258 1.00 57.91 170 PRO A N 1
ATOM 1351 C CA . PRO A 1 170 ? 9.218 6.509 55.521 1.00 57.91 170 PRO A CA 1
ATOM 1352 C C . PRO A 1 170 ? 8.166 6.593 54.409 1.00 57.91 170 PRO A C 1
ATOM 1354 O O . PRO A 1 170 ? 7.587 5.576 54.050 1.00 57.91 170 PRO A O 1
ATOM 1357 N N . ASP A 1 171 ? 7.996 7.761 53.786 1.00 54.00 171 ASP A N 1
ATOM 1358 C CA . ASP A 1 171 ? 7.077 7.946 52.656 1.00 54.00 171 ASP A CA 1
ATOM 1359 C C . ASP A 1 171 ? 7.544 7.209 51.390 1.00 54.00 171 ASP A C 1
ATOM 1361 O O . ASP A 1 171 ? 6.730 6.722 50.610 1.00 54.00 171 ASP A O 1
ATOM 1365 N N . VAL A 1 172 ? 8.861 7.093 51.180 1.00 54.38 172 VAL A N 1
ATOM 1366 C CA . VAL A 1 172 ? 9.444 6.371 50.036 1.00 54.38 172 VAL A CA 1
ATOM 1367 C C . VAL A 1 172 ? 9.400 4.866 50.282 1.00 54.38 172 VAL A C 1
ATOM 1369 O O . VAL A 1 172 ? 9.076 4.116 49.367 1.00 54.38 172 VAL A O 1
ATOM 1372 N N . ALA A 1 173 ? 9.678 4.426 51.511 1.00 50.88 173 ALA A N 1
ATOM 1373 C CA . ALA A 1 173 ? 9.522 3.034 51.920 1.00 50.88 173 ALA A CA 1
ATOM 1374 C C . ALA A 1 173 ? 8.061 2.581 51.785 1.00 50.88 173 ALA A C 1
ATOM 1376 O O . ALA A 1 173 ? 7.798 1.580 51.125 1.00 50.88 173 ALA A O 1
ATOM 1377 N N . ALA A 1 174 ? 7.119 3.382 52.294 1.00 55.41 174 ALA A N 1
ATOM 1378 C CA . ALA A 1 174 ? 5.689 3.142 52.151 1.00 55.41 174 ALA A CA 1
ATOM 1379 C C . ALA A 1 174 ? 5.253 3.160 50.681 1.00 55.41 174 ALA A C 1
ATOM 1381 O O . ALA A 1 174 ? 4.488 2.300 50.276 1.00 55.41 174 ALA A O 1
ATOM 1382 N N . ALA A 1 175 ? 5.770 4.069 49.847 1.00 50.09 175 ALA A N 1
ATOM 1383 C CA . ALA A 1 175 ? 5.462 4.079 48.416 1.00 50.09 175 ALA A CA 1
ATOM 1384 C C . ALA A 1 175 ? 6.025 2.857 47.668 1.00 50.09 175 ALA A C 1
ATOM 1386 O O . ALA A 1 175 ? 5.419 2.415 46.698 1.00 50.09 175 ALA A O 1
ATOM 1387 N N . ILE A 1 176 ? 7.172 2.308 48.083 1.00 51.44 176 ILE A N 1
ATOM 1388 C CA . ILE A 1 176 ? 7.755 1.085 47.509 1.00 51.44 176 ILE A CA 1
ATOM 1389 C C . ILE A 1 176 ? 6.963 -0.151 47.953 1.00 51.44 176 ILE A C 1
ATOM 1391 O O . ILE A 1 176 ? 6.622 -0.971 47.102 1.00 51.44 176 ILE A O 1
ATOM 1395 N N . GLU A 1 177 ? 6.627 -0.259 49.243 1.00 50.50 177 GLU A N 1
ATOM 1396 C CA . GLU A 1 177 ? 5.763 -1.318 49.785 1.00 50.50 177 GLU A CA 1
ATOM 1397 C C . GLU A 1 177 ? 4.372 -1.264 49.145 1.00 50.50 177 GLU A C 1
ATOM 1399 O O . GLU A 1 177 ? 3.921 -2.260 48.597 1.00 50.50 177 GLU A O 1
ATOM 1404 N N . GLN A 1 178 ? 3.758 -0.085 49.042 1.00 51.34 178 GLN A N 1
ATOM 1405 C CA . GLN A 1 178 ? 2.460 0.119 48.393 1.00 51.34 178 GLN A CA 1
ATOM 1406 C C . GLN A 1 178 ? 2.486 -0.206 46.888 1.00 51.34 178 GLN A C 1
ATOM 1408 O O . GLN A 1 178 ? 1.469 -0.598 46.326 1.00 51.34 178 GLN A O 1
ATOM 1413 N N . ARG A 1 179 ? 3.640 -0.078 46.217 1.00 48.31 179 ARG A N 1
ATOM 1414 C CA . ARG A 1 179 ? 3.825 -0.469 44.805 1.00 48.31 179 ARG A CA 1
ATOM 1415 C C . ARG A 1 179 ? 4.064 -1.971 44.627 1.00 48.31 179 ARG A C 1
ATOM 1417 O O . ARG A 1 179 ? 3.782 -2.497 43.557 1.00 48.31 179 ARG A O 1
ATOM 1424 N N . LEU A 1 180 ? 4.602 -2.641 45.648 1.00 45.62 180 LEU A N 1
ATOM 1425 C CA . LEU A 1 180 ? 4.732 -4.101 45.723 1.00 45.62 180 LEU A CA 1
ATOM 1426 C C . LEU A 1 180 ? 3.420 -4.771 46.175 1.00 45.62 180 LEU A C 1
ATOM 1428 O O . LEU A 1 180 ? 3.167 -5.907 45.787 1.00 45.62 180 LEU A O 1
ATOM 1432 N N . GLU A 1 181 ? 2.589 -4.061 46.944 1.00 42.78 181 GLU A N 1
ATOM 1433 C CA . GLU A 1 181 ? 1.267 -4.476 47.443 1.00 42.78 181 GLU A CA 1
ATOM 1434 C C . GLU A 1 181 ? 0.094 -4.060 46.537 1.00 42.78 181 GLU A C 1
ATOM 1436 O O . GLU A 1 181 ? -1.054 -4.375 46.847 1.00 42.78 181 GLU A O 1
ATOM 1441 N N . GLN A 1 182 ? 0.338 -3.366 45.418 1.00 52.16 182 GLN A N 1
ATOM 1442 C CA . GLN A 1 182 ? -0.703 -3.093 44.424 1.00 52.16 182 GLN A CA 1
ATOM 1443 C C . GLN A 1 182 ? -1.198 -4.419 43.827 1.00 52.16 182 GLN A C 1
ATOM 1445 O O . GLN A 1 182 ? -0.580 -4.974 42.918 1.00 52.16 182 GLN A O 1
ATOM 1450 N N . GLU A 1 183 ? -2.317 -4.933 44.343 1.00 59.16 183 GLU A N 1
ATOM 1451 C CA . GLU A 1 183 ? -3.034 -6.047 43.728 1.00 59.16 183 GLU A CA 1
ATOM 1452 C C . GLU A 1 183 ? -3.411 -5.652 42.294 1.00 59.16 183 GLU A C 1
ATOM 1454 O O . GLU A 1 183 ? -4.092 -4.653 42.058 1.00 59.16 183 GLU A O 1
ATOM 1459 N N . LEU A 1 184 ? -2.914 -6.414 41.317 1.00 67.88 184 LEU A N 1
ATOM 1460 C CA . LEU A 1 184 ? -3.211 -6.184 39.907 1.00 67.88 184 LEU A CA 1
ATOM 1461 C C . LEU A 1 184 ? -4.701 -6.462 39.657 1.00 67.88 184 LEU A C 1
ATOM 1463 O O . LEU A 1 184 ? -5.187 -7.571 39.892 1.00 67.88 184 LEU A O 1
ATOM 1467 N N . CYS A 1 185 ? -5.423 -5.460 39.156 1.00 67.00 185 CYS A N 1
ATOM 1468 C CA . CYS A 1 185 ? -6.829 -5.580 38.782 1.00 67.00 185 CYS A CA 1
ATOM 1469 C C . CYS A 1 185 ? -6.980 -6.580 37.626 1.00 67.00 185 CYS A C 1
ATOM 1471 O O . CYS A 1 185 ? -6.351 -6.443 36.573 1.00 67.00 185 CYS A O 1
ATOM 1473 N N . SER A 1 186 ? -7.869 -7.559 37.782 1.00 77.00 186 SER A N 1
ATOM 1474 C CA . SER A 1 186 ? -8.216 -8.521 36.730 1.00 77.00 186 SER A CA 1
ATOM 1475 C C . SER A 1 186 ? -9.694 -8.405 36.373 1.00 77.00 186 SER A C 1
ATOM 1477 O O . SER A 1 186 ? -10.540 -8.184 37.240 1.00 77.00 186 SER A O 1
ATOM 1479 N N . VAL A 1 187 ? -10.027 -8.552 35.089 1.00 77.88 187 VAL A N 1
ATOM 1480 C CA . VAL A 1 187 ? -11.434 -8.610 34.669 1.00 77.88 187 VAL A CA 1
ATOM 1481 C C . VAL A 1 187 ? -11.912 -10.049 34.780 1.00 77.88 187 VAL A C 1
ATOM 1483 O O . VAL A 1 187 ? -11.381 -10.944 34.125 1.00 77.88 187 VAL A O 1
ATOM 1486 N N . ARG A 1 188 ? -12.959 -10.289 35.573 1.00 77.56 188 ARG A N 1
ATOM 1487 C CA . ARG A 1 188 ? -13.563 -11.621 35.660 1.00 77.56 188 ARG A CA 1
ATOM 1488 C C . ARG A 1 188 ? -14.245 -11.980 34.337 1.00 77.56 188 ARG A C 1
ATOM 1490 O O . ARG A 1 188 ? -15.198 -11.321 33.926 1.00 77.56 188 ARG A O 1
ATOM 1497 N N . ILE A 1 189 ? -13.801 -13.067 33.708 1.00 79.25 189 ILE A N 1
ATOM 1498 C CA . ILE A 1 189 ? -14.474 -13.643 32.538 1.00 79.25 189 ILE A CA 1
ATOM 1499 C C . ILE A 1 189 ? -15.804 -14.265 33.001 1.00 79.25 189 ILE A C 1
ATOM 1501 O O . ILE A 1 189 ? -15.786 -15.089 33.919 1.00 79.25 189 ILE A O 1
ATOM 1505 N N . PRO A 1 190 ? -16.956 -13.917 32.394 1.00 81.75 190 PRO A N 1
ATOM 1506 C CA . PRO A 1 190 ? -18.235 -14.530 32.744 1.00 81.75 190 PRO A CA 1
ATOM 1507 C C . PRO A 1 190 ? -18.218 -16.053 32.549 1.00 81.75 190 PRO A C 1
ATOM 1509 O O . PRO A 1 190 ? -17.795 -16.540 31.497 1.00 81.75 190 PRO A O 1
ATOM 1512 N N . ASP A 1 191 ? -18.739 -16.805 33.525 1.00 78.00 191 ASP A N 1
ATOM 1513 C CA . ASP A 1 191 ? -18.729 -18.279 33.528 1.00 78.00 191 ASP A CA 1
ATOM 1514 C C . ASP A 1 191 ? -19.276 -18.922 32.222 1.00 78.00 191 ASP A C 1
ATOM 1516 O O . ASP A 1 191 ? -18.667 -19.882 31.739 1.00 78.00 191 ASP A O 1
ATOM 1520 N N . PRO A 1 192 ? -20.338 -18.395 31.563 1.00 75.38 192 PRO A N 1
ATOM 1521 C CA . PRO A 1 192 ? -20.827 -18.930 30.283 1.00 75.38 192 PRO A CA 1
ATOM 1522 C C . PRO A 1 192 ? -19.842 -18.784 29.112 1.00 75.38 192 PRO A C 1
ATOM 1524 O O . PRO A 1 192 ? -19.914 -19.536 28.138 1.00 75.38 192 PRO A O 1
ATOM 1527 N N . LEU A 1 193 ? -18.933 -17.806 29.178 1.00 80.12 193 LEU A N 1
ATOM 1528 C CA . LEU A 1 193 ? -17.959 -17.515 28.125 1.00 80.12 193 LEU A CA 1
ATOM 1529 C C . LEU A 1 193 ? -16.615 -18.191 28.357 1.00 80.12 193 LEU A C 1
ATOM 1531 O O . LEU A 1 193 ? -15.934 -18.499 27.382 1.00 80.12 193 LEU A O 1
ATOM 1535 N N . LEU A 1 194 ? -16.249 -18.465 29.609 1.00 81.88 194 LEU A N 1
ATOM 1536 C CA . LEU A 1 194 ? -14.960 -19.063 29.956 1.00 81.88 194 LEU A CA 1
ATOM 1537 C C . LEU A 1 194 ? -14.735 -20.405 29.238 1.00 81.88 194 LEU A C 1
ATOM 1539 O O . LEU A 1 194 ? -13.688 -20.613 28.626 1.00 81.88 194 LEU A O 1
ATOM 1543 N N . GLY A 1 195 ? -15.748 -21.279 29.219 1.00 80.44 195 GLY A N 1
ATOM 1544 C CA . GLY A 1 195 ? -15.679 -22.559 28.504 1.00 80.44 195 GLY A CA 1
ATOM 1545 C C . GLY A 1 195 ? -15.616 -22.412 26.977 1.00 80.44 195 GLY A C 1
ATOM 1546 O O . GLY A 1 195 ? -14.880 -23.143 26.315 1.00 80.44 195 GLY A O 1
ATOM 1547 N N . ARG A 1 196 ? -16.345 -21.441 26.409 1.00 83.75 196 ARG A N 1
ATOM 1548 C CA . ARG A 1 196 ? -16.377 -21.182 24.957 1.00 83.75 196 ARG A CA 1
ATOM 1549 C C . ARG A 1 196 ? -15.061 -20.581 24.466 1.00 83.75 196 ARG A C 1
ATOM 1551 O O . ARG A 1 196 ? -14.479 -21.101 23.520 1.00 83.75 196 ARG A O 1
ATOM 1558 N N . LEU A 1 197 ? -14.563 -19.543 25.140 1.00 83.69 197 LEU A N 1
ATOM 1559 C CA . LEU A 1 197 ? -13.275 -18.912 24.840 1.00 83.69 197 LEU A CA 1
ATOM 1560 C C . LEU A 1 197 ? -12.115 -19.893 25.036 1.00 83.69 197 LEU A C 1
ATOM 1562 O O . LEU A 1 197 ? -11.246 -19.976 24.172 1.00 83.69 197 LEU A O 1
ATOM 1566 N N . GLY A 1 198 ? -12.135 -20.695 26.107 1.00 82.69 198 GLY A N 1
ATOM 1567 C CA . GLY A 1 198 ? -11.166 -21.773 26.311 1.00 82.69 198 GLY A CA 1
ATOM 1568 C C . GLY A 1 198 ? -11.167 -22.772 25.151 1.00 82.69 198 GLY A C 1
ATOM 1569 O O . GLY A 1 198 ? -10.124 -23.030 24.558 1.00 82.69 198 GLY A O 1
ATOM 1570 N N . GLY A 1 199 ? -12.350 -23.235 24.734 1.00 81.88 199 GLY A N 1
ATOM 1571 C CA . GLY A 1 199 ? -12.485 -24.127 23.582 1.00 81.88 199 GLY A CA 1
ATOM 1572 C C . GLY A 1 199 ? -12.039 -23.510 22.251 1.00 81.88 199 GLY A C 1
ATOM 1573 O O . GLY A 1 199 ? -11.663 -24.246 21.344 1.00 81.88 199 GLY A O 1
ATOM 1574 N N . MET A 1 200 ? -12.061 -22.182 22.105 1.00 83.25 200 MET A N 1
ATOM 1575 C CA . MET A 1 200 ? -11.515 -21.494 20.928 1.00 83.25 200 MET A CA 1
ATOM 1576 C C . MET A 1 200 ? -10.006 -21.292 21.004 1.00 83.25 200 MET A C 1
ATOM 1578 O O . MET A 1 200 ? -9.334 -21.391 19.978 1.00 83.25 200 MET A O 1
ATOM 1582 N N . PHE A 1 201 ? -9.464 -21.081 22.202 1.00 83.69 201 PHE A N 1
ATOM 1583 C CA . PHE A 1 201 ? -8.025 -21.057 22.441 1.00 83.69 201 PHE A CA 1
ATOM 1584 C C . PHE A 1 201 ? -7.392 -22.403 22.056 1.00 83.69 201 PHE A C 1
ATOM 1586 O O . PHE A 1 201 ? -6.386 -22.439 21.350 1.00 83.69 201 PHE A O 1
ATOM 1593 N N . ASP A 1 202 ? -8.044 -23.511 22.404 1.00 82.50 202 ASP A N 1
ATOM 1594 C CA . ASP A 1 202 ? -7.543 -24.863 22.133 1.00 82.50 202 ASP A CA 1
ATOM 1595 C C . ASP A 1 202 ? -7.608 -25.265 20.643 1.00 82.50 202 ASP A C 1
ATOM 1597 O O . ASP A 1 202 ? -6.981 -26.240 20.227 1.00 82.50 202 ASP A O 1
ATOM 1601 N N . ARG A 1 203 ? -8.310 -24.498 19.792 1.00 79.31 203 ARG A N 1
ATOM 1602 C CA . ARG A 1 203 ? -8.351 -24.723 18.330 1.00 79.31 203 ARG A CA 1
ATOM 1603 C C . ARG A 1 203 ? -7.069 -24.286 17.607 1.00 79.31 203 ARG A C 1
ATOM 1605 O O . ARG A 1 203 ? -6.991 -24.418 16.383 1.00 79.31 203 ARG A O 1
ATOM 1612 N N . HIS A 1 204 ? -6.060 -23.799 18.331 1.00 75.88 204 HIS A N 1
ATOM 1613 C CA . HIS A 1 204 ? -4.772 -23.383 17.776 1.00 75.88 204 HIS A CA 1
ATOM 1614 C C . HIS A 1 204 ? -4.121 -24.481 16.916 1.00 75.88 204 HIS A C 1
ATOM 1616 O O . HIS A 1 204 ? -3.917 -25.600 17.383 1.00 75.88 204 HIS A O 1
ATOM 1622 N N . LYS A 1 205 ? -3.785 -24.163 15.654 1.00 70.06 205 LYS A N 1
ATOM 1623 C CA . LYS A 1 205 ? -3.020 -25.005 14.703 1.00 70.06 205 LYS A CA 1
ATOM 1624 C C . LYS A 1 205 ? -3.284 -26.519 14.842 1.00 70.06 205 LYS A C 1
ATOM 1626 O O . LYS A 1 205 ? -2.353 -27.287 15.078 1.00 70.06 205 LYS A O 1
ATOM 1631 N N . LEU A 1 206 ? -4.544 -26.945 14.673 1.00 68.88 206 LEU A N 1
ATOM 1632 C CA . LEU A 1 206 ? -4.982 -28.354 14.782 1.00 68.88 206 LEU A CA 1
ATOM 1633 C C . LEU A 1 206 ? -4.755 -28.981 16.178 1.00 68.88 206 LEU A C 1
ATOM 1635 O O . LEU A 1 206 ? -4.440 -30.163 16.286 1.00 68.88 206 LEU A O 1
ATOM 1639 N N . GLY A 1 207 ? -4.922 -28.201 17.249 1.00 69.62 207 GLY A N 1
ATOM 1640 C CA . GLY A 1 207 ? -4.801 -28.665 18.636 1.00 69.62 207 GLY A CA 1
ATOM 1641 C C . GLY A 1 207 ? -3.370 -28.679 19.182 1.00 69.62 207 GLY A C 1
ATOM 1642 O O . GLY A 1 207 ? -3.107 -29.318 20.200 1.00 69.62 207 GLY A O 1
ATOM 1643 N N . ARG A 1 208 ? -2.422 -28.002 18.519 1.00 77.06 208 ARG A N 1
ATOM 1644 C CA . ARG A 1 208 ? -1.056 -27.846 19.036 1.00 77.06 208 ARG A CA 1
ATOM 1645 C C . ARG A 1 208 ? -1.049 -26.774 20.136 1.00 77.06 208 ARG A C 1
ATOM 1647 O O . ARG A 1 208 ? -1.499 -25.661 19.858 1.00 77.06 208 ARG A O 1
ATOM 1654 N N . PRO A 1 209 ? -0.464 -27.034 21.322 1.00 80.12 209 PRO A N 1
ATOM 1655 C CA . PRO A 1 209 ? -0.328 -26.002 22.343 1.00 80.12 209 PRO A CA 1
ATOM 1656 C C . PRO A 1 209 ? 0.517 -24.836 21.799 1.00 80.12 209 PRO A C 1
ATOM 1658 O O . PRO A 1 209 ? 1.579 -25.089 21.213 1.00 80.12 209 PRO A O 1
ATOM 1661 N N . PRO A 1 210 ? 0.049 -23.584 21.936 1.00 84.12 210 PRO A N 1
ATOM 1662 C CA . PRO A 1 210 ? 0.778 -22.419 21.454 1.00 84.12 210 PRO A CA 1
ATOM 1663 C C . PRO A 1 210 ? 2.058 -22.213 22.267 1.00 84.12 210 PRO A C 1
ATOM 1665 O O . PRO A 1 210 ? 2.098 -22.472 23.471 1.00 84.12 210 PRO A O 1
ATOM 1668 N N . ALA A 1 211 ? 3.116 -21.750 21.608 1.00 85.75 211 ALA A N 1
ATOM 1669 C CA . ALA A 1 211 ? 4.335 -21.323 22.283 1.00 85.75 211 ALA A CA 1
ATOM 1670 C C . ALA A 1 211 ? 4.124 -19.979 23.004 1.00 85.75 211 ALA A C 1
ATOM 1672 O O . ALA A 1 211 ? 3.222 -19.212 22.666 1.00 85.75 211 ALA A O 1
ATOM 1673 N N . LEU A 1 212 ? 4.989 -19.661 23.974 1.00 86.69 212 LEU A N 1
ATOM 1674 C CA . LEU A 1 212 ? 4.866 -18.435 24.771 1.00 86.69 212 LEU A CA 1
ATOM 1675 C C . LEU A 1 212 ? 4.904 -17.152 23.919 1.00 86.69 212 LEU A C 1
ATOM 1677 O O . LEU A 1 212 ? 4.126 -16.236 24.167 1.00 86.69 212 LEU A O 1
ATOM 1681 N N . HIS A 1 213 ? 5.721 -17.116 22.862 1.00 83.94 213 HIS A N 1
ATOM 1682 C CA . HIS A 1 213 ? 5.736 -15.992 21.919 1.00 83.94 213 HIS A CA 1
ATOM 1683 C C . HIS A 1 213 ? 4.452 -15.891 21.079 1.00 83.94 213 HIS A C 1
ATOM 1685 O O . HIS A 1 213 ? 3.959 -14.788 20.884 1.00 83.94 213 HIS A O 1
ATOM 1691 N N . GLU A 1 214 ? 3.857 -17.014 20.651 1.00 84.38 214 GLU A N 1
ATOM 1692 C CA . GLU A 1 214 ? 2.582 -17.016 19.908 1.00 84.38 214 GLU A CA 1
ATOM 1693 C C . GLU A 1 214 ? 1.439 -16.478 20.789 1.00 84.38 214 GLU A C 1
ATOM 1695 O O . GLU A 1 214 ? 0.570 -15.742 20.322 1.00 84.38 214 GLU A O 1
ATOM 1700 N N . MET A 1 215 ? 1.460 -16.804 22.086 1.00 87.12 215 MET A N 1
ATOM 1701 C CA . MET A 1 215 ? 0.521 -16.248 23.064 1.00 87.12 215 MET A CA 1
ATOM 1702 C C . MET A 1 215 ? 0.755 -14.752 23.300 1.00 87.12 215 MET A C 1
ATOM 1704 O O . MET A 1 215 ? -0.209 -13.990 23.325 1.00 87.12 215 MET A O 1
ATOM 1708 N N . ALA A 1 216 ? 2.009 -14.312 23.422 1.00 85.69 216 ALA A N 1
ATOM 1709 C CA . ALA A 1 216 ? 2.337 -12.894 23.568 1.00 85.69 216 ALA A CA 1
ATOM 1710 C C . ALA A 1 216 ? 1.910 -12.067 22.341 1.00 85.69 216 ALA A C 1
ATOM 1712 O O . ALA A 1 216 ? 1.351 -10.982 22.494 1.00 85.69 216 ALA A O 1
ATOM 1713 N N . ASP A 1 217 ? 2.091 -12.600 21.132 1.00 83.62 217 ASP A N 1
ATOM 1714 C CA . ASP A 1 217 ? 1.633 -11.968 19.892 1.00 83.62 217 ASP A CA 1
ATOM 1715 C C . ASP A 1 217 ? 0.114 -11.824 19.862 1.00 83.62 217 ASP A C 1
ATOM 1717 O O . ASP A 1 217 ? -0.415 -10.742 19.598 1.00 83.62 217 ASP A O 1
ATOM 1721 N N . CYS A 1 218 ? -0.597 -12.904 20.200 1.00 85.56 218 CYS A N 1
ATOM 1722 C CA . CYS A 1 218 ? -2.045 -12.868 20.329 1.00 85.56 218 CYS A CA 1
ATOM 1723 C C . CYS A 1 218 ? -2.483 -11.827 21.367 1.00 85.56 218 CYS A C 1
ATOM 1725 O O . CYS A 1 218 ? -3.436 -11.086 21.126 1.00 85.56 218 CYS A O 1
ATOM 1727 N N . PHE A 1 219 ? -1.791 -11.744 22.507 1.00 88.75 219 PHE A N 1
ATOM 1728 C CA . PHE A 1 219 ? -2.080 -10.749 23.533 1.00 88.75 219 PHE A CA 1
ATOM 1729 C C . PHE A 1 219 ? -1.953 -9.327 22.979 1.00 88.75 219 PHE A C 1
ATOM 1731 O O . PHE A 1 219 ? -2.890 -8.551 23.139 1.00 88.75 219 PHE A O 1
ATOM 1738 N N . LEU A 1 220 ? -0.848 -8.991 22.304 1.00 85.19 220 LEU A N 1
ATOM 1739 C CA . LEU A 1 220 ? -0.623 -7.650 21.750 1.00 85.19 220 LEU A CA 1
ATOM 1740 C C . LEU A 1 220 ? -1.694 -7.268 20.718 1.00 85.19 220 LEU A C 1
ATOM 1742 O O . LEU A 1 220 ? -2.263 -6.182 20.808 1.00 85.19 220 LEU A O 1
ATOM 1746 N N . ILE A 1 221 ? -2.032 -8.183 19.803 1.00 82.69 221 ILE A N 1
ATOM 1747 C CA . ILE A 1 221 ? -3.054 -7.955 18.768 1.00 82.69 221 ILE A CA 1
ATOM 1748 C C . ILE A 1 221 ? -4.428 -7.689 19.393 1.00 82.69 221 ILE A C 1
ATOM 1750 O O . ILE A 1 221 ? -5.148 -6.787 18.964 1.00 82.69 221 ILE A O 1
ATOM 1754 N N . GLN A 1 222 ? -4.828 -8.482 20.391 1.00 84.31 222 GLN A N 1
ATOM 1755 C CA . GLN A 1 222 ? -6.115 -8.280 21.064 1.00 84.31 222 GLN A CA 1
ATOM 1756 C C . GLN A 1 222 ? -6.086 -7.034 21.961 1.00 84.31 222 GLN A C 1
ATOM 1758 O O . GLN A 1 222 ? -7.092 -6.338 22.072 1.00 84.31 222 GLN A O 1
ATOM 1763 N N . PHE A 1 223 ? -4.931 -6.698 22.540 1.00 84.00 223 PHE A N 1
ATOM 1764 C CA . PHE A 1 223 ? -4.772 -5.527 23.396 1.00 84.00 223 PHE A CA 1
ATOM 1765 C C . PHE A 1 223 ? -4.938 -4.225 22.605 1.00 84.00 223 PHE A C 1
ATOM 1767 O O . PHE A 1 223 ? -5.634 -3.325 23.069 1.00 84.00 223 PHE A O 1
ATOM 1774 N N . GLU A 1 224 ? -4.403 -4.137 21.384 1.00 81.75 224 GLU A N 1
ATOM 1775 C CA . GLU A 1 224 ? -4.632 -2.989 20.488 1.00 81.75 224 GLU A CA 1
ATOM 1776 C C . GLU A 1 224 ? -6.109 -2.823 20.097 1.00 81.75 224 GLU A C 1
ATOM 1778 O O . GLU A 1 224 ? -6.590 -1.700 19.958 1.00 81.75 224 GLU A O 1
ATOM 1783 N N . LYS A 1 225 ? -6.850 -3.932 19.972 1.00 81.94 225 LYS A N 1
ATOM 1784 C CA . LYS A 1 225 ? -8.294 -3.945 19.670 1.00 81.94 225 LYS A CA 1
ATOM 1785 C C . LYS A 1 225 ? -9.183 -3.697 20.896 1.00 81.94 225 LYS A C 1
ATOM 1787 O O . LYS A 1 225 ? -10.402 -3.612 20.750 1.00 81.94 225 LYS A O 1
ATOM 1792 N N . SER A 1 226 ? -8.602 -3.630 22.093 1.00 79.19 226 SER A N 1
ATOM 1793 C CA . SER A 1 226 ? -9.333 -3.443 23.349 1.00 79.19 226 SER A CA 1
ATOM 1794 C C . SER A 1 226 ? -9.680 -1.967 23.605 1.00 79.19 226 SER A C 1
ATOM 1796 O O . SER A 1 226 ? -9.552 -1.109 22.732 1.00 79.19 226 SER A O 1
ATOM 1798 N N . THR A 1 227 ? -10.102 -1.637 24.827 1.00 67.00 227 THR A N 1
ATOM 1799 C CA . THR A 1 227 ? -10.518 -0.289 25.261 1.00 67.00 227 THR A CA 1
ATOM 1800 C C . THR A 1 227 ? -9.395 0.759 25.295 1.00 67.00 227 THR A C 1
ATOM 1802 O O . THR A 1 227 ? -9.606 1.873 25.780 1.00 67.00 227 THR A O 1
ATOM 1805 N N . VAL A 1 228 ? -8.204 0.428 24.786 1.00 60.97 228 VAL A N 1
ATOM 1806 C CA . VAL A 1 228 ? -7.051 1.334 24.667 1.00 60.97 228 VAL A CA 1
ATOM 1807 C C . VAL A 1 228 ? -7.395 2.565 23.819 1.00 60.97 228 VAL A C 1
ATOM 1809 O O . VAL A 1 228 ? -6.960 3.665 24.147 1.00 60.97 228 VAL A O 1
ATOM 1812 N N . ILE A 1 229 ? -8.221 2.403 22.778 1.00 60.03 229 ILE A N 1
ATOM 1813 C CA . ILE A 1 229 ? -8.707 3.490 21.910 1.00 60.03 229 ILE A CA 1
ATOM 1814 C C . ILE A 1 229 ? -10.191 3.759 22.215 1.00 60.03 229 ILE A C 1
ATOM 1816 O O . ILE A 1 229 ? -11.058 3.652 21.347 1.00 60.03 229 ILE A O 1
ATOM 1820 N N . LEU A 1 230 ? -10.513 4.059 23.475 1.00 63.69 230 LEU A N 1
ATOM 1821 C CA . LEU A 1 230 ? -11.831 4.577 23.849 1.00 63.69 230 LEU A CA 1
ATOM 1822 C C . LEU A 1 230 ? -11.691 6.077 24.175 1.00 63.69 230 LEU A C 1
ATOM 1824 O O . LEU A 1 230 ? -10.906 6.406 25.069 1.00 63.69 230 LEU A O 1
ATOM 1828 N N . PRO A 1 231 ? -12.393 6.991 23.472 1.00 55.94 231 PRO A N 1
ATOM 1829 C CA . PRO A 1 231 ? -12.353 8.420 23.780 1.00 55.94 231 PRO A CA 1
ATOM 1830 C C . PRO A 1 231 ? -12.785 8.678 25.226 1.00 55.94 231 PRO A C 1
ATOM 1832 O O . PRO A 1 231 ? -13.753 8.081 25.690 1.00 55.94 231 PRO A O 1
ATOM 1835 N N . ILE A 1 232 ? -12.087 9.573 25.926 1.00 54.56 232 ILE A N 1
ATOM 1836 C CA . ILE A 1 232 ? -12.476 10.009 27.272 1.00 54.56 232 ILE A CA 1
ATOM 1837 C C . ILE A 1 232 ? -13.769 10.825 27.137 1.00 54.56 232 ILE A C 1
ATOM 1839 O O . ILE A 1 232 ? -13.747 11.913 26.558 1.00 54.56 232 ILE A O 1
ATOM 1843 N N . SER A 1 233 ? -14.890 10.295 27.630 1.00 48.06 233 SER A N 1
ATOM 1844 C CA . SER A 1 233 ? -16.134 11.059 27.761 1.00 48.06 233 SER A CA 1
ATOM 1845 C C . SER A 1 233 ? -16.000 12.077 28.898 1.00 48.06 233 SER A C 1
ATOM 1847 O O . SER A 1 233 ? -15.436 11.767 29.944 1.00 48.06 233 SER A O 1
ATOM 1849 N N . VAL A 1 234 ? -16.493 13.298 28.677 1.00 50.50 234 VAL A N 1
ATOM 1850 C CA . VAL A 1 234 ? -16.469 14.406 29.655 1.00 50.50 234 VAL A CA 1
ATOM 1851 C C . VAL A 1 234 ? -17.733 14.403 30.538 1.00 50.50 234 VAL A C 1
ATOM 1853 O O . VAL A 1 234 ? -17.812 15.169 31.494 1.00 50.50 234 VAL A O 1
ATOM 1856 N N . ASP A 1 235 ? -18.706 13.534 30.244 1.00 51.31 235 ASP A N 1
ATOM 1857 C CA . ASP A 1 235 ? -19.940 13.389 31.023 1.00 51.31 235 ASP A CA 1
ATOM 1858 C C . ASP A 1 235 ? -19.762 12.433 32.218 1.00 51.31 235 ASP A C 1
ATOM 1860 O O . ASP A 1 235 ? -19.072 11.421 32.120 1.00 51.31 235 ASP A O 1
ATOM 1864 N N . ASP A 1 236 ? -20.425 12.752 33.335 1.00 51.12 236 ASP A N 1
ATOM 1865 C CA . ASP A 1 236 ? -20.337 12.088 34.657 1.00 51.12 236 ASP A CA 1
ATOM 1866 C C . ASP A 1 236 ? -20.951 10.662 34.688 1.00 51.12 236 ASP A C 1
ATOM 1868 O O . ASP A 1 236 ? -20.941 9.980 35.714 1.00 51.12 236 ASP A O 1
ATOM 1872 N N . ASP A 1 237 ? -21.484 10.188 33.555 1.00 60.25 237 ASP A N 1
ATOM 1873 C CA . ASP A 1 237 ? -22.079 8.859 33.405 1.00 60.25 237 ASP A CA 1
ATOM 1874 C C . ASP A 1 237 ? -21.048 7.835 32.901 1.00 60.25 237 ASP A C 1
ATOM 1876 O O . ASP A 1 237 ? -20.402 8.011 31.864 1.00 60.25 237 ASP A O 1
ATOM 1880 N N . ARG A 1 238 ? -20.929 6.705 33.615 1.00 65.81 238 ARG A N 1
ATOM 1881 C CA . ARG A 1 238 ? -20.016 5.607 33.253 1.00 65.81 238 ARG A CA 1
ATOM 1882 C C . ARG A 1 238 ? -20.316 5.071 31.852 1.00 65.81 238 ARG A C 1
ATOM 1884 O O . ARG A 1 238 ? -21.374 4.486 31.607 1.00 65.81 238 ARG A O 1
ATOM 1891 N N . GLN A 1 239 ? -19.346 5.181 30.951 1.00 71.75 239 GLN A N 1
ATOM 1892 C CA . GLN A 1 239 ? -19.496 4.775 29.557 1.00 71.75 239 GLN A CA 1
ATOM 1893 C C . GLN A 1 239 ? -19.452 3.246 29.403 1.00 71.75 239 GLN A C 1
ATOM 1895 O O . GLN A 1 239 ? -18.635 2.562 30.021 1.00 71.75 239 GLN A O 1
ATOM 1900 N N . SER A 1 240 ? -20.314 2.694 28.545 1.00 76.50 240 SER A N 1
ATOM 1901 C CA . SER A 1 240 ? -20.244 1.281 28.154 1.00 76.50 240 SER A CA 1
ATOM 1902 C C . SER A 1 240 ? -19.411 1.139 26.872 1.00 76.50 240 SER A C 1
ATOM 1904 O O . SER A 1 240 ? -19.756 1.763 25.862 1.00 76.50 240 SER A O 1
ATOM 1906 N N . PRO A 1 241 ? -18.302 0.374 26.875 1.00 80.81 241 PRO A N 1
ATOM 1907 C CA . PRO A 1 241 ? -17.494 0.163 25.681 1.00 80.81 241 PRO A CA 1
ATOM 1908 C C . PRO A 1 241 ? -18.213 -0.755 24.675 1.00 80.81 241 PRO A C 1
ATOM 1910 O O . PRO A 1 241 ? -19.025 -1.596 25.073 1.00 80.81 241 PRO A O 1
ATOM 1913 N N . PRO A 1 242 ? -17.889 -0.663 23.370 1.00 82.81 242 PRO A N 1
ATOM 1914 C CA . PRO A 1 242 ? -18.395 -1.598 22.373 1.00 82.81 242 PRO A CA 1
ATOM 1915 C C . PRO A 1 242 ? -18.105 -3.053 22.759 1.00 82.81 242 PRO A C 1
ATOM 1917 O O . PRO A 1 242 ? -17.007 -3.377 23.219 1.00 82.81 242 PRO A O 1
ATOM 1920 N N . VAL A 1 243 ? -19.071 -3.942 22.506 1.00 82.56 243 VAL A N 1
ATOM 1921 C CA . VAL A 1 243 ? -18.980 -5.377 22.837 1.00 82.56 243 VAL A CA 1
ATOM 1922 C C . VAL A 1 243 ? -17.686 -6.002 22.310 1.00 82.56 243 VAL A C 1
ATOM 1924 O O . VAL A 1 243 ? -17.036 -6.746 23.035 1.00 82.56 243 VAL A O 1
ATOM 1927 N N . ASP A 1 244 ? -17.262 -5.663 21.091 1.00 81.69 244 ASP A N 1
ATOM 1928 C CA . ASP A 1 244 ? -16.060 -6.242 20.482 1.00 81.69 244 ASP A CA 1
ATOM 1929 C C . ASP A 1 244 ? -14.762 -5.809 21.192 1.00 81.69 244 ASP A C 1
ATOM 1931 O O . ASP A 1 244 ? -13.855 -6.626 21.354 1.00 81.69 244 ASP A O 1
ATOM 1935 N N . GLN A 1 245 ? -14.692 -4.569 21.693 1.00 83.81 245 GLN A N 1
ATOM 1936 C CA . GLN A 1 245 ? -13.541 -4.086 22.469 1.00 83.81 245 GLN A CA 1
ATOM 1937 C C . GLN A 1 245 ? -13.478 -4.746 23.851 1.00 83.81 245 GLN A C 1
ATOM 1939 O O . GLN A 1 245 ? -12.398 -5.104 24.325 1.00 83.81 245 GLN A O 1
ATOM 1944 N N . TYR A 1 246 ? -14.634 -4.954 24.489 1.00 84.94 246 TYR A N 1
ATOM 1945 C CA . TYR A 1 246 ? -14.706 -5.682 25.755 1.00 84.94 246 TYR A CA 1
ATOM 1946 C C . TYR A 1 246 ? -14.361 -7.168 25.578 1.00 84.94 246 TYR A C 1
ATOM 1948 O O . TYR A 1 246 ? -13.591 -7.721 26.360 1.00 84.94 246 TYR A O 1
ATOM 1956 N N . LEU A 1 247 ? -14.842 -7.812 24.507 1.00 85.12 247 LEU A N 1
ATOM 1957 C CA . LEU A 1 247 ? -14.458 -9.184 24.164 1.00 85.12 247 LEU A CA 1
ATOM 1958 C C . LEU A 1 247 ? -12.951 -9.306 23.896 1.00 85.12 247 LEU A C 1
ATOM 1960 O O . LEU A 1 247 ? -12.351 -10.294 24.315 1.00 85.12 247 LEU A O 1
ATOM 1964 N N . ALA A 1 248 ? -12.325 -8.321 23.245 1.00 85.69 248 ALA A N 1
ATOM 1965 C CA . ALA A 1 248 ? -10.875 -8.295 23.050 1.00 85.69 248 ALA A CA 1
ATOM 1966 C C . ALA A 1 248 ? -10.114 -8.234 24.389 1.00 85.69 248 ALA A C 1
ATOM 1968 O O . ALA A 1 248 ? -9.162 -8.989 24.585 1.00 85.69 248 ALA A O 1
ATOM 1969 N N . LEU A 1 249 ? -10.592 -7.439 25.355 1.00 87.56 249 LEU A N 1
ATOM 1970 C CA . LEU A 1 249 ? -10.030 -7.394 26.710 1.00 87.56 249 LEU A CA 1
ATOM 1971 C C . LEU A 1 249 ? -10.178 -8.735 27.454 1.00 87.56 249 LEU A C 1
ATOM 1973 O O . LEU A 1 249 ? -9.225 -9.203 28.077 1.00 87.56 249 LEU A O 1
ATOM 1977 N N . LEU A 1 250 ? -11.336 -9.399 27.344 1.00 87.94 250 LEU A N 1
ATOM 1978 C CA . LEU A 1 250 ? -11.539 -10.738 27.916 1.00 87.94 250 LEU A CA 1
ATOM 1979 C C . LEU A 1 250 ? -10.612 -11.787 27.279 1.00 87.94 250 LEU A C 1
ATOM 1981 O O . LEU A 1 250 ? -10.113 -12.672 27.975 1.00 87.94 250 LEU A O 1
ATOM 1985 N N . LYS A 1 251 ? -10.338 -11.681 25.970 1.00 89.88 251 LYS A N 1
ATOM 1986 C CA . LYS A 1 251 ? -9.340 -12.523 25.291 1.00 89.88 251 LYS A CA 1
ATOM 1987 C C . LYS A 1 251 ? -7.935 -12.255 25.831 1.00 89.88 251 LYS A C 1
ATOM 1989 O O . LYS A 1 251 ? -7.218 -13.216 26.091 1.00 89.88 251 LYS A O 1
ATOM 1994 N N . CYS A 1 252 ? -7.553 -10.994 26.061 1.00 89.19 252 CYS A N 1
ATOM 1995 C CA . CYS A 1 252 ? -6.278 -10.656 26.704 1.00 89.19 252 CYS A CA 1
ATOM 1996 C C . CYS A 1 252 ? -6.151 -11.284 28.097 1.00 89.19 252 CYS A C 1
ATOM 1998 O O . CYS A 1 252 ? -5.101 -11.849 28.397 1.00 89.19 252 CYS A O 1
ATOM 2000 N N . GLN A 1 253 ? -7.209 -11.236 28.916 1.00 90.50 253 GLN A N 1
ATOM 2001 C CA . GLN A 1 253 ? -7.223 -11.871 30.238 1.00 90.50 253 GLN A CA 1
ATOM 2002 C C . GLN A 1 253 ? -7.026 -13.387 30.135 1.00 90.50 253 GLN A C 1
ATOM 2004 O O . GLN A 1 253 ? -6.146 -13.931 30.795 1.00 90.50 253 GLN A O 1
ATOM 2009 N N . LEU A 1 254 ? -7.770 -14.062 29.251 1.00 89.50 254 LEU A N 1
ATOM 2010 C CA . LEU A 1 254 ? -7.615 -15.503 29.054 1.00 89.50 254 LEU A CA 1
ATOM 2011 C C . LEU A 1 254 ? -6.192 -15.865 28.609 1.00 89.50 254 LEU A C 1
ATOM 2013 O O . LEU A 1 254 ? -5.593 -16.797 29.140 1.00 89.50 254 LEU A O 1
ATOM 2017 N N . VAL A 1 255 ? -5.647 -15.143 27.626 1.00 89.12 255 VAL A N 1
ATOM 2018 C CA . VAL A 1 255 ? -4.291 -15.389 27.119 1.00 89.12 255 VAL A CA 1
ATOM 2019 C C . VAL A 1 255 ? -3.255 -15.144 28.221 1.00 89.12 255 VAL A C 1
ATOM 2021 O O . VAL A 1 255 ? -2.324 -15.933 28.350 1.00 89.12 255 VAL A O 1
ATOM 2024 N N . MET A 1 256 ? -3.433 -14.117 29.057 1.00 90.88 256 MET A N 1
ATOM 2025 C CA . MET A 1 256 ? -2.567 -13.845 30.210 1.00 90.88 256 MET A CA 1
ATOM 2026 C C . MET A 1 256 ? -2.567 -14.998 31.220 1.00 90.88 256 MET A C 1
ATOM 2028 O O . MET A 1 256 ? -1.496 -15.458 31.622 1.00 90.88 256 MET A O 1
ATOM 2032 N N . ASP A 1 257 ? -3.743 -15.519 31.570 1.00 88.62 257 ASP A N 1
ATOM 2033 C CA . ASP A 1 257 ? -3.868 -16.659 32.482 1.00 88.62 257 ASP A CA 1
ATOM 2034 C C . ASP A 1 257 ? -3.164 -17.903 31.906 1.00 88.62 257 ASP A C 1
ATOM 2036 O O . ASP A 1 257 ? -2.408 -18.584 32.602 1.00 88.62 257 ASP A O 1
ATOM 2040 N N . ARG A 1 258 ? -3.311 -18.151 30.595 1.00 88.69 258 ARG A N 1
ATOM 2041 C CA . ARG A 1 258 ? -2.622 -19.253 29.899 1.00 88.69 258 ARG A CA 1
ATOM 2042 C C . ARG A 1 258 ? -1.109 -19.074 29.836 1.00 88.69 258 ARG A C 1
ATOM 2044 O O . ARG A 1 258 ? -0.392 -20.056 30.007 1.00 88.69 258 ARG A O 1
ATOM 2051 N N . MET A 1 259 ? -0.615 -17.852 29.628 1.00 88.25 259 MET A N 1
ATOM 2052 C CA . MET A 1 259 ? 0.823 -17.569 29.647 1.00 88.25 259 MET A CA 1
ATOM 2053 C C . MET A 1 259 ? 1.416 -17.887 31.022 1.00 88.25 259 MET A C 1
ATOM 2055 O O . MET A 1 259 ? 2.415 -18.601 31.094 1.00 88.25 259 MET A O 1
ATOM 2059 N N . LYS A 1 260 ? 0.778 -17.445 32.113 1.00 86.38 260 LYS A N 1
ATOM 2060 C CA . LYS A 1 260 ? 1.220 -17.711 33.498 1.00 86.38 260 LYS A CA 1
ATOM 2061 C C . LYS A 1 260 ? 1.251 -19.195 33.866 1.00 86.38 260 LYS A C 1
ATOM 2063 O O . LYS A 1 260 ? 2.040 -19.607 34.718 1.00 86.38 260 LYS A O 1
ATOM 2068 N N . ASP A 1 261 ? 0.430 -20.008 33.209 1.00 86.12 261 ASP A N 1
ATOM 2069 C CA . ASP A 1 261 ? 0.395 -21.456 33.408 1.00 86.12 261 ASP A CA 1
ATOM 2070 C C . ASP A 1 261 ? 1.518 -22.222 32.688 1.00 86.12 261 ASP A C 1
ATOM 2072 O O . ASP A 1 261 ? 1.719 -23.410 32.957 1.00 86.12 261 ASP A O 1
ATOM 2076 N N . THR A 1 262 ? 2.283 -21.563 31.812 1.00 87.00 262 THR A N 1
ATOM 2077 C CA . THR A 1 262 ? 3.399 -22.190 31.087 1.00 87.00 262 THR A CA 1
ATOM 2078 C C . THR A 1 262 ? 4.578 -22.539 31.996 1.00 87.00 262 THR A C 1
ATOM 2080 O O . THR A 1 262 ? 4.863 -21.871 32.994 1.00 87.00 262 THR A O 1
ATOM 2083 N N . ASN A 1 263 ? 5.316 -23.594 31.638 1.00 80.81 263 ASN A N 1
ATOM 2084 C CA . ASN A 1 263 ? 6.499 -23.997 32.399 1.00 80.81 263 ASN A CA 1
ATOM 2085 C C . ASN A 1 263 ? 7.626 -22.957 32.294 1.00 80.81 263 ASN A C 1
ATOM 2087 O O . ASN A 1 263 ? 8.398 -22.796 33.232 1.00 80.81 263 ASN A O 1
ATOM 2091 N N . GLU A 1 264 ? 7.693 -22.225 31.186 1.00 80.62 264 GLU A N 1
ATOM 2092 C CA . GLU A 1 264 ? 8.637 -21.141 30.922 1.00 80.62 264 GLU A CA 1
ATOM 2093 C C . GLU A 1 264 ? 8.505 -19.979 31.918 1.00 80.62 264 GLU A C 1
ATOM 2095 O O . GLU A 1 264 ? 9.508 -19.333 32.218 1.00 80.62 264 GLU A O 1
ATOM 2100 N N . LEU A 1 265 ? 7.306 -19.735 32.462 1.00 82.75 265 LEU A N 1
ATOM 2101 C CA . LEU A 1 265 ? 7.079 -18.731 33.509 1.00 82.75 265 LEU A CA 1
ATOM 2102 C C . LEU A 1 265 ? 7.048 -19.324 34.920 1.00 82.75 265 LEU A C 1
ATOM 2104 O O . LEU A 1 265 ? 7.492 -18.667 35.858 1.00 82.75 265 LEU A O 1
ATOM 2108 N N . ARG A 1 266 ? 6.576 -20.566 35.087 1.00 82.50 266 ARG A N 1
ATOM 2109 C CA . ARG A 1 266 ? 6.580 -21.249 36.394 1.00 82.50 266 ARG A CA 1
ATOM 2110 C C . ARG A 1 266 ? 7.983 -21.658 36.845 1.00 82.50 266 ARG A C 1
ATOM 2112 O O . ARG A 1 266 ? 8.275 -21.621 38.034 1.00 82.50 266 ARG A O 1
ATOM 2119 N N . ASN A 1 267 ? 8.842 -22.036 35.901 1.00 77.81 267 ASN A N 1
ATOM 2120 C CA . ASN A 1 267 ? 10.228 -22.444 36.120 1.00 77.81 267 ASN A CA 1
ATOM 2121 C C . ASN A 1 267 ? 11.140 -21.749 35.091 1.00 77.81 267 ASN A C 1
ATOM 2123 O O . ASN A 1 267 ? 11.648 -22.402 34.170 1.00 77.81 267 ASN A O 1
ATOM 2127 N N . PRO A 1 268 ? 11.340 -20.423 35.208 1.00 78.12 268 PRO A N 1
ATOM 2128 C CA . PRO A 1 268 ? 12.062 -19.657 34.205 1.00 78.12 268 PRO A CA 1
ATOM 2129 C C . PRO A 1 268 ? 13.529 -20.076 34.126 1.00 78.12 268 PRO A C 1
ATOM 2131 O O . PRO A 1 268 ? 14.186 -20.361 35.132 1.00 78.12 268 PRO A O 1
ATOM 2134 N N . ARG A 1 269 ? 14.067 -20.082 32.901 1.00 75.56 269 ARG A N 1
ATOM 2135 C CA . ARG A 1 269 ? 15.506 -20.270 32.680 1.00 75.56 269 ARG A CA 1
ATOM 2136 C C . ARG A 1 269 ? 16.281 -19.165 33.398 1.00 75.56 269 ARG A C 1
ATOM 2138 O O . ARG A 1 269 ? 15.795 -18.044 33.559 1.00 75.56 269 ARG A O 1
ATOM 2145 N N . ARG A 1 270 ? 17.514 -19.473 33.806 1.00 69.62 270 ARG A N 1
ATOM 2146 C CA . ARG A 1 270 ? 18.393 -18.499 34.464 1.00 69.62 270 ARG A CA 1
ATOM 2147 C C . ARG A 1 270 ? 18.519 -17.252 33.578 1.00 69.62 270 ARG A C 1
ATOM 2149 O O . ARG A 1 270 ? 18.885 -17.379 32.416 1.00 69.62 270 ARG A O 1
ATOM 2156 N N . MET A 1 271 ? 18.270 -16.070 34.150 1.00 71.69 271 MET A N 1
ATOM 2157 C CA . MET A 1 271 ? 18.397 -14.767 33.467 1.00 71.69 271 MET A CA 1
ATOM 2158 C C . MET A 1 271 ? 17.431 -14.568 32.284 1.00 71.69 271 MET A C 1
ATOM 2160 O O . MET A 1 271 ? 17.700 -13.751 31.403 1.00 71.69 271 MET A O 1
ATOM 2164 N N . SER A 1 272 ? 16.328 -15.322 32.248 1.00 81.00 272 SER A N 1
ATOM 2165 C CA . SER A 1 272 ? 15.285 -15.163 31.234 1.00 81.00 272 SER A CA 1
ATOM 2166 C C . SER A 1 272 ? 14.563 -13.825 31.376 1.00 81.00 272 SER A C 1
ATOM 2168 O O . SER A 1 272 ? 14.232 -13.415 32.486 1.00 81.00 272 SER A O 1
ATOM 2170 N N . HIS A 1 273 ? 14.265 -13.195 30.241 1.00 82.12 273 HIS A N 1
ATOM 2171 C CA . HIS A 1 273 ? 13.514 -11.938 30.165 1.00 82.12 273 HIS A CA 1
ATOM 2172 C C . HIS A 1 273 ? 11.989 -12.134 30.103 1.00 82.12 273 HIS A C 1
ATOM 2174 O O . HIS A 1 273 ? 11.228 -11.169 30.166 1.00 82.12 273 HIS A O 1
ATOM 2180 N N . TRP A 1 274 ? 11.516 -13.382 29.993 1.00 85.25 274 TRP A N 1
ATOM 2181 C CA . TRP A 1 274 ? 10.087 -13.694 29.901 1.00 85.25 274 TRP A CA 1
ATOM 2182 C C . TRP A 1 274 ? 9.272 -13.255 31.129 1.00 85.25 274 TRP A C 1
ATOM 2184 O O . TRP A 1 274 ? 8.225 -12.639 30.926 1.00 85.25 274 TRP A O 1
ATOM 2194 N N . PRO A 1 275 ? 9.713 -13.486 32.384 1.00 82.69 275 PRO A N 1
ATOM 2195 C CA . PRO A 1 275 ? 8.955 -13.051 33.558 1.00 82.69 275 PRO A CA 1
ATOM 2196 C C . PRO A 1 275 ? 8.779 -11.531 33.634 1.00 82.69 275 PRO A C 1
ATOM 2198 O O . PRO A 1 275 ? 7.667 -11.058 33.861 1.00 82.69 275 PRO A O 1
ATOM 2201 N N . GLY A 1 276 ? 9.851 -10.765 33.397 1.00 74.88 276 GLY A N 1
ATOM 2202 C CA . GLY A 1 276 ? 9.799 -9.303 33.386 1.00 74.88 276 GLY A CA 1
ATOM 2203 C C . GLY A 1 276 ? 8.900 -8.775 32.269 1.00 74.88 276 GLY A C 1
ATOM 2204 O O . GLY A 1 276 ? 8.066 -7.896 32.496 1.00 74.88 276 GLY A O 1
ATOM 2205 N N . TYR A 1 277 ? 9.014 -9.357 31.073 1.00 81.94 277 TYR A N 1
ATOM 2206 C CA . TYR A 1 277 ? 8.181 -8.998 29.929 1.00 81.94 277 TYR A CA 1
ATOM 2207 C C . TYR A 1 277 ? 6.690 -9.266 30.174 1.00 81.94 277 TYR A C 1
ATOM 2209 O O . TYR A 1 277 ? 5.870 -8.365 29.995 1.00 81.94 277 TYR A O 1
ATOM 2217 N N . VAL A 1 278 ? 6.327 -10.468 30.635 1.00 85.38 278 VAL A N 1
ATOM 2218 C CA . VAL A 1 278 ? 4.924 -10.822 30.903 1.00 85.38 278 VAL A CA 1
ATOM 2219 C C . VAL A 1 278 ? 4.355 -9.985 32.044 1.00 85.38 278 VAL A C 1
ATOM 2221 O O . VAL A 1 278 ? 3.228 -9.512 31.921 1.00 85.38 278 VAL A O 1
ATOM 2224 N N . ARG A 1 279 ? 5.139 -9.698 33.094 1.00 80.94 279 ARG A N 1
ATOM 2225 C CA . ARG A 1 279 ? 4.702 -8.797 34.170 1.00 80.94 279 ARG A CA 1
ATOM 2226 C C . ARG A 1 279 ? 4.359 -7.405 33.644 1.00 80.94 279 ARG A C 1
ATOM 2228 O O . ARG A 1 279 ? 3.347 -6.839 34.029 1.00 80.94 279 ARG A O 1
ATOM 2235 N N . ALA A 1 280 ? 5.145 -6.865 32.717 1.00 78.50 280 ALA A N 1
ATOM 2236 C CA . ALA A 1 280 ? 4.845 -5.563 32.127 1.00 78.50 280 ALA A CA 1
ATOM 2237 C C . ALA A 1 280 ? 3.596 -5.572 31.233 1.00 78.50 280 ALA A C 1
ATOM 2239 O O . ALA A 1 280 ? 2.869 -4.579 31.176 1.00 78.50 280 ALA A O 1
ATOM 2240 N N . LEU A 1 281 ? 3.326 -6.680 30.535 1.00 84.56 281 LEU A N 1
ATOM 2241 C CA . LEU A 1 281 ? 2.061 -6.860 29.817 1.00 84.56 281 LEU A CA 1
ATOM 2242 C C . LEU A 1 281 ? 0.878 -6.960 30.789 1.00 84.56 281 LEU A C 1
ATOM 2244 O O . LEU A 1 281 ? -0.177 -6.386 30.530 1.00 84.56 281 LEU A O 1
ATOM 2248 N N . GLU A 1 282 ? 1.066 -7.636 31.918 1.00 85.81 282 GLU A N 1
ATOM 2249 C CA . GLU A 1 282 ? 0.071 -7.753 32.980 1.00 85.81 282 GLU A CA 1
ATOM 2250 C C . GLU A 1 282 ? -0.229 -6.407 33.649 1.00 85.81 282 GLU A C 1
ATOM 2252 O O . GLU A 1 282 ? -1.393 -6.062 33.825 1.00 85.81 282 GLU A O 1
ATOM 2257 N N . GLU A 1 283 ? 0.791 -5.597 33.935 1.00 80.38 283 GLU A N 1
ATOM 2258 C CA . GLU A 1 283 ? 0.633 -4.229 34.446 1.00 80.38 283 GLU A CA 1
ATOM 2259 C C . GLU A 1 283 ? -0.202 -3.370 33.473 1.00 80.38 283 GLU A C 1
ATOM 2261 O O . GLU A 1 283 ? -1.095 -2.633 33.896 1.00 80.38 283 GLU A O 1
ATOM 2266 N N . LYS A 1 284 ? 0.026 -3.500 32.156 1.00 82.38 284 LYS A N 1
ATOM 2267 C CA . LYS A 1 284 ? -0.782 -2.822 31.124 1.00 82.38 284 LYS A CA 1
ATOM 2268 C C . LYS A 1 284 ? -2.222 -3.334 31.075 1.00 82.38 284 LYS A C 1
ATOM 2270 O O . LYS A 1 284 ? -3.140 -2.530 30.914 1.00 82.38 284 LYS A O 1
ATOM 2275 N N . LEU A 1 285 ? -2.427 -4.645 31.214 1.00 85.19 285 LEU A N 1
ATOM 2276 C CA . LEU A 1 285 ? -3.762 -5.237 31.300 1.00 85.19 285 LEU A CA 1
ATOM 2277 C C . LEU A 1 285 ? -4.501 -4.714 32.535 1.00 85.19 285 LEU A C 1
ATOM 2279 O O . LEU A 1 285 ? -5.623 -4.238 32.409 1.00 85.19 285 LEU A O 1
ATOM 2283 N N . SER A 1 286 ? -3.843 -4.712 33.694 1.00 83.12 286 SER A N 1
ATOM 2284 C CA . SER A 1 286 ? -4.393 -4.221 34.958 1.00 83.12 286 SER A CA 1
ATOM 2285 C C . SER A 1 286 ? -4.842 -2.766 34.874 1.00 83.12 286 SER A C 1
ATOM 2287 O O . SER A 1 286 ? -5.880 -2.427 35.434 1.00 83.12 286 SER A O 1
ATOM 2289 N N . GLN A 1 287 ? -4.102 -1.912 34.161 1.00 81.75 287 GLN A N 1
ATOM 2290 C CA . GLN A 1 287 ? -4.494 -0.516 33.928 1.00 81.75 287 GLN A CA 1
ATOM 2291 C C . GLN A 1 287 ? -5.769 -0.385 33.087 1.00 81.75 287 GLN A C 1
ATOM 2293 O O . GLN A 1 287 ? -6.511 0.575 33.259 1.00 81.75 287 GLN A O 1
ATOM 2298 N N . GLN A 1 288 ? -6.032 -1.313 32.161 1.00 81.06 288 GLN A N 1
ATOM 2299 C CA . GLN A 1 288 ? -7.295 -1.329 31.416 1.00 81.06 288 GLN A CA 1
ATOM 2300 C C . GLN A 1 288 ? -8.425 -1.960 32.236 1.00 81.06 288 GLN A C 1
ATOM 2302 O O . GLN A 1 288 ? -9.550 -1.472 32.192 1.00 81.06 288 GLN A O 1
ATOM 2307 N N . SER A 1 289 ? -8.126 -3.000 33.017 1.00 81.88 289 SER A N 1
ATOM 2308 C CA . SER A 1 289 ? -9.079 -3.657 33.915 1.00 81.88 289 SER A CA 1
ATOM 2309 C C . SER A 1 289 ? -9.611 -2.710 34.993 1.00 81.88 289 SER A C 1
ATOM 2311 O O . SER A 1 289 ? -10.818 -2.680 35.227 1.00 81.88 289 SER A O 1
ATOM 2313 N N . SER A 1 290 ? -8.744 -1.894 35.606 1.00 82.38 290 SER A N 1
ATOM 2314 C CA . SER A 1 290 ? -9.128 -0.963 36.678 1.00 82.38 290 SER A CA 1
ATOM 2315 C C . SER A 1 290 ? -10.137 0.094 36.221 1.00 82.38 290 SER A C 1
ATOM 2317 O O . SER A 1 290 ? -10.961 0.551 37.011 1.00 82.38 290 SER A O 1
ATOM 2319 N N . ARG A 1 291 ? -10.164 0.424 34.922 1.00 79.56 291 ARG A N 1
ATOM 2320 C CA . ARG A 1 291 ? -11.153 1.351 34.354 1.00 79.56 291 ARG A CA 1
ATOM 2321 C C . ARG A 1 291 ? -12.583 0.837 34.490 1.00 79.56 291 ARG A C 1
ATOM 2323 O O . ARG A 1 291 ? -13.492 1.648 34.531 1.00 79.56 291 ARG A O 1
ATOM 2330 N N . PHE A 1 292 ? -12.820 -0.470 34.611 1.00 77.56 292 PHE A N 1
ATOM 2331 C CA . PHE A 1 292 ? -14.164 -1.018 34.860 1.00 77.56 292 PHE A CA 1
ATOM 2332 C C . PHE A 1 292 ? -14.613 -0.906 36.323 1.00 77.56 292 PHE A C 1
ATOM 2334 O O . PHE A 1 292 ? -15.794 -1.080 36.623 1.00 77.56 292 PHE A O 1
ATOM 2341 N N . GLU A 1 293 ? -13.702 -0.582 37.239 1.00 73.25 293 GLU A N 1
ATOM 2342 C CA . GLU A 1 293 ? -14.041 -0.282 38.631 1.00 73.25 293 GLU A CA 1
ATOM 2343 C C . GLU A 1 293 ? -14.462 1.190 38.781 1.00 73.25 293 GLU A C 1
ATOM 2345 O O . GLU A 1 293 ? -15.417 1.506 39.505 1.00 73.25 293 GLU A O 1
ATOM 2350 N N . THR A 1 294 ? -13.791 2.085 38.046 1.00 70.00 294 THR A N 1
ATOM 2351 C CA . THR A 1 294 ? -13.903 3.543 38.191 1.00 70.00 294 THR A CA 1
ATOM 2352 C C . THR A 1 294 ? -14.723 4.234 37.093 1.00 70.00 294 THR A C 1
ATOM 2354 O O . THR A 1 294 ? -15.585 5.046 37.421 1.00 70.00 294 THR A O 1
ATOM 2357 N N . GLU A 1 295 ? -14.496 3.908 35.817 1.00 74.38 295 GLU A N 1
ATOM 2358 C CA . GLU A 1 295 ? -14.911 4.701 34.641 1.00 74.38 295 GLU A CA 1
ATOM 2359 C C . GLU A 1 295 ? -15.944 4.005 33.732 1.00 74.38 295 GLU A C 1
ATOM 2361 O O . GLU A 1 295 ? -16.788 4.667 33.130 1.00 74.38 295 GLU A O 1
ATOM 2366 N N . LEU A 1 296 ? -15.886 2.677 33.602 1.00 79.44 296 LEU A N 1
ATOM 2367 C CA . LEU A 1 296 ? -16.603 1.911 32.578 1.00 79.44 296 LEU A CA 1
ATOM 2368 C C . LEU A 1 296 ? -17.657 0.976 33.179 1.00 79.44 296 LEU A C 1
ATOM 2370 O O . LEU A 1 296 ? -17.520 0.480 34.297 1.00 79.44 296 LEU A O 1
ATOM 2374 N N . THR A 1 297 ? -18.711 0.701 32.411 1.00 80.62 297 THR A N 1
ATOM 2375 C CA . THR A 1 297 ? -19.711 -0.334 32.728 1.00 80.62 297 THR A CA 1
ATOM 2376 C C . THR A 1 297 ? -19.517 -1.572 31.862 1.00 80.62 297 THR A C 1
ATOM 2378 O O . THR A 1 297 ? -19.139 -1.482 30.695 1.00 80.62 297 THR A O 1
ATOM 2381 N N . THR A 1 298 ? -19.778 -2.755 32.419 1.00 81.06 298 THR A N 1
ATOM 2382 C CA . THR A 1 298 ? -19.653 -4.023 31.692 1.00 81.06 298 THR A CA 1
ATOM 2383 C C . THR A 1 298 ? -20.809 -4.199 30.693 1.00 81.06 298 THR A C 1
ATOM 2385 O O . THR A 1 298 ? -21.971 -4.188 31.105 1.00 81.06 298 THR A O 1
ATOM 2388 N N . PRO A 1 299 ? -20.537 -4.365 29.384 1.00 82.19 299 PRO A N 1
ATOM 2389 C CA . PRO A 1 299 ? -21.582 -4.622 28.394 1.00 82.19 299 PRO A CA 1
ATOM 2390 C C . PRO A 1 299 ? -22.097 -6.069 28.490 1.00 82.19 299 PRO A C 1
ATOM 2392 O O . PRO A 1 299 ? -21.366 -6.975 28.897 1.00 82.19 299 PRO A O 1
ATOM 2395 N N . ASP A 1 300 ? -23.350 -6.309 28.084 1.00 79.44 300 ASP A N 1
ATOM 2396 C CA . ASP A 1 300 ? -23.908 -7.668 28.036 1.00 79.44 300 ASP A CA 1
ATOM 2397 C C . ASP A 1 300 ? -23.300 -8.471 26.876 1.00 79.44 300 ASP A C 1
ATOM 2399 O O . ASP A 1 300 ? -23.404 -8.112 25.702 1.00 79.44 300 ASP A O 1
ATOM 2403 N N . VAL A 1 301 ? -22.666 -9.587 27.227 1.00 78.81 301 VAL A N 1
ATOM 2404 C CA . VAL A 1 301 ? -21.960 -10.492 26.312 1.00 78.81 301 VAL A CA 1
ATOM 2405 C C . VAL A 1 301 ? -22.581 -11.890 26.257 1.00 78.81 301 VAL A C 1
ATOM 2407 O O . VAL A 1 301 ? -22.022 -12.791 25.631 1.00 78.81 301 VAL A O 1
ATOM 2410 N N . SER A 1 302 ? -23.749 -12.086 26.877 1.00 74.19 302 SER A N 1
ATOM 2411 C CA . SER A 1 302 ? -24.378 -13.404 27.046 1.00 74.19 302 SER A CA 1
ATOM 2412 C C . SER A 1 302 ? -24.750 -14.084 25.716 1.00 74.19 302 SER A C 1
ATOM 2414 O O . SER A 1 302 ? -24.655 -15.304 25.605 1.00 74.19 302 SER A O 1
ATOM 2416 N N . ASN A 1 303 ? -25.099 -13.302 24.683 1.00 70.06 303 ASN A N 1
ATOM 2417 C CA . ASN A 1 303 ? -25.582 -13.781 23.375 1.00 70.06 303 ASN A CA 1
ATOM 2418 C C . ASN A 1 303 ? -24.585 -13.573 22.212 1.00 70.06 303 ASN A C 1
ATOM 2420 O O . ASN A 1 303 ? -24.990 -13.437 21.056 1.00 70.06 303 ASN A O 1
ATOM 2424 N N . CYS A 1 304 ? -23.277 -13.506 22.475 1.00 77.62 304 CYS A N 1
ATOM 2425 C CA . CYS A 1 304 ? -22.289 -13.291 21.412 1.00 77.62 304 CYS A CA 1
ATOM 2426 C C . CYS A 1 304 ? -22.132 -14.519 20.487 1.00 77.62 304 CYS A C 1
ATOM 2428 O O . CYS A 1 304 ? -22.175 -15.666 20.934 1.00 77.62 304 CYS A O 1
ATOM 2430 N N . GLU A 1 305 ? -21.926 -14.285 19.187 1.00 80.06 305 GLU A N 1
ATOM 2431 C CA . GLU A 1 305 ? -21.675 -15.344 18.198 1.00 80.06 305 GLU A CA 1
ATOM 2432 C C . GLU A 1 305 ? -20.265 -15.934 18.346 1.00 80.06 305 GLU A C 1
ATOM 2434 O O . GLU A 1 305 ? -19.305 -15.194 18.558 1.00 80.06 305 GLU A O 1
ATOM 2439 N N . ASP A 1 306 ? -20.115 -17.248 18.134 1.00 77.31 306 ASP A N 1
ATOM 2440 C CA . ASP A 1 306 ? -18.818 -17.946 18.222 1.00 77.31 306 ASP A CA 1
ATOM 2441 C C . ASP A 1 306 ? -17.745 -17.345 17.299 1.00 77.31 306 ASP A C 1
ATOM 2443 O O . ASP A 1 306 ? -16.576 -17.318 17.664 1.00 77.31 306 ASP A O 1
ATOM 2447 N N . LYS A 1 307 ? -18.120 -16.795 16.135 1.00 78.25 307 LYS A N 1
ATOM 2448 C CA . LYS A 1 307 ? -17.166 -16.129 15.227 1.00 78.25 307 LYS A CA 1
ATOM 2449 C C . LYS A 1 307 ? -16.447 -14.951 15.893 1.00 78.25 307 LYS A C 1
ATOM 2451 O O . LYS A 1 307 ? -15.264 -14.740 15.662 1.00 78.25 307 LYS A O 1
ATOM 2456 N N . ARG A 1 308 ? -17.131 -14.198 16.763 1.00 78.50 308 ARG A N 1
ATOM 2457 C CA . ARG A 1 308 ? -16.542 -13.042 17.466 1.00 78.50 308 ARG A CA 1
ATOM 2458 C C . ARG A 1 308 ? -15.614 -13.441 18.608 1.00 78.50 308 ARG A C 1
ATOM 2460 O O . ARG A 1 308 ? -14.811 -12.629 19.067 1.00 78.50 308 ARG A O 1
ATOM 2467 N N . LEU A 1 309 ? -15.687 -14.692 19.047 1.00 80.06 309 LEU A N 1
ATOM 2468 C CA . LEU A 1 309 ? -14.848 -15.251 20.099 1.00 80.06 309 LEU A CA 1
ATOM 2469 C C . LEU A 1 309 ? -13.533 -15.836 19.552 1.00 80.06 309 LEU A C 1
ATOM 2471 O O . LEU A 1 309 ? -12.707 -16.291 20.338 1.00 80.06 309 LEU A O 1
ATOM 2475 N N . GLU A 1 310 ? -13.297 -15.773 18.236 1.00 81.81 310 GLU A N 1
ATOM 2476 C CA . GLU A 1 310 ? -12.075 -16.286 17.611 1.00 81.81 310 GLU A CA 1
ATOM 2477 C C . GLU A 1 310 ? -10.831 -15.551 18.123 1.00 81.81 310 GLU A C 1
ATOM 2479 O O . GLU A 1 310 ? -10.776 -14.318 18.155 1.00 81.81 310 GLU A O 1
ATOM 2484 N N . ILE A 1 311 ? -9.876 -16.335 18.633 1.00 80.00 311 ILE A N 1
ATOM 2485 C CA . ILE A 1 311 ? -8.669 -15.854 19.321 1.00 80.00 311 ILE A CA 1
ATOM 2486 C C . ILE A 1 311 ? -7.501 -15.812 18.341 1.00 80.00 311 ILE A C 1
ATOM 2488 O O . ILE A 1 311 ? -6.810 -14.802 18.227 1.00 80.00 311 ILE A O 1
ATOM 2492 N N . TRP A 1 312 ? -7.325 -16.910 17.612 1.00 79.50 312 TRP A N 1
ATOM 2493 C CA . TRP A 1 312 ? -6.312 -17.064 16.583 1.00 79.50 312 TRP A CA 1
ATOM 2494 C C . TRP A 1 312 ? -6.890 -16.578 15.266 1.00 79.50 312 TRP A C 1
ATOM 2496 O O . TRP A 1 312 ? -7.891 -17.124 14.814 1.00 79.50 312 TRP A O 1
ATOM 2506 N N . ASN A 1 313 ? -6.277 -15.575 14.644 1.00 64.00 313 ASN A N 1
ATOM 2507 C CA . ASN A 1 313 ? -6.695 -15.169 13.308 1.00 64.00 313 ASN A CA 1
ATOM 2508 C C . ASN A 1 313 ? -6.535 -16.381 12.371 1.00 64.00 313 ASN A C 1
ATOM 2510 O O . ASN A 1 313 ? -5.438 -16.920 12.221 1.00 64.00 313 ASN A O 1
ATOM 2514 N N . SER A 1 314 ? -7.620 -16.818 11.733 1.00 44.12 314 SER A N 1
ATOM 2515 C CA . SER A 1 314 ? -7.609 -17.903 10.743 1.00 44.12 314 SER A CA 1
ATOM 2516 C C . SER A 1 314 ? -6.742 -17.600 9.508 1.00 44.12 314 SER A C 1
ATOM 2518 O O . SER A 1 314 ? -6.450 -18.512 8.730 1.00 44.12 314 SER A O 1
ATOM 2520 N N . ASP A 1 315 ? -6.284 -16.352 9.375 1.00 40.88 315 ASP A N 1
ATOM 2521 C CA . ASP A 1 315 ? -5.388 -15.865 8.322 1.00 40.88 315 ASP A CA 1
ATOM 2522 C C . ASP A 1 315 ? -3.894 -16.072 8.627 1.00 40.88 315 ASP A C 1
ATOM 2524 O O . ASP A 1 315 ? -3.068 -15.907 7.738 1.00 40.88 315 ASP A O 1
ATOM 2528 N N . ASP A 1 316 ? -3.534 -16.556 9.824 1.00 38.25 316 ASP A N 1
ATOM 2529 C CA . ASP A 1 316 ? -2.171 -17.017 10.152 1.00 38.25 316 ASP A CA 1
ATOM 2530 C C . ASP A 1 316 ? -1.928 -18.480 9.749 1.00 38.25 316 ASP A C 1
ATOM 2532 O O . ASP A 1 316 ? -1.029 -19.172 10.249 1.00 38.25 316 ASP A O 1
ATOM 2536 N N . LYS A 1 317 ? -2.691 -18.983 8.772 1.00 29.97 317 LYS A N 1
ATOM 2537 C CA . LYS A 1 317 ? -2.054 -19.922 7.861 1.00 29.97 317 LYS A CA 1
ATOM 2538 C C . LYS A 1 317 ? -0.999 -19.093 7.131 1.00 29.97 317 LYS A C 1
ATOM 2540 O O . LYS A 1 317 ? -1.386 -18.288 6.289 1.00 29.97 317 LYS A O 1
ATOM 2545 N N . PRO A 1 318 ? 0.316 -19.366 7.295 1.00 32.38 318 PRO A N 1
ATOM 2546 C CA . PRO A 1 318 ? 1.128 -19.299 6.106 1.00 32.38 318 PRO A CA 1
ATOM 2547 C C . PRO A 1 318 ? 0.363 -20.201 5.157 1.00 32.38 318 PRO A C 1
ATOM 2549 O O . PRO A 1 318 ? 0.210 -21.408 5.395 1.00 32.38 318 PRO A O 1
ATOM 2552 N N . THR A 1 319 ? -0.221 -19.615 4.131 1.00 27.91 319 THR A N 1
ATOM 2553 C CA . THR A 1 319 ? -0.456 -20.326 2.908 1.00 27.91 319 THR A CA 1
ATOM 2554 C C . THR A 1 319 ? 0.929 -20.879 2.577 1.00 27.91 319 THR A C 1
ATOM 2556 O O . THR A 1 319 ? 1.764 -20.241 1.969 1.00 27.91 319 THR A O 1
ATOM 2559 N N . LYS A 1 320 ? 1.189 -22.092 3.076 1.00 28.33 320 LYS A N 1
ATOM 2560 C CA . LYS A 1 320 ? 1.948 -23.145 2.434 1.00 28.33 320 LYS A CA 1
ATOM 2561 C C . LYS A 1 320 ? 1.099 -23.668 1.267 1.00 28.33 320 LYS A C 1
ATOM 2563 O O . LYS A 1 320 ? 1.188 -24.831 0.910 1.00 28.33 320 LYS A O 1
ATOM 2568 N N . THR A 1 321 ? 0.323 -22.825 0.582 1.00 24.09 321 THR A N 1
ATOM 2569 C CA . THR A 1 321 ? 0.653 -22.739 -0.829 1.00 24.09 321 THR A CA 1
ATOM 2570 C C . THR A 1 321 ? 2.093 -22.283 -0.816 1.00 24.09 321 THR A C 1
ATOM 2572 O O . THR A 1 321 ? 2.384 -21.148 -0.468 1.00 24.09 321 THR A O 1
ATOM 2575 N N . SER A 1 322 ? 3.021 -23.170 -1.151 1.00 28.23 322 SER A N 1
ATOM 2576 C CA . SER A 1 322 ? 4.119 -22.694 -1.971 1.00 28.23 322 SER A CA 1
ATOM 2577 C C . SER A 1 322 ? 3.512 -21.637 -2.897 1.00 28.23 322 SER A C 1
ATOM 2579 O O . SER A 1 322 ? 2.744 -22.004 -3.790 1.00 28.23 322 SER A O 1
ATOM 2581 N N . HIS A 1 323 ? 3.743 -20.341 -2.638 1.00 30.64 323 HIS A N 1
ATOM 2582 C CA . HIS A 1 323 ? 3.774 -19.394 -3.735 1.00 30.64 323 HIS A CA 1
ATOM 2583 C C . HIS A 1 323 ? 4.643 -20.144 -4.729 1.00 30.64 323 HIS A C 1
ATOM 2585 O O . HIS A 1 323 ? 5.749 -20.522 -4.309 1.00 30.64 323 HIS A O 1
ATOM 2591 N N . PRO A 1 324 ? 4.080 -20.591 -5.875 1.00 26.77 324 PRO A N 1
ATOM 2592 C CA . PRO A 1 324 ? 4.774 -21.511 -6.766 1.00 26.77 324 PRO A CA 1
ATOM 2593 C C . PRO A 1 324 ? 6.145 -20.906 -6.886 1.00 26.77 324 PRO A C 1
ATOM 2595 O O . PRO A 1 324 ? 6.168 -19.726 -7.221 1.00 26.77 324 PRO A O 1
ATOM 2598 N N . ALA A 1 325 ? 7.193 -21.602 -6.405 1.00 31.89 325 ALA A N 1
ATOM 2599 C CA . ALA A 1 325 ? 8.516 -21.008 -6.241 1.00 31.89 325 ALA A CA 1
ATOM 2600 C C . ALA A 1 325 ? 8.749 -20.260 -7.535 1.00 31.89 325 ALA A C 1
ATOM 2602 O O . ALA A 1 325 ? 8.798 -20.952 -8.553 1.00 31.89 325 ALA A O 1
ATOM 2603 N N . ILE A 1 326 ? 8.636 -18.915 -7.511 1.00 35.81 326 ILE A N 1
ATOM 2604 C CA . ILE A 1 326 ? 8.302 -18.203 -8.747 1.00 35.81 326 ILE A CA 1
ATOM 2605 C C . ILE A 1 326 ? 9.487 -18.519 -9.612 1.00 35.81 326 ILE A C 1
ATOM 2607 O O . ILE A 1 326 ? 10.622 -18.164 -9.273 1.00 35.81 326 ILE A O 1
ATOM 2611 N N . GLY A 1 327 ? 9.221 -19.346 -10.629 1.00 40.03 327 GLY A N 1
ATOM 2612 C CA . GLY A 1 327 ? 10.250 -19.806 -11.525 1.00 40.03 327 GLY A CA 1
ATOM 2613 C C . GLY A 1 327 ? 10.961 -18.548 -11.985 1.00 40.03 327 GLY A C 1
ATOM 2614 O O . GLY A 1 327 ? 10.298 -17.514 -12.100 1.00 40.03 327 GLY A O 1
ATOM 2615 N N . PRO A 1 328 ? 12.289 -18.596 -12.146 1.00 49.12 328 PRO A N 1
ATOM 2616 C CA . PRO A 1 328 ? 13.073 -17.407 -12.432 1.00 49.12 328 PRO A CA 1
ATOM 2617 C C . PRO A 1 328 ? 12.328 -16.506 -13.419 1.00 49.12 328 PRO A C 1
ATOM 2619 O O . PRO A 1 328 ? 11.944 -16.984 -14.478 1.00 49.12 328 PRO A O 1
ATOM 2622 N N . LEU A 1 329 ? 11.993 -15.275 -13.012 1.00 54.41 329 LEU A N 1
ATOM 2623 C CA . LEU A 1 329 ? 11.092 -14.413 -13.781 1.00 54.41 329 LEU A CA 1
ATOM 2624 C C . LEU A 1 329 ? 11.697 -14.227 -15.172 1.00 54.41 329 LEU A C 1
ATOM 2626 O O . LEU A 1 329 ? 12.806 -13.721 -15.273 1.00 54.41 329 LEU A O 1
ATOM 2630 N N . TYR A 1 330 ? 11.018 -14.664 -16.228 1.00 61.47 330 TYR A N 1
ATOM 2631 C CA . TYR A 1 330 ? 11.466 -14.452 -17.602 1.00 61.47 330 TYR A CA 1
ATOM 2632 C C . TYR A 1 330 ? 10.651 -13.321 -18.211 1.00 61.47 330 TYR A C 1
ATOM 2634 O O . TYR A 1 330 ? 9.427 -13.320 -18.118 1.00 61.47 330 TYR A O 1
ATOM 2642 N N . ILE A 1 331 ? 11.336 -12.363 -18.821 1.00 67.50 331 ILE A N 1
ATOM 2643 C CA . ILE A 1 331 ? 10.724 -11.209 -19.463 1.00 67.50 331 ILE A CA 1
ATOM 2644 C C . ILE A 1 331 ? 10.847 -11.392 -20.969 1.00 67.50 331 ILE A C 1
ATOM 2646 O O . ILE A 1 331 ? 11.936 -11.675 -21.474 1.00 67.50 331 ILE A O 1
ATOM 2650 N N . ASP A 1 332 ? 9.732 -11.271 -21.681 1.00 75.31 332 ASP A N 1
ATOM 2651 C CA . ASP A 1 332 ? 9.695 -11.502 -23.119 1.00 75.31 332 ASP A CA 1
ATOM 2652 C C . ASP A 1 332 ? 10.548 -10.466 -23.846 1.00 75.31 332 ASP A C 1
ATOM 2654 O O . ASP A 1 332 ? 10.411 -9.262 -23.652 1.00 75.31 332 ASP A O 1
ATOM 2658 N N . VAL A 1 333 ? 11.451 -10.931 -24.700 1.00 79.75 333 VAL A N 1
ATOM 2659 C CA . VAL A 1 333 ? 12.321 -10.065 -25.501 1.00 79.75 333 VAL A CA 1
ATOM 2660 C C . VAL A 1 333 ? 11.739 -9.942 -26.900 1.00 79.75 333 VAL A C 1
ATOM 2662 O O . VAL A 1 333 ? 11.508 -8.839 -27.397 1.00 79.75 333 VAL A O 1
ATOM 2665 N N . VAL A 1 334 ? 11.455 -11.083 -27.530 1.00 82.88 334 VAL A N 1
ATOM 2666 C CA . VAL A 1 334 ? 10.941 -11.127 -28.896 1.00 82.88 334 VAL A CA 1
ATOM 2667 C C . VAL A 1 334 ? 10.152 -12.406 -29.149 1.00 82.88 334 VAL A C 1
ATOM 2669 O O . VAL A 1 334 ? 10.391 -13.435 -28.526 1.00 82.88 334 VAL A O 1
ATOM 2672 N N . GLU A 1 335 ? 9.218 -12.344 -30.091 1.00 86.81 335 GLU A N 1
ATOM 2673 C CA . GLU A 1 335 ? 8.525 -13.517 -30.616 1.00 86.81 335 GLU A CA 1
ATOM 2674 C C . GLU A 1 335 ? 8.522 -13.443 -32.145 1.00 86.81 335 GLU A C 1
ATOM 2676 O O . GLU A 1 335 ? 8.073 -12.438 -32.706 1.00 86.81 335 GLU A O 1
ATOM 2681 N N . VAL A 1 336 ? 9.049 -14.485 -32.789 1.00 87.38 336 VAL A N 1
ATOM 2682 C CA . VAL A 1 336 ? 9.352 -14.539 -34.231 1.00 87.38 336 VAL A CA 1
ATOM 2683 C C . VAL A 1 336 ? 8.769 -15.797 -34.876 1.00 87.38 336 VAL A C 1
ATOM 2685 O O . VAL A 1 336 ? 8.587 -16.813 -34.198 1.00 87.38 336 VAL A O 1
ATOM 2688 N N . ALA A 1 337 ? 8.469 -15.743 -36.175 1.00 86.06 337 ALA A N 1
ATOM 2689 C CA . ALA A 1 337 ? 7.914 -16.875 -36.910 1.00 86.06 337 ALA A CA 1
ATOM 2690 C C . ALA A 1 337 ? 9.009 -17.827 -37.420 1.00 86.06 337 ALA A C 1
ATOM 2692 O O . ALA A 1 337 ? 10.064 -17.407 -37.898 1.00 86.06 337 ALA A O 1
ATOM 2693 N N . LEU A 1 338 ? 8.730 -19.131 -37.355 1.00 86.12 338 LEU A N 1
ATOM 2694 C CA . LEU A 1 338 ? 9.598 -20.189 -37.869 1.00 86.12 338 LEU A CA 1
ATOM 2695 C C . LEU A 1 338 ? 9.014 -20.833 -39.130 1.00 86.12 338 LEU A C 1
ATOM 2697 O O . LEU A 1 338 ? 7.809 -20.813 -39.394 1.00 86.12 338 LEU A O 1
ATOM 2701 N N . ALA A 1 339 ? 9.896 -21.458 -39.901 1.00 83.50 339 ALA A N 1
ATOM 2702 C CA . ALA A 1 339 ? 9.564 -22.242 -41.071 1.00 83.50 339 ALA A CA 1
ATOM 2703 C C . ALA A 1 339 ? 8.719 -23.473 -40.728 1.00 83.50 339 ALA A C 1
ATOM 2705 O O . ALA A 1 339 ? 8.900 -24.132 -39.698 1.00 83.50 339 ALA A O 1
ATOM 2706 N N . LYS A 1 340 ? 7.812 -23.824 -41.641 1.00 78.50 340 LYS A N 1
ATOM 2707 C CA . LYS A 1 340 ? 6.977 -25.023 -41.524 1.00 78.50 340 LYS A CA 1
ATOM 2708 C C . LYS A 1 340 ? 7.824 -26.273 -41.757 1.00 78.50 340 LYS A C 1
ATOM 2710 O O . LYS A 1 340 ? 8.465 -26.389 -42.795 1.00 78.50 340 LYS A O 1
ATOM 2715 N N . GLU A 1 341 ? 7.784 -27.213 -40.817 1.00 63.44 341 GLU A N 1
ATOM 2716 C CA . GLU A 1 341 ? 8.484 -28.504 -40.924 1.00 63.44 341 GLU A CA 1
ATOM 2717 C C . GLU A 1 341 ? 7.721 -29.533 -41.769 1.00 63.44 341 GLU A C 1
ATOM 2719 O O . GLU A 1 341 ? 8.327 -30.416 -42.369 1.00 63.44 341 GLU A O 1
ATOM 2724 N N . SER A 1 342 ? 6.391 -29.415 -41.857 1.00 62.81 342 SER A N 1
ATOM 2725 C CA . SER A 1 342 ? 5.542 -30.333 -42.624 1.00 62.81 342 SER A CA 1
ATOM 2726 C C . SER A 1 342 ? 4.360 -29.612 -43.281 1.00 62.81 342 SER A C 1
ATOM 2728 O O . SER A 1 342 ? 3.957 -28.530 -42.850 1.00 62.81 342 SER A O 1
ATOM 2730 N N . ALA A 1 343 ? 3.747 -30.237 -44.293 1.00 59.09 343 ALA A N 1
ATOM 2731 C CA . ALA A 1 343 ? 2.538 -29.722 -44.950 1.00 59.09 343 ALA A CA 1
ATOM 2732 C C . ALA A 1 343 ? 1.301 -29.669 -44.023 1.00 59.09 343 ALA A C 1
ATOM 2734 O O . ALA A 1 343 ? 0.312 -29.013 -44.352 1.00 59.09 343 ALA A O 1
ATOM 2735 N N . VAL A 1 344 ? 1.358 -30.350 -42.871 1.00 57.59 344 VAL A N 1
ATOM 2736 C CA . VAL A 1 344 ? 0.276 -30.436 -41.877 1.00 57.59 344 VAL A CA 1
ATOM 2737 C C . VAL A 1 344 ? 0.363 -29.296 -40.850 1.00 57.59 344 VAL A C 1
ATOM 2739 O O . VAL A 1 344 ? -0.651 -28.913 -40.265 1.00 57.59 344 VAL A O 1
ATOM 2742 N N . THR A 1 345 ? 1.541 -28.690 -40.668 1.00 64.06 345 THR A N 1
ATOM 2743 C CA . THR A 1 345 ? 1.768 -27.589 -39.722 1.00 64.06 345 THR A CA 1
ATOM 2744 C C . THR A 1 345 ? 1.221 -26.264 -40.274 1.00 64.06 345 THR A C 1
ATOM 2746 O O . THR A 1 345 ? 1.628 -25.781 -41.335 1.00 64.06 345 THR A O 1
ATOM 2749 N N . ALA A 1 346 ? 0.288 -25.642 -39.552 1.00 67.31 346 ALA A N 1
ATOM 2750 C CA . ALA A 1 346 ? -0.351 -24.390 -39.943 1.00 67.31 346 ALA A CA 1
ATOM 2751 C C . ALA A 1 346 ? 0.574 -23.180 -39.732 1.00 67.31 346 ALA A C 1
ATOM 2753 O O . ALA A 1 346 ? 0.726 -22.375 -40.659 1.00 67.31 346 ALA A O 1
ATOM 2754 N N . TRP A 1 347 ? 1.207 -23.087 -38.559 1.00 74.31 347 TRP A N 1
ATOM 2755 C CA . TRP A 1 347 ? 2.176 -22.053 -38.178 1.00 74.31 347 TRP A CA 1
ATOM 2756 C C . TRP A 1 347 ? 3.108 -22.551 -37.059 1.00 74.31 347 TRP A C 1
ATOM 2758 O O . TRP A 1 347 ? 2.777 -23.512 -36.358 1.00 74.31 347 TRP A O 1
ATOM 2768 N N . ARG A 1 348 ? 4.276 -21.908 -36.926 1.00 83.00 348 ARG A N 1
ATOM 2769 C CA . ARG A 1 348 ? 5.258 -22.108 -35.847 1.00 83.00 348 ARG A CA 1
ATOM 2770 C C . ARG A 1 348 ? 5.829 -20.765 -35.415 1.00 83.00 348 ARG A C 1
ATOM 2772 O O . ARG A 1 348 ? 6.193 -19.967 -36.280 1.00 83.00 348 ARG A O 1
ATOM 2779 N N . THR A 1 349 ? 5.945 -20.529 -34.116 1.00 84.38 349 THR A N 1
ATOM 2780 C CA . THR A 1 349 ? 6.647 -19.361 -33.571 1.00 84.38 349 THR A CA 1
ATOM 2781 C C . THR A 1 349 ? 7.592 -19.779 -32.456 1.00 84.38 349 THR A C 1
ATOM 2783 O O . THR A 1 349 ? 7.432 -20.832 -31.842 1.00 84.38 349 THR A O 1
ATOM 2786 N N . VAL A 1 350 ? 8.609 -18.956 -32.206 1.00 86.31 350 VAL A N 1
ATOM 2787 C CA . VAL A 1 350 ? 9.451 -19.075 -31.017 1.00 86.31 350 VAL A CA 1
ATOM 2788 C C . VAL A 1 350 ? 9.446 -17.759 -30.262 1.00 86.31 350 VAL A C 1
ATOM 2790 O O . VAL A 1 350 ? 9.726 -16.692 -30.816 1.00 86.31 350 VAL A O 1
ATOM 2793 N N . ARG A 1 351 ? 9.117 -17.844 -28.976 1.00 85.88 351 ARG A N 1
ATOM 2794 C CA . ARG A 1 351 ? 9.203 -16.742 -28.025 1.00 85.88 351 ARG A CA 1
ATOM 2795 C C . ARG A 1 351 ? 10.506 -16.852 -27.258 1.00 85.88 351 ARG A C 1
ATOM 2797 O O . ARG A 1 351 ? 10.776 -17.894 -26.673 1.00 85.88 351 ARG A O 1
ATOM 2804 N N . VAL A 1 352 ? 11.296 -15.787 -27.258 1.00 86.44 352 VAL A N 1
ATOM 2805 C CA . VAL A 1 352 ? 12.544 -15.681 -26.503 1.00 86.44 352 VAL A CA 1
ATOM 2806 C C . VAL A 1 352 ? 12.313 -14.750 -25.324 1.00 86.44 352 VAL A C 1
ATOM 2808 O O . VAL A 1 352 ? 11.973 -13.580 -25.508 1.00 86.44 352 VAL A O 1
ATOM 2811 N N . SER A 1 353 ? 12.555 -15.254 -24.123 1.00 84.06 353 SER A N 1
ATOM 2812 C CA . SER A 1 353 ? 12.411 -14.514 -22.875 1.00 84.06 353 SER A CA 1
ATOM 2813 C C . SER A 1 353 ? 13.739 -14.537 -22.112 1.00 84.06 353 SER A C 1
ATOM 2815 O O . SER A 1 353 ? 14.419 -15.563 -22.059 1.00 84.06 353 SER A O 1
ATOM 2817 N N . ARG A 1 354 ? 14.143 -13.412 -21.520 1.00 79.31 354 ARG A N 1
ATOM 2818 C CA . ARG A 1 354 ? 15.390 -13.274 -20.750 1.00 79.31 354 ARG A CA 1
ATOM 2819 C C . ARG A 1 354 ? 15.078 -13.333 -19.261 1.00 79.31 354 ARG A C 1
ATOM 2821 O O . ARG A 1 354 ? 14.120 -12.718 -18.805 1.00 79.31 354 ARG A O 1
ATOM 2828 N N . GLN A 1 355 ? 15.871 -14.075 -18.498 1.00 75.12 355 GLN A N 1
ATOM 2829 C CA . GLN A 1 355 ? 15.688 -14.159 -17.055 1.00 75.12 355 GLN A CA 1
ATOM 2830 C C . GLN A 1 355 ? 15.997 -12.799 -16.402 1.00 75.12 355 GLN A C 1
ATOM 2832 O O . GLN A 1 355 ? 17.113 -12.282 -16.507 1.00 75.12 355 GLN A O 1
ATOM 2837 N N . ALA A 1 356 ? 15.034 -12.251 -15.666 1.00 56.16 356 ALA A N 1
ATOM 2838 C CA . ALA A 1 356 ? 15.203 -11.093 -14.808 1.00 56.16 356 ALA A CA 1
ATOM 2839 C C . ALA A 1 356 ? 16.372 -11.344 -13.845 1.00 56.16 356 ALA A C 1
ATOM 2841 O O . ALA A 1 356 ? 16.455 -12.390 -13.197 1.00 56.16 356 ALA A O 1
ATOM 2842 N N . HIS A 1 357 ? 17.289 -10.379 -13.768 1.00 52.12 357 HIS A N 1
ATOM 2843 C CA . HIS A 1 357 ? 18.507 -10.429 -12.948 1.00 52.12 357 HIS A CA 1
ATOM 2844 C C . HIS A 1 357 ? 19.616 -11.396 -13.432 1.00 52.12 357 HIS A C 1
ATOM 2846 O O . HIS A 1 357 ? 20.640 -11.511 -12.758 1.00 52.12 357 HIS A O 1
ATOM 2852 N N . ALA A 1 358 ? 19.491 -12.040 -14.605 1.00 61.59 358 ALA A N 1
ATOM 2853 C CA . ALA A 1 358 ? 20.559 -12.849 -15.211 1.00 61.59 358 ALA A CA 1
ATOM 2854 C C . ALA A 1 358 ? 20.688 -12.611 -16.730 1.00 61.59 358 ALA A C 1
ATOM 2856 O O . ALA A 1 358 ? 20.058 -13.291 -17.534 1.00 61.59 358 ALA A O 1
ATOM 2857 N N . GLU A 1 359 ? 21.590 -11.706 -17.133 1.00 63.25 359 GLU A N 1
ATOM 2858 C CA . GLU A 1 359 ? 21.766 -11.247 -18.530 1.00 63.25 359 GLU A CA 1
ATOM 2859 C C . GLU A 1 359 ? 21.982 -12.362 -19.567 1.00 63.25 359 GLU A C 1
ATOM 2861 O O . GLU A 1 359 ? 21.676 -12.179 -20.737 1.00 63.25 359 GLU A O 1
ATOM 2866 N N . ASN A 1 360 ? 22.512 -13.515 -19.148 1.00 76.62 360 ASN A N 1
ATOM 2867 C CA . ASN A 1 360 ? 22.928 -14.593 -20.047 1.00 76.62 360 ASN A CA 1
ATOM 2868 C C . ASN A 1 360 ? 22.013 -15.824 -20.010 1.00 76.62 360 ASN A C 1
ATOM 2870 O O . ASN A 1 360 ? 22.365 -16.846 -20.595 1.00 76.62 360 ASN A O 1
ATOM 2874 N N . ARG A 1 361 ? 20.888 -15.784 -19.287 1.00 81.62 361 ARG A N 1
ATOM 2875 C CA . ARG A 1 361 ? 19.952 -16.913 -19.199 1.00 81.62 361 ARG A CA 1
ATOM 2876 C C . ARG A 1 361 ? 18.661 -16.590 -19.929 1.00 81.62 361 ARG A C 1
ATOM 2878 O O . ARG A 1 361 ? 18.019 -15.583 -19.647 1.00 81.62 361 ARG A O 1
ATOM 2885 N N . PHE A 1 362 ? 18.281 -17.477 -20.835 1.00 85.25 362 PHE A N 1
ATOM 2886 C CA . PHE A 1 362 ? 17.148 -17.308 -21.727 1.00 85.25 362 PHE A CA 1
ATOM 2887 C C . PHE A 1 362 ? 16.255 -18.541 -21.693 1.00 85.25 362 PHE A C 1
ATOM 2889 O O . PHE A 1 362 ? 16.733 -19.656 -21.486 1.00 85.25 362 PHE A O 1
ATOM 2896 N N . ARG A 1 363 ? 14.967 -18.317 -21.922 1.00 85.75 363 ARG A N 1
ATOM 2897 C CA . ARG A 1 363 ? 13.960 -19.344 -22.152 1.00 85.75 363 ARG A CA 1
ATOM 2898 C C . ARG A 1 363 ? 13.382 -19.135 -23.538 1.00 85.75 363 ARG A C 1
ATOM 2900 O O . ARG A 1 363 ? 12.921 -18.042 -23.851 1.00 85.75 363 ARG A O 1
ATOM 2907 N N . LEU A 1 364 ? 13.422 -20.174 -24.356 1.00 87.19 364 LEU A N 1
ATOM 2908 C CA . LEU A 1 364 ? 12.782 -20.214 -25.656 1.00 87.19 364 LEU A CA 1
ATOM 2909 C C . LEU A 1 364 ? 11.559 -21.120 -25.547 1.00 87.19 364 LEU A C 1
ATOM 2911 O O . LEU A 1 364 ? 11.672 -22.263 -25.108 1.00 87.19 364 LEU A O 1
ATOM 2915 N N . VAL A 1 365 ? 10.395 -20.614 -25.932 1.00 83.69 365 VAL A N 1
ATOM 2916 C CA . VAL A 1 365 ? 9.161 -21.396 -26.015 1.00 83.69 365 VAL A CA 1
ATOM 2917 C C . VAL A 1 365 ? 8.759 -21.449 -27.473 1.00 83.69 365 VAL A C 1
ATOM 2919 O O . VAL A 1 365 ? 8.360 -20.439 -28.049 1.00 83.69 365 VAL A O 1
ATOM 2922 N N . GLU A 1 366 ? 8.914 -22.617 -28.078 1.00 82.62 366 GLU A N 1
ATOM 2923 C CA . GLU A 1 366 ? 8.430 -22.881 -29.422 1.00 82.62 366 GLU A CA 1
ATOM 2924 C C . GLU A 1 366 ? 6.982 -23.358 -29.345 1.00 82.62 366 GLU A C 1
ATOM 2926 O O . GLU A 1 366 ? 6.680 -24.267 -28.571 1.00 82.62 366 GLU A O 1
ATOM 2931 N N . THR A 1 367 ? 6.098 -22.763 -30.138 1.00 80.50 367 THR A N 1
ATOM 2932 C CA . THR A 1 367 ? 4.692 -23.160 -30.242 1.00 80.50 367 THR A CA 1
ATOM 2933 C C . THR A 1 367 ? 4.348 -23.475 -31.690 1.00 80.50 367 THR A C 1
ATOM 2935 O O . THR A 1 367 ? 4.738 -22.759 -32.618 1.00 80.50 367 THR A O 1
ATOM 2938 N N . CYS A 1 368 ? 3.623 -24.572 -31.901 1.00 76.12 368 CYS A N 1
ATOM 2939 C CA . CYS A 1 368 ? 3.159 -24.979 -33.221 1.00 76.12 368 CYS A CA 1
ATOM 2940 C C . CYS A 1 368 ? 1.686 -25.402 -33.194 1.00 76.12 368 CYS A C 1
ATOM 2942 O O . CYS A 1 368 ? 1.177 -25.877 -32.179 1.00 76.12 368 CYS A O 1
ATOM 2944 N N . ALA A 1 369 ? 0.996 -25.226 -34.324 1.00 73.56 369 ALA A N 1
ATOM 2945 C CA . ALA A 1 369 ? -0.386 -25.670 -34.498 1.00 73.56 369 ALA A CA 1
ATOM 2946 C C . ALA A 1 369 ? -0.556 -26.450 -35.808 1.00 73.56 369 ALA A C 1
ATOM 2948 O O . ALA A 1 369 ? 0.000 -26.073 -36.845 1.00 73.56 369 ALA A O 1
ATOM 2949 N N . SER A 1 370 ? -1.361 -27.515 -35.782 1.00 70.31 370 SER A N 1
ATOM 2950 C CA . SER A 1 370 ? -1.673 -28.364 -36.947 1.00 70.31 370 SER A CA 1
ATOM 2951 C C . SER A 1 370 ? -2.973 -27.945 -37.656 1.00 70.31 370 SER A C 1
ATOM 2953 O O . SER A 1 370 ? -3.856 -27.334 -37.056 1.00 70.31 370 SER A O 1
ATOM 2955 N N . ARG A 1 371 ? -3.111 -28.245 -38.957 1.00 53.78 371 ARG A N 1
ATOM 2956 C CA . ARG A 1 371 ? -4.290 -27.889 -39.778 1.00 53.78 371 ARG A CA 1
ATOM 2957 C C . ARG A 1 371 ? -5.389 -28.972 -39.667 1.00 53.78 371 ARG A C 1
ATOM 2959 O O . ARG A 1 371 ? -5.301 -29.993 -40.337 1.00 53.78 371 ARG A O 1
ATOM 2966 N N . GLY A 1 372 ? -6.425 -28.736 -38.853 1.00 54.34 372 GLY A N 1
ATOM 2967 C CA . GLY A 1 372 ? -7.578 -29.635 -38.608 1.00 54.34 372 GLY A CA 1
ATOM 2968 C C . GLY A 1 372 ? -8.368 -29.219 -37.349 1.00 54.34 372 GLY A C 1
ATOM 2969 O O . GLY A 1 372 ? -7.971 -28.233 -36.737 1.00 54.34 372 GLY A O 1
ATOM 2970 N N . GLU A 1 373 ? -9.480 -29.895 -36.997 1.00 46.72 373 GLU A N 1
ATOM 2971 C CA . GLU A 1 373 ? -10.285 -29.665 -35.759 1.00 46.72 373 GLU A CA 1
ATOM 2972 C C . GLU A 1 373 ? -9.417 -29.506 -34.484 1.00 46.72 373 GLU A C 1
ATOM 2974 O O . GLU A 1 373 ? -8.290 -29.994 -34.484 1.00 46.72 373 GLU A O 1
ATOM 2979 N N . PRO A 1 374 ? -9.944 -28.866 -33.411 1.00 46.94 374 PRO A N 1
ATOM 2980 C CA . PRO A 1 374 ? -9.349 -27.703 -32.730 1.00 46.94 374 PRO A CA 1
ATOM 2981 C C . PRO A 1 374 ? -7.822 -27.773 -32.555 1.00 46.94 374 PRO A C 1
ATOM 2983 O O . PRO A 1 374 ? -7.289 -28.830 -32.226 1.00 46.94 374 PRO A O 1
ATOM 2986 N N . PRO A 1 375 ? -7.109 -26.642 -32.729 1.00 50.03 375 PRO A N 1
ATOM 2987 C CA . PRO A 1 375 ? -5.653 -26.624 -32.797 1.00 50.03 375 PRO A CA 1
ATOM 2988 C C . PRO A 1 375 ? -5.049 -27.229 -31.528 1.00 50.03 375 PRO A C 1
ATOM 2990 O O . PRO A 1 375 ? -5.073 -26.619 -30.464 1.00 50.03 375 PRO A O 1
ATOM 2993 N N . VAL A 1 376 ? -4.497 -28.437 -31.642 1.00 45.47 376 VAL A N 1
ATOM 2994 C CA . VAL A 1 376 ? -3.614 -28.988 -30.615 1.00 45.47 376 VAL A CA 1
ATOM 2995 C C . VAL A 1 376 ? -2.347 -28.140 -30.651 1.00 45.47 376 VAL A C 1
ATOM 2997 O O . VAL A 1 376 ? -1.619 -28.155 -31.646 1.00 45.47 376 VAL A O 1
ATOM 3000 N N . VAL A 1 377 ? -2.151 -27.342 -29.602 1.00 58.38 377 VAL A N 1
ATOM 3001 C CA . VAL A 1 377 ? -0.967 -26.502 -29.415 1.00 58.38 377 VAL A CA 1
ATOM 3002 C C . VAL A 1 377 ? 0.095 -27.358 -28.740 1.00 58.38 377 VAL A C 1
ATOM 3004 O O . VAL A 1 377 ? 0.005 -27.653 -27.548 1.00 58.38 377 VAL A O 1
ATOM 3007 N N . GLU A 1 378 ? 1.098 -27.782 -29.501 1.00 53.38 378 GLU A N 1
ATOM 3008 C CA . GLU A 1 378 ? 2.292 -28.397 -28.924 1.00 53.38 378 GLU A CA 1
ATOM 3009 C C . GLU A 1 378 ? 3.300 -27.291 -28.604 1.00 53.38 378 GLU A C 1
ATOM 3011 O O . GLU A 1 378 ? 3.558 -26.406 -29.426 1.00 53.38 378 GLU A O 1
ATOM 3016 N N . SER A 1 379 ? 3.846 -27.320 -27.384 1.00 72.31 379 SER A N 1
ATOM 3017 C CA . SER A 1 379 ? 4.861 -26.366 -26.941 1.00 72.31 379 SER A CA 1
ATOM 3018 C C . SER A 1 379 ? 6.136 -27.077 -26.504 1.00 72.31 379 SER A C 1
ATOM 3020 O O . SER A 1 379 ? 6.108 -28.032 -25.724 1.00 72.31 379 SER A O 1
ATOM 3022 N N . ARG A 1 380 ? 7.276 -26.604 -27.010 1.00 78.88 380 ARG A N 1
ATOM 3023 C CA . ARG A 1 380 ? 8.608 -27.054 -26.601 1.00 78.88 380 ARG A CA 1
ATOM 3024 C C . ARG A 1 380 ? 9.296 -25.921 -25.854 1.00 78.88 380 ARG A C 1
ATOM 3026 O O . ARG A 1 380 ? 9.517 -24.851 -26.411 1.00 78.88 380 ARG A O 1
ATOM 3033 N N . VAL A 1 381 ? 9.662 -26.169 -24.600 1.00 80.19 381 VAL A N 1
ATOM 3034 C CA . VAL A 1 381 ? 10.390 -25.206 -23.761 1.00 80.19 381 VAL A CA 1
ATOM 3035 C C . VAL A 1 381 ? 11.873 -25.566 -23.736 1.00 80.19 381 VAL A C 1
ATOM 3037 O O . VAL A 1 381 ? 12.230 -26.723 -23.517 1.00 80.19 381 VAL A O 1
ATOM 3040 N N . ILE A 1 382 ? 12.736 -24.579 -23.966 1.00 82.06 382 ILE A N 1
ATOM 3041 C CA . ILE A 1 382 ? 14.191 -24.725 -24.043 1.00 82.06 382 ILE A CA 1
ATOM 3042 C C . ILE A 1 382 ? 14.833 -23.642 -23.166 1.00 82.06 382 ILE A C 1
ATOM 3044 O O . ILE A 1 382 ? 14.693 -22.456 -23.446 1.00 82.06 382 ILE A O 1
ATOM 3048 N N . ASP A 1 383 ? 15.566 -24.033 -22.124 1.00 83.81 383 ASP A N 1
ATOM 3049 C CA . ASP A 1 383 ? 16.309 -23.106 -21.260 1.00 83.81 383 ASP A CA 1
ATOM 3050 C C . ASP A 1 383 ? 17.799 -23.119 -21.630 1.00 83.81 383 ASP A C 1
ATOM 3052 O O . ASP A 1 383 ? 18.441 -24.169 -21.600 1.00 83.81 383 ASP A O 1
ATOM 3056 N N . ILE A 1 384 ? 18.364 -21.956 -21.974 1.00 81.44 384 ILE A N 1
ATOM 3057 C CA . ILE A 1 384 ? 19.743 -21.818 -22.471 1.00 81.44 384 ILE A CA 1
ATOM 3058 C C . ILE A 1 384 ? 20.515 -20.769 -21.671 1.00 81.44 384 ILE A C 1
ATOM 3060 O O . ILE A 1 384 ? 20.007 -19.702 -21.322 1.00 81.44 384 ILE A O 1
ATOM 3064 N N . ASN A 1 385 ? 21.791 -21.061 -21.409 1.00 83.56 385 ASN A N 1
ATOM 3065 C CA . ASN A 1 385 ? 22.747 -20.094 -20.882 1.00 83.56 385 ASN A CA 1
ATOM 3066 C C . ASN A 1 385 ? 23.765 -19.709 -21.964 1.00 83.56 385 ASN A C 1
ATOM 3068 O O . ASN A 1 385 ? 24.659 -20.493 -22.279 1.00 83.56 385 ASN A O 1
ATOM 3072 N N . MET A 1 386 ? 23.688 -18.476 -22.462 1.00 82.88 386 MET A N 1
ATOM 3073 C CA . MET A 1 386 ? 24.538 -17.959 -23.541 1.00 82.88 386 MET A CA 1
ATOM 3074 C C . MET A 1 386 ? 26.028 -17.859 -23.179 1.00 82.88 386 MET A C 1
ATOM 3076 O O . MET A 1 386 ? 26.856 -17.721 -24.067 1.00 82.88 386 MET A O 1
ATOM 3080 N N . ARG A 1 387 ? 26.419 -17.998 -21.899 1.00 83.06 387 ARG A N 1
ATOM 3081 C CA . ARG A 1 387 ? 27.845 -18.150 -21.527 1.00 83.06 387 ARG A CA 1
ATOM 3082 C C . ARG A 1 387 ? 28.415 -19.530 -21.847 1.00 83.06 387 ARG A C 1
ATOM 3084 O O . ARG A 1 387 ? 29.630 -19.701 -21.829 1.00 83.06 387 ARG A O 1
ATOM 3091 N N . LYS A 1 388 ? 27.549 -20.529 -22.011 1.00 82.25 388 LYS A N 1
ATOM 3092 C CA . LYS A 1 388 ? 27.924 -21.927 -22.267 1.00 82.25 388 LYS A CA 1
ATOM 3093 C C . LYS A 1 388 ? 27.477 -22.411 -23.642 1.00 82.25 388 LYS A C 1
ATOM 3095 O O . LYS A 1 388 ? 28.040 -23.393 -24.112 1.00 82.25 388 LYS A O 1
ATOM 3100 N N . ALA A 1 389 ? 26.499 -21.734 -24.237 1.00 84.38 389 ALA A N 1
ATOM 3101 C CA . ALA A 1 389 ? 25.965 -22.052 -25.546 1.00 84.38 389 ALA A CA 1
ATOM 3102 C C . ALA A 1 389 ? 26.636 -21.239 -26.661 1.00 84.38 389 ALA A C 1
ATOM 3104 O O . ALA A 1 389 ? 27.117 -20.127 -26.438 1.00 84.38 389 ALA A O 1
ATOM 3105 N N . THR A 1 390 ? 26.640 -21.789 -27.870 1.00 86.88 390 THR A N 1
ATOM 3106 C CA . THR A 1 390 ? 27.153 -21.152 -29.085 1.00 86.88 390 THR A CA 1
ATOM 3107 C C . THR A 1 390 ? 26.004 -20.903 -30.058 1.00 86.88 390 THR A C 1
ATOM 3109 O O . THR A 1 390 ? 25.200 -21.796 -30.321 1.00 86.88 390 THR A O 1
ATOM 3112 N N . LEU A 1 391 ? 25.927 -19.675 -30.579 1.00 87.44 391 LEU A N 1
ATOM 3113 C CA . LEU A 1 391 ? 24.999 -19.271 -31.635 1.00 87.44 391 LEU A CA 1
ATOM 3114 C C . LEU A 1 391 ? 25.699 -19.441 -32.988 1.00 87.44 391 LEU A C 1
ATOM 3116 O O . LEU A 1 391 ? 26.679 -18.750 -33.257 1.00 87.44 391 LEU A O 1
ATOM 3120 N N . ILE A 1 392 ? 25.212 -20.355 -33.822 1.00 87.62 392 ILE A N 1
ATOM 3121 C CA . ILE A 1 392 ? 25.810 -20.717 -35.111 1.00 87.62 392 ILE A CA 1
ATOM 3122 C C . ILE A 1 392 ? 24.898 -20.201 -36.240 1.00 87.62 392 ILE A C 1
ATOM 3124 O O . ILE A 1 392 ? 23.817 -20.758 -36.457 1.00 87.62 392 ILE A O 1
ATOM 3128 N N . PRO A 1 393 ? 25.290 -19.135 -36.958 1.00 87.31 393 PRO A N 1
ATOM 3129 C CA . PRO A 1 393 ? 24.483 -18.533 -38.016 1.00 87.31 393 PRO A CA 1
ATOM 3130 C C . PRO A 1 393 ? 24.692 -19.256 -39.360 1.00 87.31 393 PRO A C 1
ATOM 3132 O O . PRO A 1 393 ? 25.475 -18.807 -40.189 1.00 87.31 393 PRO A O 1
ATOM 3135 N N . ILE A 1 394 ? 23.982 -20.364 -39.603 1.00 86.00 394 ILE A N 1
ATOM 3136 C CA . ILE A 1 394 ? 24.101 -21.148 -40.855 1.00 86.00 394 ILE A CA 1
ATOM 3137 C C . ILE A 1 394 ? 23.775 -20.299 -42.087 1.00 86.00 394 ILE A C 1
ATOM 3139 O O . ILE A 1 394 ? 24.417 -20.430 -43.122 1.00 86.00 394 ILE A O 1
ATOM 3143 N N . TYR A 1 395 ? 22.822 -19.375 -41.966 1.00 85.06 395 TYR A N 1
ATOM 3144 C CA . TYR A 1 395 ? 22.475 -18.443 -43.041 1.00 85.06 395 TYR A CA 1
ATOM 3145 C C . TYR A 1 395 ? 23.642 -17.548 -43.501 1.00 85.06 395 TYR A C 1
ATOM 3147 O O . TYR A 1 395 ? 23.562 -16.962 -44.577 1.00 85.06 395 TYR A O 1
ATOM 3155 N N . ALA A 1 396 ? 24.683 -17.394 -42.677 1.00 80.38 396 ALA A N 1
ATOM 3156 C CA . ALA A 1 396 ? 25.865 -16.593 -42.974 1.00 80.38 396 ALA A CA 1
ATOM 3157 C C . ALA A 1 396 ? 27.023 -17.432 -43.541 1.00 80.38 396 ALA A C 1
ATOM 3159 O O . ALA A 1 396 ? 28.094 -16.881 -43.793 1.00 80.38 396 ALA A O 1
ATOM 3160 N N . ASP A 1 397 ? 26.828 -18.737 -43.754 1.00 80.69 397 ASP A N 1
ATOM 3161 C CA . ASP A 1 397 ? 27.811 -19.596 -44.413 1.00 80.69 397 ASP A CA 1
ATOM 3162 C C . ASP A 1 397 ? 27.987 -19.140 -45.877 1.00 80.69 397 ASP A C 1
ATOM 3164 O O . ASP A 1 397 ? 26.990 -18.991 -46.594 1.00 80.69 397 ASP A O 1
ATOM 3168 N N . PRO A 1 398 ? 29.209 -18.828 -46.334 1.00 70.69 398 PRO A N 1
ATOM 3169 C CA . PRO A 1 398 ? 29.438 -18.361 -47.694 1.00 70.69 398 PRO A CA 1
ATOM 3170 C C . PRO A 1 398 ? 28.872 -19.309 -48.762 1.00 70.69 398 PRO A C 1
ATOM 3172 O O . PRO A 1 398 ? 28.958 -20.535 -48.669 1.00 70.69 398 PRO A O 1
ATOM 3175 N N . VAL A 1 399 ? 28.324 -18.730 -49.836 1.00 66.25 399 VAL A N 1
ATOM 3176 C CA . VAL A 1 399 ? 27.849 -19.493 -50.999 1.00 66.25 399 VAL A CA 1
ATOM 3177 C C . VAL A 1 399 ? 29.057 -20.074 -51.726 1.00 66.25 399 VAL A C 1
ATOM 3179 O O . VAL A 1 399 ? 29.645 -19.422 -52.583 1.00 66.25 399 VAL A O 1
ATOM 3182 N N . GLY A 1 400 ? 29.424 -21.312 -51.393 1.00 60.38 400 GLY A N 1
ATOM 3183 C CA . GLY A 1 400 ? 30.517 -22.005 -52.071 1.00 60.38 400 GLY A CA 1
ATOM 3184 C C . GLY A 1 400 ? 30.260 -22.203 -53.573 1.00 60.38 400 GLY A C 1
ATOM 3185 O O . GLY A 1 400 ? 29.150 -22.005 -54.078 1.00 60.38 400 GLY A O 1
ATOM 3186 N N . LYS A 1 401 ? 31.266 -22.718 -54.294 1.00 52.59 401 LYS A N 1
ATOM 3187 C CA . LYS A 1 401 ? 31.266 -22.955 -55.763 1.00 52.59 401 LYS A CA 1
ATOM 3188 C C . LYS A 1 401 ? 30.057 -23.729 -56.336 1.00 52.59 401 LYS A C 1
ATOM 3190 O O . LYS A 1 401 ? 29.875 -23.763 -57.549 1.00 52.59 401 LYS A O 1
ATOM 3195 N N . ALA A 1 402 ? 29.234 -24.357 -55.492 1.00 56.53 402 ALA A N 1
ATOM 3196 C CA . ALA A 1 402 ? 27.998 -25.049 -55.865 1.00 56.53 402 ALA A CA 1
ATOM 3197 C C . ALA A 1 402 ? 26.775 -24.121 -56.070 1.00 56.53 402 ALA A C 1
ATOM 3199 O O . ALA A 1 402 ? 25.728 -24.606 -56.502 1.00 56.53 402 ALA A O 1
ATOM 3200 N N . GLY A 1 403 ? 26.876 -22.819 -55.762 1.00 59.84 403 GLY A N 1
ATOM 3201 C CA . GLY A 1 403 ? 25.865 -21.804 -56.097 1.00 59.84 403 GLY A CA 1
ATOM 3202 C C . GLY A 1 403 ? 24.529 -21.914 -55.350 1.00 59.84 403 GLY A C 1
ATOM 3203 O O . GLY A 1 403 ? 23.538 -21.327 -55.782 1.00 59.84 403 GLY A O 1
ATOM 3204 N N . LYS A 1 404 ? 24.465 -22.679 -54.253 1.00 64.56 404 LYS A N 1
ATOM 3205 C CA . LYS A 1 404 ? 23.257 -22.808 -53.426 1.00 64.56 404 LYS A CA 1
ATOM 3206 C C . LYS A 1 404 ? 23.330 -21.843 -52.251 1.00 64.56 404 LYS A C 1
ATOM 3208 O O . LYS A 1 404 ? 24.255 -21.929 -51.452 1.00 64.56 404 LYS A O 1
ATOM 3213 N N . THR A 1 405 ? 22.342 -20.960 -52.138 1.00 69.94 405 THR A N 1
ATOM 3214 C CA . THR A 1 405 ? 22.181 -20.085 -50.973 1.00 69.94 405 THR A CA 1
ATOM 3215 C C . THR A 1 405 ? 21.942 -20.922 -49.714 1.00 69.94 405 THR A C 1
ATOM 3217 O O . THR A 1 405 ? 21.098 -21.829 -49.765 1.00 69.94 405 THR A O 1
ATOM 3220 N N . PRO A 1 406 ? 22.642 -20.642 -48.603 1.00 79.44 406 PRO A N 1
ATOM 3221 C CA . PRO A 1 406 ? 22.422 -21.343 -47.345 1.00 79.44 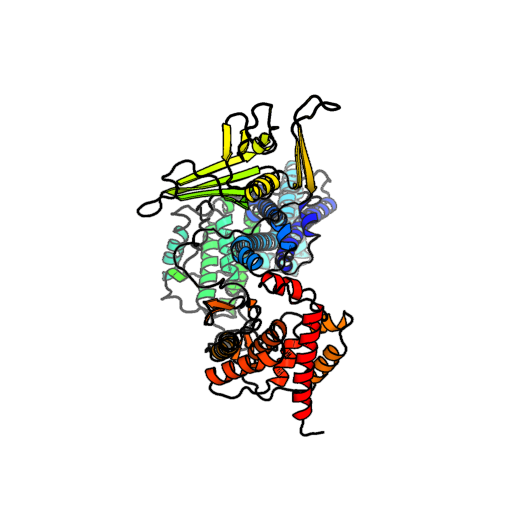406 PRO A CA 1
ATOM 3222 C C . PRO A 1 406 ? 20.980 -21.133 -46.847 1.00 79.44 406 PRO A C 1
ATOM 3224 O O . PRO A 1 406 ? 20.356 -20.108 -47.148 1.00 79.44 406 PRO A O 1
ATOM 3227 N N . PRO A 1 407 ? 20.414 -22.097 -46.101 1.00 84.88 407 PRO A N 1
ATOM 3228 C CA . PRO A 1 407 ? 19.101 -21.927 -45.493 1.00 84.88 407 PRO A CA 1
ATOM 3229 C C . PRO A 1 407 ? 19.125 -20.794 -44.458 1.00 84.88 407 PRO A C 1
ATOM 3231 O O . PRO A 1 407 ? 20.138 -20.570 -43.797 1.00 84.88 407 PRO A O 1
ATOM 3234 N N . LEU A 1 408 ? 17.987 -20.111 -44.278 1.00 88.38 408 LEU A N 1
ATOM 3235 C CA . LEU A 1 408 ? 17.796 -19.094 -43.236 1.00 88.38 408 LEU A CA 1
ATOM 3236 C C . LEU A 1 408 ? 17.703 -19.754 -41.857 1.00 88.38 408 LEU A C 1
ATOM 3238 O O . LEU A 1 408 ? 16.636 -19.822 -41.256 1.00 88.38 408 LEU A O 1
ATOM 3242 N N . GLU A 1 409 ? 18.813 -20.309 -41.389 1.00 88.62 409 GLU A N 1
ATOM 3243 C CA . GLU A 1 409 ? 18.880 -21.144 -40.200 1.00 88.62 409 GLU A CA 1
ATOM 3244 C C . GLU A 1 409 ? 19.890 -20.601 -39.186 1.00 88.62 409 GLU A C 1
ATOM 3246 O O . GLU A 1 409 ? 20.974 -20.126 -39.537 1.00 88.62 409 GLU A O 1
ATOM 3251 N N . ILE A 1 410 ? 19.523 -20.700 -37.909 1.00 89.88 410 ILE A N 1
ATOM 3252 C CA . ILE A 1 410 ? 20.405 -20.478 -36.766 1.00 89.88 410 ILE A CA 1
ATOM 3253 C C . ILE A 1 410 ? 20.358 -21.725 -35.885 1.00 89.88 410 ILE A C 1
ATOM 3255 O O . ILE A 1 410 ? 19.281 -22.223 -35.552 1.00 89.88 410 ILE A O 1
ATOM 3259 N N . VAL A 1 411 ? 21.528 -22.217 -35.483 1.00 87.75 411 VAL A N 1
ATOM 3260 C CA . VAL A 1 411 ? 21.659 -23.343 -34.555 1.00 87.75 411 VAL A CA 1
ATOM 3261 C C . VAL A 1 411 ? 22.168 -22.837 -33.209 1.00 87.75 411 VAL A C 1
ATOM 3263 O O . VAL A 1 411 ? 23.130 -22.077 -33.142 1.00 87.75 411 VAL A O 1
ATOM 3266 N N . LEU A 1 412 ? 21.509 -23.250 -32.131 1.00 88.25 412 LEU A N 1
ATOM 3267 C CA . LEU A 1 412 ? 21.949 -23.038 -30.757 1.00 88.25 412 LEU A CA 1
ATOM 3268 C C . LEU A 1 412 ? 22.498 -24.354 -30.211 1.00 88.25 412 LEU A C 1
ATOM 3270 O O . LEU A 1 412 ? 21.746 -25.314 -30.038 1.00 88.25 412 LEU A O 1
ATOM 3274 N N . GLU A 1 413 ? 23.796 -24.396 -29.923 1.00 85.56 413 GLU A N 1
ATOM 3275 C CA . GLU A 1 413 ? 24.442 -25.557 -29.307 1.00 85.56 413 GLU A CA 1
ATOM 3276 C C . GLU A 1 413 ? 24.783 -25.280 -27.848 1.00 85.56 413 GLU A C 1
ATOM 3278 O O . GLU A 1 413 ? 25.519 -24.349 -27.543 1.00 85.56 413 GLU A O 1
ATOM 3283 N N . ASP A 1 414 ? 24.278 -26.117 -26.946 1.00 81.81 414 ASP A N 1
ATOM 3284 C CA . ASP A 1 414 ? 24.772 -26.261 -25.575 1.00 81.81 414 ASP A CA 1
ATOM 3285 C C . ASP A 1 414 ? 25.454 -27.635 -25.456 1.00 81.81 414 ASP A C 1
ATOM 3287 O O . ASP A 1 414 ? 25.158 -28.543 -26.230 1.00 81.81 414 ASP A O 1
ATOM 3291 N N . LYS A 1 415 ? 26.353 -27.831 -24.484 1.00 67.19 415 LYS A N 1
ATOM 3292 C CA . LYS A 1 415 ? 27.265 -28.994 -24.371 1.00 67.19 415 LYS A CA 1
ATOM 3293 C C . LYS A 1 415 ? 26.617 -30.386 -24.502 1.00 67.19 415 LYS A C 1
ATOM 3295 O O . LYS A 1 415 ? 27.342 -31.358 -24.696 1.00 67.19 415 LYS A O 1
ATOM 3300 N N . ALA A 1 416 ? 25.298 -30.499 -24.349 1.00 70.50 416 ALA A N 1
ATOM 3301 C CA . ALA A 1 416 ? 24.535 -31.741 -24.455 1.00 70.50 416 ALA A CA 1
ATOM 3302 C C . ALA A 1 416 ? 23.384 -31.704 -25.485 1.00 70.50 416 ALA A C 1
ATOM 3304 O O . ALA A 1 416 ? 22.669 -32.697 -25.620 1.00 70.50 416 ALA A O 1
ATOM 3305 N N . SER A 1 417 ? 23.122 -30.587 -26.173 1.00 78.75 417 SER A N 1
ATOM 3306 C CA . SER A 1 417 ? 21.936 -30.440 -27.032 1.00 78.75 417 SER A CA 1
ATOM 3307 C C . SER A 1 417 ? 22.137 -29.409 -28.142 1.00 78.75 417 SER A C 1
ATOM 3309 O O . SER A 1 417 ? 22.652 -28.322 -27.899 1.00 78.75 417 SER A O 1
ATOM 3311 N N . SER A 1 418 ? 21.676 -29.743 -29.348 1.00 85.38 418 SER A N 1
ATOM 3312 C CA . SER A 1 418 ? 21.684 -28.864 -30.523 1.00 85.38 418 SER A CA 1
ATOM 3313 C C . SER A 1 418 ? 20.241 -28.549 -30.925 1.00 85.38 418 SER A C 1
ATOM 3315 O O . SER A 1 418 ? 19.424 -29.460 -31.097 1.00 85.38 418 SER A O 1
ATOM 3317 N N . TYR A 1 419 ? 19.911 -27.262 -31.027 1.00 87.94 419 TYR A N 1
ATOM 3318 C CA . TYR A 1 419 ? 18.573 -26.755 -31.338 1.00 87.94 419 TYR A CA 1
ATOM 3319 C C . TYR A 1 419 ? 18.619 -25.959 -32.639 1.00 87.94 419 TYR A C 1
ATOM 3321 O O . TYR A 1 419 ? 19.409 -25.027 -32.766 1.00 87.94 419 TYR A O 1
ATOM 3329 N N . ARG A 1 420 ? 17.776 -26.316 -33.608 1.00 88.12 420 ARG A N 1
ATOM 3330 C CA . ARG A 1 420 ? 17.793 -25.750 -34.961 1.00 88.12 420 ARG A CA 1
ATOM 3331 C C . ARG A 1 420 ? 16.562 -24.877 -35.180 1.00 88.12 420 ARG A C 1
ATOM 3333 O O . ARG A 1 420 ? 15.448 -25.353 -34.985 1.00 88.12 420 ARG A O 1
ATOM 3340 N N . PHE A 1 421 ? 16.764 -23.632 -35.601 1.00 89.38 421 PHE A N 1
ATOM 3341 C CA . PHE A 1 421 ? 15.697 -22.670 -35.872 1.00 89.38 421 PHE A CA 1
ATOM 3342 C C . PHE A 1 421 ? 15.788 -22.213 -37.325 1.00 89.38 421 PHE A C 1
ATOM 3344 O O . PHE A 1 421 ? 16.726 -21.514 -37.703 1.00 89.38 421 PHE A O 1
ATOM 3351 N N . LEU A 1 422 ? 14.817 -22.629 -38.138 1.00 89.81 422 LEU A N 1
ATOM 3352 C CA . LEU A 1 422 ? 14.700 -22.250 -39.545 1.00 89.81 422 LEU A CA 1
ATOM 3353 C C . LEU A 1 422 ? 13.655 -21.136 -39.676 1.00 89.81 422 LEU A C 1
ATOM 3355 O O . LEU A 1 422 ? 12.549 -21.276 -39.158 1.00 89.81 422 LEU A O 1
ATOM 3359 N N . PHE A 1 423 ? 13.983 -20.051 -40.370 1.00 88.81 423 PHE A N 1
ATOM 3360 C CA . PHE A 1 423 ? 13.167 -18.839 -40.480 1.00 88.81 423 PHE A CA 1
ATOM 3361 C C . PHE A 1 423 ? 12.569 -18.677 -41.882 1.00 88.81 423 PHE A C 1
ATOM 3363 O O . PHE A 1 423 ? 13.080 -19.219 -42.863 1.00 88.81 423 PHE A O 1
ATOM 3370 N N . MET A 1 424 ? 11.465 -17.931 -41.979 1.00 84.88 424 MET A N 1
ATOM 3371 C CA . MET A 1 424 ? 10.814 -17.622 -43.263 1.00 84.88 424 MET A CA 1
ATOM 3372 C C . MET A 1 424 ? 11.447 -16.426 -43.972 1.00 84.88 424 MET A C 1
ATOM 3374 O O . MET A 1 424 ? 11.462 -16.379 -45.201 1.00 84.88 424 MET A O 1
ATOM 3378 N N . ASP A 1 425 ? 11.976 -15.474 -43.206 1.00 84.12 425 ASP A N 1
ATOM 3379 C CA . ASP A 1 425 ? 12.600 -14.268 -43.725 1.00 84.12 425 ASP A CA 1
ATOM 3380 C C . ASP A 1 425 ? 13.785 -13.818 -42.858 1.00 84.12 425 ASP A C 1
ATOM 3382 O O . ASP A 1 425 ? 13.995 -14.280 -41.733 1.00 84.12 425 ASP A O 1
ATOM 3386 N N . LEU A 1 426 ? 14.588 -12.909 -43.415 1.00 82.75 426 LEU A N 1
ATOM 3387 C CA . LEU A 1 426 ? 15.755 -12.343 -42.739 1.00 82.75 426 LEU A CA 1
ATOM 3388 C C . LEU A 1 426 ? 15.381 -11.400 -41.588 1.00 82.75 426 LEU A C 1
ATOM 3390 O O . LEU A 1 426 ? 16.200 -11.173 -40.702 1.00 82.75 426 LEU A O 1
ATOM 3394 N N . ARG A 1 427 ? 14.168 -10.834 -41.579 1.00 84.56 427 ARG A N 1
ATOM 3395 C CA . ARG A 1 427 ? 13.749 -9.878 -40.548 1.00 84.56 427 ARG A CA 1
ATOM 3396 C C . ARG A 1 427 ? 13.593 -10.589 -39.211 1.00 84.56 427 ARG A C 1
ATOM 3398 O O . ARG A 1 427 ? 14.180 -10.149 -38.225 1.00 84.56 427 ARG A O 1
ATOM 3405 N N . ASP A 1 428 ? 12.832 -11.673 -39.191 1.00 85.94 428 ASP A N 1
ATOM 3406 C CA . ASP A 1 428 ? 12.600 -12.482 -37.997 1.00 85.94 428 ASP A CA 1
ATOM 3407 C C . ASP A 1 428 ? 13.887 -13.169 -37.533 1.00 85.94 428 ASP A C 1
ATOM 3409 O O . ASP A 1 428 ? 14.178 -13.202 -36.336 1.00 85.94 428 ASP A O 1
ATOM 3413 N N . LEU A 1 429 ? 14.724 -13.602 -38.480 1.00 91.06 429 LEU A N 1
ATOM 3414 C CA . LEU A 1 429 ? 16.052 -14.138 -38.195 1.00 91.06 429 LEU A CA 1
ATOM 3415 C C . LEU A 1 429 ? 16.951 -13.105 -37.490 1.00 91.06 429 LEU A C 1
ATOM 3417 O O . LEU A 1 429 ? 17.564 -13.411 -36.465 1.00 91.06 429 LEU A O 1
ATOM 3421 N N . PHE A 1 430 ? 17.033 -11.870 -37.997 1.00 88.69 430 PHE A N 1
ATOM 3422 C CA . PHE A 1 430 ? 17.861 -10.829 -37.379 1.00 88.69 430 PHE A CA 1
ATOM 3423 C C . PHE A 1 430 ? 17.310 -10.360 -36.033 1.00 88.69 430 PHE A C 1
ATOM 3425 O O . PHE A 1 430 ? 18.096 -10.067 -35.133 1.00 88.69 430 PHE A O 1
ATOM 3432 N N . LEU A 1 431 ? 15.985 -10.327 -35.864 1.00 86.31 431 LEU A N 1
ATOM 3433 C CA . LEU A 1 431 ? 15.358 -10.054 -34.571 1.00 86.31 431 LEU A CA 1
ATOM 3434 C C . LEU A 1 431 ? 15.700 -11.140 -33.542 1.00 86.31 431 LEU A C 1
ATOM 3436 O O . LEU A 1 431 ? 16.012 -10.817 -32.396 1.00 86.31 431 LEU A O 1
ATOM 3440 N N . PHE A 1 432 ? 15.699 -12.410 -33.956 1.00 89.50 432 PHE A N 1
ATOM 3441 C CA . PHE A 1 432 ? 16.122 -13.527 -33.116 1.00 89.50 432 PHE A CA 1
ATOM 3442 C C . PHE A 1 432 ? 17.600 -13.416 -32.726 1.00 89.50 432 PHE A C 1
ATOM 3444 O O . PHE A 1 432 ? 17.926 -13.517 -31.548 1.00 89.50 432 PHE A O 1
ATOM 3451 N N . GLN A 1 433 ? 18.493 -13.133 -33.682 1.00 89.06 433 GLN A N 1
ATOM 3452 C CA . GLN A 1 433 ? 19.920 -12.921 -33.410 1.00 89.06 433 GLN A CA 1
ATOM 3453 C C . GLN A 1 433 ? 20.144 -11.756 -32.433 1.00 89.06 433 GLN A C 1
ATOM 3455 O O . GLN A 1 433 ? 20.868 -11.904 -31.448 1.00 89.06 433 GLN A O 1
ATOM 3460 N N . GLN A 1 434 ? 19.481 -10.620 -32.669 1.00 87.62 434 GLN A N 1
ATOM 3461 C CA . GLN A 1 434 ? 19.589 -9.428 -31.829 1.00 87.62 434 GLN A CA 1
ATOM 3462 C C . GLN A 1 434 ? 19.139 -9.691 -30.384 1.00 87.62 434 GLN A C 1
ATOM 3464 O O . GLN A 1 434 ? 19.724 -9.124 -29.465 1.00 87.62 434 GLN A O 1
ATOM 3469 N N . ALA A 1 435 ? 18.154 -10.569 -30.155 1.00 86.50 435 ALA A N 1
ATOM 3470 C CA . ALA A 1 435 ? 17.673 -10.892 -28.809 1.00 86.50 435 ALA A CA 1
ATOM 3471 C C . ALA A 1 435 ? 18.753 -11.514 -27.901 1.00 86.50 435 ALA A C 1
ATOM 3473 O O . ALA A 1 435 ? 18.702 -11.338 -26.678 1.00 86.50 435 ALA A O 1
ATOM 3474 N N . PHE A 1 436 ? 19.729 -12.214 -28.490 1.00 86.62 436 PHE A N 1
ATOM 3475 C CA . PHE A 1 436 ? 20.848 -12.833 -27.773 1.00 86.62 436 PHE A CA 1
ATOM 3476 C C . PHE A 1 436 ? 22.117 -11.983 -27.776 1.00 86.62 436 PHE A C 1
ATOM 3478 O O . PHE A 1 436 ? 22.895 -12.064 -26.828 1.00 86.62 436 PHE A O 1
ATOM 3485 N N . THR A 1 437 ? 22.355 -11.208 -28.836 1.00 85.56 437 THR A N 1
ATOM 3486 C CA . THR A 1 437 ? 23.599 -10.444 -28.993 1.00 85.56 437 THR A CA 1
ATOM 3487 C C . THR A 1 437 ? 23.492 -9.019 -28.459 1.00 85.56 437 THR A C 1
ATOM 3489 O O . THR A 1 437 ? 24.514 -8.438 -28.124 1.00 85.56 437 THR A O 1
ATOM 3492 N N . ASP A 1 438 ? 22.285 -8.449 -28.370 1.00 81.75 438 ASP A N 1
ATOM 3493 C CA . ASP A 1 438 ? 22.028 -7.021 -28.123 1.00 81.75 438 ASP A CA 1
ATOM 3494 C C . ASP A 1 438 ? 22.604 -6.086 -29.217 1.00 81.75 438 ASP A C 1
ATOM 3496 O O . ASP A 1 438 ? 22.663 -4.862 -29.052 1.00 81.75 438 ASP A O 1
ATOM 3500 N N . PHE A 1 439 ? 22.968 -6.644 -30.379 1.00 82.38 439 PHE A N 1
ATOM 3501 C CA . PHE A 1 439 ? 23.410 -5.904 -31.560 1.00 82.38 439 PHE A CA 1
ATOM 3502 C C . PHE A 1 439 ? 22.462 -6.137 -32.731 1.00 82.38 439 PHE A C 1
ATOM 3504 O O . PHE A 1 439 ? 22.168 -7.270 -33.113 1.00 82.38 439 PHE A O 1
ATOM 3511 N N . LYS A 1 440 ? 22.017 -5.042 -33.342 1.00 86.00 440 LYS A N 1
ATOM 3512 C CA . LYS A 1 440 ? 21.236 -5.078 -34.574 1.00 86.00 440 LYS A CA 1
ATOM 3513 C C . LYS A 1 440 ? 22.180 -5.181 -35.771 1.00 86.00 440 LYS A C 1
ATOM 3515 O O . LYS A 1 440 ? 23.150 -4.427 -35.855 1.00 86.00 440 LYS A O 1
ATOM 3520 N N . VAL A 1 441 ? 21.857 -6.054 -36.723 1.00 82.50 441 VAL A N 1
ATOM 3521 C CA . VAL A 1 441 ? 22.537 -6.102 -38.026 1.00 82.50 441 VAL A CA 1
ATOM 3522 C C . VAL A 1 441 ? 22.108 -4.883 -38.844 1.00 82.50 441 VAL A C 1
ATOM 3524 O O . VAL A 1 441 ? 20.919 -4.689 -39.105 1.00 82.50 441 VAL A O 1
ATOM 3527 N N . ALA A 1 442 ? 23.068 -4.030 -39.188 1.00 72.56 442 ALA A N 1
ATOM 3528 C CA . ALA A 1 442 ? 22.837 -2.819 -39.970 1.00 72.56 442 ALA A CA 1
ATOM 3529 C C . ALA A 1 442 ? 22.981 -3.083 -41.469 1.00 72.56 442 ALA A C 1
ATOM 3531 O O . ALA A 1 442 ? 22.124 -2.671 -42.244 1.00 72.56 442 ALA A O 1
ATOM 3532 N N . GLU A 1 443 ? 24.029 -3.815 -41.850 1.00 68.12 443 GLU A N 1
ATOM 3533 C CA . GLU A 1 443 ? 24.310 -4.223 -43.226 1.00 68.12 443 GLU A CA 1
ATOM 3534 C C . GLU A 1 443 ? 24.914 -5.634 -43.240 1.00 68.12 443 GLU A C 1
ATOM 3536 O O . GLU A 1 443 ? 25.600 -6.038 -42.296 1.00 68.12 443 GLU A O 1
ATOM 3541 N N . SER A 1 444 ? 24.645 -6.391 -44.304 1.00 67.94 444 SER A N 1
ATOM 3542 C CA . SER A 1 444 ? 25.162 -7.745 -44.521 1.00 67.94 444 SER A CA 1
ATOM 3543 C C . SER A 1 444 ? 25.561 -7.885 -45.987 1.00 67.94 444 SER A C 1
ATOM 3545 O O . SER A 1 444 ? 24.720 -7.707 -46.867 1.00 67.94 444 SER A O 1
ATOM 3547 N N . PHE A 1 445 ? 26.821 -8.224 -46.238 1.00 67.00 445 PHE A N 1
ATOM 3548 C CA . PHE A 1 445 ? 27.392 -8.441 -47.565 1.00 67.00 445 PHE A CA 1
ATOM 3549 C C . PHE A 1 445 ? 27.833 -9.899 -47.693 1.00 67.00 445 PHE A C 1
ATOM 3551 O O . PHE A 1 445 ? 28.497 -10.436 -46.807 1.00 67.00 445 PHE A O 1
ATOM 3558 N N . MET A 1 446 ? 27.449 -10.543 -48.790 1.00 60.16 446 MET A N 1
ATOM 3559 C CA . MET A 1 446 ? 27.805 -11.924 -49.106 1.00 60.16 446 MET A CA 1
ATOM 3560 C C . MET A 1 446 ? 28.229 -11.954 -50.572 1.00 60.16 446 MET A C 1
ATOM 3562 O O . MET A 1 446 ? 27.384 -11.816 -51.456 1.00 60.16 446 MET A O 1
ATOM 3566 N N . GLU A 1 447 ? 29.531 -12.079 -50.827 1.00 57.69 447 GLU A N 1
ATOM 3567 C CA . GLU A 1 447 ? 30.079 -12.151 -52.183 1.00 57.69 447 GLU A CA 1
ATOM 3568 C C . GLU A 1 447 ? 30.855 -13.463 -52.374 1.00 57.69 447 GLU A C 1
ATOM 3570 O O . GLU A 1 447 ? 31.671 -13.817 -51.521 1.00 57.69 447 GLU A O 1
ATOM 3575 N N . PRO A 1 448 ? 30.627 -14.200 -53.479 1.00 54.41 448 PRO A N 1
ATOM 3576 C CA . PRO A 1 448 ? 31.507 -15.297 -53.862 1.00 54.41 448 PRO A CA 1
ATOM 3577 C C . PRO A 1 448 ? 32.853 -14.722 -54.311 1.00 54.41 448 PRO A C 1
ATOM 3579 O O . PRO A 1 448 ? 32.885 -13.739 -55.060 1.00 54.41 448 PRO A O 1
ATOM 3582 N N . GLY A 1 449 ? 33.959 -15.332 -53.882 1.00 52.97 449 GLY A N 1
ATOM 3583 C CA . GLY A 1 449 ? 35.298 -14.859 -54.220 1.00 52.97 449 GLY A CA 1
ATOM 3584 C C . GLY A 1 449 ? 35.489 -14.807 -55.737 1.00 52.97 449 GLY A C 1
ATOM 3585 O O . GLY A 1 449 ? 35.459 -15.838 -56.414 1.00 52.97 449 GLY A O 1
ATOM 3586 N N . LYS A 1 450 ? 35.670 -13.607 -56.300 1.00 48.84 450 LYS A N 1
ATOM 3587 C CA . LYS A 1 450 ? 36.155 -13.442 -57.675 1.00 48.84 450 LYS A CA 1
ATOM 3588 C C . LYS A 1 450 ? 37.660 -13.222 -57.658 1.00 48.84 450 LYS A C 1
ATOM 3590 O O . LYS A 1 450 ? 38.169 -12.413 -56.886 1.00 48.84 450 LYS A O 1
ATOM 3595 N N . GLU A 1 451 ? 38.331 -13.978 -58.525 1.00 52.03 451 GLU A N 1
ATOM 3596 C CA . GLU A 1 451 ? 39.769 -13.939 -58.784 1.00 52.03 451 GLU A CA 1
ATOM 3597 C C . GLU A 1 451 ? 40.275 -12.494 -58.878 1.00 52.03 451 GLU A C 1
ATOM 3599 O O . GLU A 1 451 ? 39.888 -11.770 -59.790 1.00 52.03 451 GLU A O 1
ATOM 3604 N N . GLU A 1 452 ? 41.086 -12.095 -57.888 1.00 53.62 452 GLU A N 1
ATOM 3605 C CA . GLU A 1 452 ? 42.328 -11.302 -58.014 1.00 53.62 452 GLU A CA 1
ATOM 3606 C C . GLU A 1 452 ? 42.838 -10.749 -56.661 1.00 53.62 452 GLU A C 1
ATOM 3608 O O . GLU A 1 452 ? 43.926 -10.181 -56.617 1.00 53.62 452 GLU A O 1
ATOM 3613 N N . SER A 1 453 ? 42.143 -10.941 -55.523 1.00 53.44 453 SER A N 1
ATOM 3614 C CA . SER A 1 453 ? 42.700 -10.511 -54.212 1.00 53.44 453 SER A CA 1
ATOM 3615 C C . SER A 1 453 ? 42.239 -11.238 -52.938 1.00 53.44 453 SER A C 1
ATOM 3617 O O . SER A 1 453 ? 42.891 -11.069 -51.909 1.00 53.44 453 SER A O 1
ATOM 3619 N N . PHE A 1 454 ? 41.201 -12.081 -52.976 1.00 48.16 454 PHE A N 1
ATOM 3620 C CA . PHE A 1 454 ? 40.794 -12.921 -51.839 1.00 48.16 454 PHE A CA 1
ATOM 3621 C C . PHE A 1 454 ? 40.535 -14.363 -52.314 1.00 48.16 454 PHE A C 1
ATOM 3623 O O . PHE A 1 454 ? 39.793 -14.569 -53.270 1.00 48.16 454 PHE A O 1
ATOM 3630 N N . GLU A 1 455 ? 41.179 -15.351 -51.678 1.00 53.94 455 GLU A N 1
ATOM 3631 C CA . GLU A 1 455 ? 41.078 -16.788 -52.022 1.00 53.94 455 GLU A CA 1
ATOM 3632 C C . GLU A 1 455 ? 39.887 -17.511 -51.359 1.00 53.94 455 GLU A C 1
ATOM 3634 O O . GLU A 1 455 ? 39.617 -18.666 -51.690 1.00 53.94 455 GLU A O 1
ATOM 3639 N N . GLU A 1 456 ? 39.159 -16.857 -50.449 1.00 58.53 456 GLU A N 1
ATOM 3640 C CA . GLU A 1 456 ? 38.115 -17.487 -49.631 1.00 58.53 456 GLU A CA 1
ATOM 3641 C C . GLU A 1 456 ? 36.751 -16.808 -49.828 1.00 58.53 456 GLU A C 1
ATOM 3643 O O . GLU A 1 456 ? 36.646 -15.579 -49.840 1.00 58.53 456 GLU A O 1
ATOM 3648 N N . ASP A 1 457 ? 35.693 -17.614 -49.967 1.00 64.38 457 ASP A N 1
ATOM 3649 C CA . ASP A 1 457 ? 34.313 -17.126 -49.945 1.00 64.38 457 ASP A CA 1
ATOM 3650 C C . ASP A 1 457 ? 34.003 -16.609 -48.526 1.00 64.38 457 ASP A C 1
ATOM 3652 O O . ASP A 1 457 ? 34.221 -17.323 -47.547 1.00 64.38 457 ASP A O 1
ATOM 3656 N N . THR A 1 458 ? 33.518 -15.369 -48.384 1.00 65.00 458 THR A N 1
ATOM 3657 C CA . THR A 1 458 ? 33.319 -14.741 -47.063 1.00 65.00 458 THR A CA 1
ATOM 3658 C C . THR A 1 458 ? 31.984 -14.005 -46.950 1.00 65.00 458 THR A C 1
ATOM 3660 O O . THR A 1 458 ? 31.462 -13.445 -47.915 1.00 65.00 458 THR A O 1
ATOM 3663 N N . THR A 1 459 ? 31.433 -13.987 -45.734 1.00 72.31 459 THR A N 1
ATOM 3664 C CA . THR A 1 459 ? 30.246 -13.200 -45.373 1.00 72.31 459 THR A CA 1
ATOM 3665 C C . THR A 1 459 ? 30.650 -12.128 -44.366 1.00 72.31 459 THR A C 1
ATOM 3667 O O . THR A 1 459 ? 31.198 -12.440 -43.308 1.00 72.31 459 THR A O 1
ATOM 3670 N N . LEU A 1 460 ? 30.357 -10.862 -44.670 1.00 76.50 460 LEU A N 1
ATOM 3671 C CA . LEU A 1 460 ? 30.634 -9.720 -43.800 1.00 76.50 460 LEU A CA 1
ATOM 3672 C C . LEU A 1 460 ? 29.323 -9.152 -43.245 1.00 76.50 460 LEU A C 1
ATOM 3674 O O . LEU A 1 460 ? 28.412 -8.824 -44.002 1.00 76.50 460 LEU A O 1
ATOM 3678 N N . GLN A 1 461 ? 29.238 -8.967 -41.927 1.00 82.38 461 GLN A N 1
ATOM 3679 C CA . GLN A 1 461 ? 28.108 -8.286 -41.288 1.00 82.38 461 GLN A CA 1
ATOM 3680 C C . GLN A 1 461 ? 28.562 -7.128 -40.408 1.00 82.38 461 GLN A C 1
ATOM 3682 O O . GLN A 1 461 ? 29.475 -7.273 -39.596 1.00 82.38 461 GLN A O 1
ATOM 3687 N N . LEU A 1 462 ? 27.864 -5.997 -40.518 1.00 78.81 462 LEU A N 1
ATOM 3688 C CA . LEU A 1 462 ? 28.063 -4.825 -39.673 1.00 78.81 462 LEU A CA 1
ATOM 3689 C C . LEU A 1 462 ? 27.008 -4.779 -38.566 1.00 78.81 462 LEU A C 1
ATOM 3691 O O . LEU A 1 462 ? 25.804 -4.788 -38.831 1.00 78.81 462 LEU A O 1
ATOM 3695 N N . TRP A 1 463 ? 27.465 -4.736 -37.316 1.00 84.12 463 TRP A N 1
ATOM 3696 C CA . TRP A 1 463 ? 26.623 -4.832 -36.124 1.00 84.12 463 TRP A CA 1
ATOM 3697 C C . TRP A 1 463 ? 26.663 -3.522 -35.334 1.00 84.12 463 TRP A C 1
ATOM 3699 O O . TRP A 1 463 ? 27.736 -2.986 -35.062 1.00 84.12 463 TRP A O 1
ATOM 3709 N N . ILE A 1 464 ? 25.494 -3.011 -34.943 1.00 76.44 464 ILE A N 1
ATOM 3710 C CA . ILE A 1 464 ? 25.359 -1.763 -34.181 1.00 76.44 464 ILE A CA 1
ATOM 3711 C C . ILE A 1 464 ? 24.705 -2.065 -32.824 1.00 76.44 464 ILE A C 1
ATOM 3713 O O . ILE A 1 464 ? 23.686 -2.763 -32.801 1.00 76.44 464 ILE A O 1
ATOM 3717 N N . PRO A 1 465 ? 25.241 -1.543 -31.697 1.00 83.31 465 PRO A N 1
ATOM 3718 C CA . PRO A 1 465 ? 24.629 -1.709 -30.381 1.00 83.31 465 PRO A CA 1
ATOM 3719 C C . PRO A 1 465 ? 23.163 -1.270 -30.395 1.00 83.31 465 PRO A C 1
ATOM 3721 O O . PRO A 1 465 ? 22.841 -0.125 -30.715 1.00 83.31 465 PRO A O 1
ATOM 3724 N N . SER A 1 466 ? 22.261 -2.188 -30.066 1.00 76.50 466 SER A N 1
ATOM 3725 C CA . SER A 1 466 ? 20.823 -1.937 -30.049 1.00 76.50 466 SER A CA 1
ATOM 3726 C C . SER A 1 466 ? 20.156 -2.932 -29.093 1.00 76.50 466 SER A C 1
ATOM 3728 O O . SER A 1 466 ? 19.526 -3.893 -29.540 1.00 76.50 466 SER A O 1
ATOM 3730 N N . PRO A 1 467 ? 20.317 -2.748 -27.770 1.00 73.44 467 PRO A N 1
ATOM 3731 C CA . PRO A 1 467 ? 19.723 -3.649 -26.791 1.00 73.44 467 PRO A CA 1
ATOM 3732 C C . PRO A 1 467 ? 18.197 -3.625 -26.918 1.00 73.44 467 PRO A C 1
ATOM 3734 O O . PRO A 1 467 ? 17.582 -2.554 -26.993 1.00 73.44 467 PRO A O 1
ATOM 3737 N N . MET A 1 468 ? 17.580 -4.806 -26.969 1.00 66.88 468 MET A N 1
ATOM 3738 C CA . MET A 1 468 ? 16.127 -4.911 -27.073 1.00 66.88 468 MET A CA 1
ATOM 3739 C C . MET A 1 468 ? 15.472 -4.544 -25.742 1.00 66.88 468 MET A C 1
ATOM 3741 O O . MET A 1 468 ? 15.870 -5.018 -24.680 1.00 66.88 468 MET A O 1
ATOM 3745 N N . LYS A 1 469 ? 14.442 -3.694 -25.802 1.00 57.88 469 LYS A N 1
ATOM 3746 C CA . LYS A 1 469 ? 13.607 -3.413 -24.634 1.00 57.88 469 LYS A CA 1
ATOM 3747 C C . LYS A 1 469 ? 12.709 -4.619 -24.373 1.00 57.88 469 LYS A C 1
ATOM 3749 O O . LYS A 1 469 ? 11.938 -5.011 -25.244 1.00 57.88 469 LYS A O 1
ATOM 3754 N N . GLU A 1 470 ? 12.830 -5.159 -23.169 1.00 58.81 470 GLU A N 1
ATOM 3755 C CA . GLU A 1 470 ? 11.944 -6.154 -22.570 1.00 58.81 470 GLU A CA 1
ATOM 3756 C C . GLU A 1 470 ? 10.464 -5.768 -22.788 1.00 58.81 470 GLU A C 1
ATOM 3758 O O . GLU A 1 470 ? 10.023 -4.688 -22.385 1.00 58.81 470 GLU A O 1
ATOM 3763 N N . ARG A 1 471 ? 9.704 -6.623 -23.483 1.00 47.06 471 ARG A N 1
ATOM 3764 C CA . ARG A 1 471 ? 8.257 -6.483 -23.671 1.00 47.06 471 ARG A CA 1
ATOM 3765 C C . ARG A 1 471 ? 7.566 -6.885 -22.370 1.00 47.06 471 ARG A C 1
ATOM 3767 O O . ARG A 1 471 ? 7.725 -8.008 -21.898 1.00 47.06 471 ARG A O 1
ATOM 3774 N N . SER A 1 472 ? 6.775 -5.980 -21.796 1.00 36.12 472 SER A N 1
ATOM 3775 C CA . SER A 1 472 ? 5.832 -6.341 -20.737 1.00 36.12 472 SER A CA 1
ATOM 3776 C C . SER A 1 472 ? 4.845 -7.370 -21.298 1.00 36.12 472 SER A C 1
ATOM 3778 O O . SER A 1 472 ? 4.286 -7.174 -22.379 1.00 36.12 472 SER A O 1
ATOM 3780 N N . GLY A 1 473 ? 4.709 -8.507 -20.612 1.00 35.16 473 GLY A N 1
ATOM 3781 C CA . GLY A 1 473 ? 3.993 -9.682 -21.104 1.00 35.16 473 GLY A CA 1
ATOM 3782 C C . GLY A 1 473 ? 2.572 -9.365 -21.570 1.00 35.16 473 GLY A C 1
ATOM 3783 O O . GLY A 1 473 ? 1.686 -9.111 -20.760 1.00 35.16 473 GLY A O 1
ATOM 3784 N N . LYS A 1 474 ? 2.350 -9.426 -22.886 1.00 29.80 474 LYS A N 1
ATOM 3785 C CA . LYS A 1 474 ? 1.046 -9.739 -23.475 1.00 29.80 474 LYS A CA 1
ATOM 3786 C C . LYS A 1 474 ? 1.157 -11.162 -24.020 1.00 29.80 474 LYS A C 1
ATOM 3788 O O . LYS A 1 474 ? 1.904 -11.404 -24.967 1.00 29.80 474 LYS A O 1
ATOM 3793 N N . SER A 1 475 ? 0.452 -12.104 -23.396 1.00 28.30 475 SER A N 1
ATOM 3794 C CA . SER A 1 475 ? 0.243 -13.450 -23.927 1.00 28.30 475 SER A CA 1
ATOM 3795 C C . SER A 1 475 ? -0.461 -13.350 -25.278 1.00 28.30 475 SER A C 1
ATOM 3797 O O . SER A 1 475 ? -1.524 -12.747 -25.394 1.00 28.30 475 SER A O 1
ATOM 3799 N N . ARG A 1 476 ? 0.161 -13.918 -26.308 1.00 28.34 476 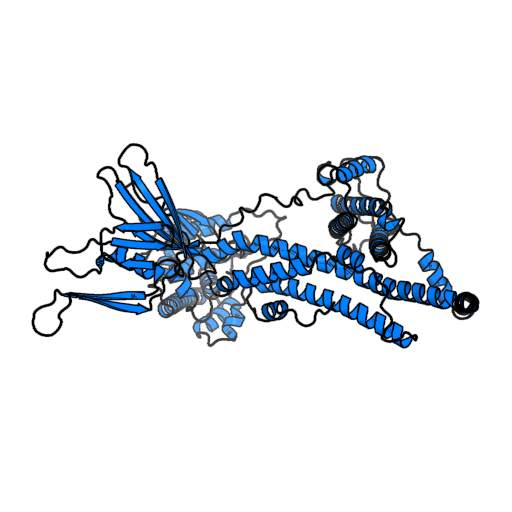ARG A N 1
ATOM 3800 C CA . ARG A 1 476 ? -0.299 -13.903 -27.700 1.00 28.34 476 ARG A CA 1
ATOM 3801 C C . ARG A 1 476 ? -1.241 -15.079 -27.998 1.00 28.34 476 ARG A C 1
ATOM 3803 O O . ARG A 1 476 ? -1.006 -15.851 -28.918 1.00 28.34 476 ARG A O 1
ATOM 3810 N N . GLU A 1 477 ? -2.280 -15.231 -27.186 1.00 30.28 477 GLU A N 1
ATOM 3811 C CA . GLU A 1 477 ? -3.400 -16.146 -27.444 1.00 30.28 477 GLU A CA 1
ATOM 3812 C C . GLU A 1 477 ? -4.684 -15.323 -27.475 1.00 30.28 477 GLU A C 1
ATOM 3814 O O . GLU A 1 477 ? -5.406 -15.260 -26.494 1.00 30.28 477 GLU A O 1
ATOM 3819 N N . ASP A 1 478 ? -4.865 -14.584 -28.569 1.00 27.95 478 ASP A N 1
ATOM 3820 C CA . ASP A 1 478 ? -6.160 -14.193 -29.148 1.00 27.95 478 ASP A CA 1
ATOM 3821 C C . ASP A 1 478 ? -5.881 -13.267 -30.340 1.00 27.95 478 ASP A C 1
ATOM 3823 O O . ASP A 1 478 ? -6.105 -12.062 -30.303 1.00 27.95 478 ASP A O 1
ATOM 3827 N N . ASP A 1 479 ? -5.300 -13.829 -31.403 1.00 26.03 479 ASP A N 1
ATOM 3828 C CA . ASP A 1 479 ? -5.259 -13.173 -32.714 1.00 26.03 479 ASP A CA 1
ATOM 3829 C C . ASP A 1 479 ? -5.159 -14.248 -33.807 1.00 26.03 479 ASP A C 1
ATOM 3831 O O . ASP A 1 479 ? -4.076 -14.648 -34.226 1.00 26.03 479 ASP A O 1
ATOM 3835 N N . ASP A 1 480 ? -6.298 -14.872 -34.123 1.00 28.56 480 ASP A N 1
ATOM 3836 C CA . ASP A 1 480 ? -6.840 -14.913 -35.491 1.00 28.56 480 ASP A CA 1
ATOM 3837 C C . ASP A 1 480 ? -7.820 -16.078 -35.704 1.00 28.56 480 ASP A C 1
ATOM 3839 O O . ASP A 1 480 ? -7.455 -17.200 -36.071 1.00 28.56 480 ASP A O 1
ATOM 3843 N N . ARG A 1 481 ? -9.115 -15.764 -35.570 1.00 30.36 481 ARG A N 1
ATOM 3844 C CA . ARG A 1 481 ? -10.111 -15.924 -36.647 1.00 30.36 481 ARG A CA 1
ATOM 3845 C C . ARG A 1 481 ? -11.443 -15.291 -36.240 1.00 30.36 481 ARG A C 1
ATOM 3847 O O . ARG A 1 481 ? -12.366 -15.981 -35.819 1.00 30.36 481 ARG A O 1
ATOM 3854 N N . ARG A 1 482 ? -11.568 -13.989 -36.494 1.00 24.61 482 ARG A N 1
ATOM 3855 C CA . ARG A 1 482 ? -12.751 -13.354 -37.104 1.00 24.61 482 ARG A CA 1
ATOM 3856 C C . ARG A 1 482 ? -12.303 -12.027 -37.729 1.00 24.61 482 ARG A C 1
ATOM 3858 O O . ARG A 1 482 ? -11.512 -11.321 -37.118 1.00 24.61 482 ARG A O 1
ATOM 3865 N N . PRO A 1 483 ? -12.745 -11.692 -38.951 1.00 32.28 483 PRO A N 1
ATOM 3866 C CA . PRO A 1 483 ? -12.325 -10.461 -39.599 1.00 32.28 483 PRO A CA 1
ATOM 3867 C C . PRO A 1 483 ? -13.005 -9.246 -38.942 1.00 32.28 483 PRO A C 1
ATOM 3869 O O . PRO A 1 483 ? -14.181 -9.308 -38.590 1.00 32.28 483 PRO A O 1
ATOM 3872 N N . SER A 1 484 ? -12.243 -8.150 -38.847 1.00 33.59 484 SER A N 1
ATOM 3873 C CA . SER A 1 484 ? -12.623 -6.759 -38.527 1.00 33.59 484 SER A CA 1
ATOM 3874 C C . SER A 1 484 ? -13.167 -6.420 -37.124 1.00 33.59 484 SER A C 1
ATOM 3876 O O . SER A 1 484 ? -14.375 -6.413 -36.920 1.00 33.59 484 SER A O 1
ATOM 3878 N N . SER A 1 485 ? -12.284 -5.939 -36.236 1.00 27.69 485 SER A N 1
ATOM 3879 C CA . SER A 1 485 ? -12.458 -4.694 -35.453 1.00 27.69 485 SER A CA 1
ATOM 3880 C C . SER A 1 485 ? -11.119 -4.287 -34.818 1.00 27.69 485 SER A C 1
ATOM 3882 O O . SER A 1 485 ? -10.434 -5.123 -34.243 1.00 27.69 485 SER A O 1
ATOM 3884 N N . GLY A 1 486 ? -10.710 -3.026 -34.979 1.00 27.62 486 GLY A N 1
ATOM 3885 C CA . GLY A 1 486 ? -9.378 -2.534 -34.614 1.00 27.62 486 GLY A CA 1
ATOM 3886 C C . GLY A 1 486 ? -9.060 -2.533 -33.115 1.00 27.62 486 GLY A C 1
ATOM 3887 O O . GLY A 1 486 ? -9.948 -2.516 -32.274 1.00 27.62 486 GLY A O 1
ATOM 3888 N N . SER A 1 487 ? -7.759 -2.504 -32.824 1.00 34.97 487 SER A N 1
ATOM 3889 C CA . SER A 1 487 ? -7.109 -2.245 -31.529 1.00 34.97 487 SER A CA 1
ATOM 3890 C C . SER A 1 487 ? -7.940 -1.419 -30.528 1.00 34.97 487 SER A C 1
ATOM 3892 O O . SER A 1 487 ? -8.098 -0.214 -30.727 1.00 34.97 487 SER A O 1
ATOM 3894 N N . GLN A 1 488 ? -8.411 -2.038 -29.440 1.00 45.88 488 GLN A N 1
ATOM 3895 C CA . GLN A 1 488 ? -9.316 -1.404 -28.462 1.00 45.88 488 GLN A CA 1
ATOM 3896 C C . GLN A 1 488 ? -8.633 -0.722 -27.250 1.00 45.88 488 GLN A C 1
ATOM 3898 O O . GLN A 1 488 ? -9.284 0.074 -26.584 1.00 45.88 488 GLN A O 1
ATOM 3903 N N . ASP A 1 489 ? -7.322 -0.891 -27.020 1.00 53.06 489 ASP A N 1
ATOM 3904 C CA . ASP A 1 489 ? -6.644 -0.330 -25.822 1.00 53.06 489 ASP A CA 1
ATOM 3905 C C . ASP A 1 489 ? -5.940 1.029 -26.024 1.00 53.06 489 ASP A C 1
ATOM 3907 O O . ASP A 1 489 ? -5.319 1.546 -25.100 1.00 53.06 489 ASP A O 1
ATOM 3911 N N . ARG A 1 490 ? -5.934 1.602 -27.234 1.00 72.12 490 ARG A N 1
ATOM 3912 C CA . ARG A 1 490 ? -5.216 2.862 -27.516 1.00 72.12 490 ARG A CA 1
ATOM 3913 C C . ARG A 1 490 ? -6.188 4.005 -27.728 1.00 72.12 490 ARG A C 1
ATOM 3915 O O . ARG A 1 490 ? -7.233 3.818 -28.350 1.00 72.12 490 ARG A O 1
ATOM 3922 N N . VAL A 1 491 ? -5.821 5.195 -27.260 1.00 81.38 491 VAL A N 1
ATOM 3923 C CA . VAL A 1 491 ? -6.606 6.402 -27.511 1.00 81.38 491 VAL A CA 1
ATOM 3924 C C . VAL A 1 491 ? -6.525 6.728 -29.009 1.00 81.38 491 VAL A C 1
ATOM 3926 O O . VAL A 1 491 ? -5.416 6.876 -29.535 1.00 81.38 491 VAL A O 1
ATOM 3929 N N . PRO A 1 492 ? -7.664 6.816 -29.722 1.00 85.50 492 PRO A N 1
ATOM 3930 C CA . PRO A 1 492 ? -7.674 7.127 -31.146 1.00 85.50 492 PRO A CA 1
ATOM 3931 C C . PRO A 1 492 ? -6.971 8.453 -31.464 1.00 85.50 492 PRO A C 1
ATOM 3933 O O . PRO A 1 492 ? -6.938 9.383 -30.655 1.00 85.50 492 PRO A O 1
ATOM 3936 N N . VAL A 1 493 ? -6.391 8.550 -32.662 1.00 86.44 493 VAL A N 1
ATOM 3937 C CA . VAL A 1 493 ? -5.803 9.812 -33.145 1.00 86.44 493 VAL A CA 1
ATOM 3938 C C . VAL A 1 493 ? -6.909 10.810 -33.487 1.00 86.44 493 VAL A C 1
ATOM 3940 O O . VAL A 1 493 ? -6.844 11.969 -33.082 1.00 86.44 493 VAL A O 1
ATOM 3943 N N . GLU A 1 494 ? -7.947 10.334 -34.175 1.00 88.12 494 GLU A N 1
ATOM 3944 C CA . GLU A 1 494 ? -9.106 11.135 -34.563 1.00 88.12 494 GLU A CA 1
ATOM 3945 C C . GLU A 1 494 ? -10.190 11.119 -33.475 1.00 88.12 494 GLU A C 1
ATOM 3947 O O . GLU A 1 494 ? -10.441 10.066 -32.882 1.00 88.12 494 GLU A O 1
ATOM 3952 N N . PRO A 1 495 ? -10.864 12.254 -33.216 1.00 89.69 495 PRO A N 1
ATOM 3953 C CA . PRO A 1 495 ? -11.927 12.317 -32.223 1.00 89.69 495 PRO A CA 1
ATOM 3954 C C . PRO A 1 495 ? -13.160 11.519 -32.665 1.00 89.69 495 PRO A C 1
ATOM 3956 O O . PRO A 1 495 ? -13.769 11.808 -33.696 1.00 89.69 495 PRO A O 1
ATOM 3959 N N . ASP A 1 496 ? -13.592 10.569 -31.833 1.00 93.31 496 ASP A N 1
ATOM 3960 C CA . ASP A 1 496 ? -14.897 9.914 -31.962 1.00 93.31 496 ASP A CA 1
ATOM 3961 C C . ASP A 1 496 ? -15.917 10.596 -31.040 1.00 93.31 496 ASP A C 1
ATOM 3963 O O . ASP A 1 496 ? -15.804 10.558 -29.812 1.00 93.31 496 ASP A O 1
ATOM 3967 N N . ARG A 1 497 ? -16.951 11.203 -31.633 1.00 95.62 497 ARG A N 1
ATOM 3968 C CA . ARG A 1 497 ? -18.005 11.921 -30.899 1.00 95.62 497 ARG A CA 1
ATOM 3969 C C . ARG A 1 497 ? -18.744 11.037 -29.900 1.00 95.62 497 ARG A C 1
ATOM 3971 O O . ARG A 1 497 ? -19.096 11.514 -28.826 1.00 95.62 497 ARG A O 1
ATOM 3978 N N . LYS A 1 498 ? -18.992 9.765 -30.228 1.00 95.06 498 LYS A N 1
ATOM 3979 C CA . LYS A 1 498 ? -19.684 8.844 -29.313 1.00 95.06 498 LYS A CA 1
ATOM 3980 C C . LYS A 1 498 ? -18.824 8.558 -28.092 1.00 95.06 498 LYS A C 1
ATOM 3982 O O . LYS A 1 498 ? -19.333 8.593 -26.978 1.00 95.06 498 LYS A O 1
ATOM 3987 N N . ARG A 1 499 ? -17.522 8.354 -28.302 1.00 94.50 499 ARG A N 1
ATOM 3988 C CA . ARG A 1 499 ? -16.548 8.141 -27.227 1.00 94.50 499 ARG A CA 1
ATOM 3989 C C . ARG A 1 499 ? -16.444 9.369 -26.317 1.00 94.50 499 ARG A C 1
ATOM 3991 O O . ARG A 1 499 ? -16.527 9.234 -25.103 1.00 94.50 499 ARG A O 1
ATOM 3998 N N . LEU A 1 500 ? -16.360 10.569 -26.898 1.00 97.06 500 LEU A N 1
ATOM 3999 C CA . LEU A 1 500 ? -16.331 11.833 -26.148 1.00 97.06 500 LEU A CA 1
ATOM 4000 C C . LEU A 1 500 ? -17.609 12.048 -25.323 1.00 97.06 500 LEU A C 1
ATOM 4002 O O . LEU A 1 500 ? -17.531 12.378 -24.142 1.00 97.06 500 LEU A O 1
ATOM 4006 N N . ARG A 1 501 ? -18.786 11.787 -25.904 1.00 98.06 501 ARG A N 1
ATOM 4007 C CA . ARG A 1 501 ? -20.060 11.830 -25.166 1.00 98.06 501 ARG A CA 1
ATOM 4008 C C . ARG A 1 501 ? -20.104 10.803 -24.042 1.00 98.06 501 ARG A C 1
ATOM 4010 O O . ARG A 1 501 ? -20.566 11.123 -22.952 1.00 98.06 501 ARG A O 1
ATOM 4017 N N . MET A 1 502 ? -19.593 9.595 -24.278 1.00 97.75 502 MET A N 1
ATOM 4018 C CA . MET A 1 502 ? -19.527 8.556 -23.253 1.00 97.75 502 MET A CA 1
ATOM 4019 C C . MET A 1 502 ? -18.652 8.982 -22.067 1.00 97.75 502 MET A C 1
ATOM 4021 O O . MET A 1 502 ? -19.034 8.735 -20.931 1.00 97.75 502 MET A O 1
ATOM 4025 N N . MET A 1 503 ? -17.537 9.690 -22.291 1.00 97.38 503 MET A N 1
ATOM 4026 C CA . MET A 1 503 ? -16.723 10.237 -21.191 1.00 97.38 503 MET A CA 1
ATOM 4027 C C . MET A 1 503 ? -17.538 11.173 -20.288 1.00 97.38 503 MET A C 1
ATOM 4029 O O . MET A 1 503 ? -17.479 11.063 -19.064 1.00 97.38 503 MET A O 1
ATOM 4033 N N . GLY A 1 504 ? -18.330 12.065 -20.892 1.00 97.62 504 GLY A N 1
ATOM 4034 C CA . GLY A 1 504 ? -19.243 12.944 -20.161 1.00 97.62 504 GLY A CA 1
ATOM 4035 C C . GLY A 1 504 ? -20.334 12.173 -19.420 1.00 97.62 504 GLY A C 1
ATOM 4036 O O . GLY A 1 504 ? -20.577 12.421 -18.241 1.00 97.62 504 GLY A O 1
ATOM 4037 N N . ALA A 1 505 ? -20.945 11.189 -20.083 1.00 98.06 505 ALA A N 1
ATOM 4038 C CA . ALA A 1 505 ? -21.965 10.336 -19.482 1.00 98.06 505 ALA A CA 1
ATOM 4039 C C . ALA A 1 505 ? -21.424 9.557 -18.271 1.00 98.06 505 ALA A C 1
ATOM 4041 O O . ALA A 1 505 ? -22.069 9.487 -17.230 1.00 98.06 505 ALA A O 1
ATOM 4042 N N . ILE A 1 506 ? -20.204 9.025 -18.350 1.00 98.00 506 ILE A N 1
ATOM 4043 C CA . ILE A 1 506 ? -19.568 8.330 -17.228 1.00 98.00 506 ILE A CA 1
ATOM 4044 C C . ILE A 1 506 ? -19.358 9.266 -16.034 1.00 98.00 506 ILE A C 1
ATOM 4046 O O . ILE A 1 506 ? -19.743 8.910 -14.922 1.00 98.00 506 ILE A O 1
ATOM 4050 N N . ALA A 1 507 ? -18.842 10.479 -16.252 1.00 97.50 507 ALA A N 1
ATOM 4051 C CA . ALA A 1 507 ? -18.709 11.467 -15.180 1.00 97.50 507 ALA A CA 1
ATOM 4052 C C . ALA A 1 507 ? -20.071 11.807 -14.531 1.00 97.50 507 ALA A C 1
ATOM 4054 O O . ALA A 1 507 ? -20.164 11.947 -13.311 1.00 97.50 507 ALA A O 1
ATOM 4055 N N . ALA A 1 508 ? -21.151 11.875 -15.319 1.00 97.31 508 ALA A N 1
ATOM 4056 C CA . ALA A 1 508 ? -22.504 12.057 -14.793 1.00 97.31 508 ALA A CA 1
ATOM 4057 C C . ALA A 1 508 ? -22.967 10.856 -13.949 1.00 97.31 508 ALA A C 1
ATOM 4059 O O . ALA A 1 508 ? -23.461 11.056 -12.837 1.00 97.31 508 ALA A O 1
ATOM 4060 N N . ARG A 1 509 ? -22.757 9.621 -14.426 1.00 97.25 509 ARG A N 1
ATOM 4061 C CA . ARG A 1 509 ? -23.126 8.383 -13.711 1.00 97.25 509 ARG A CA 1
ATOM 4062 C C . ARG A 1 509 ? -22.430 8.249 -12.363 1.00 97.25 509 ARG A C 1
ATOM 4064 O O . ARG A 1 509 ? -23.076 7.873 -11.392 1.00 97.25 509 ARG A O 1
ATOM 4071 N N . ILE A 1 510 ? -21.140 8.580 -12.287 1.00 96.69 510 ILE A N 1
ATOM 4072 C CA . ILE A 1 510 ? -20.390 8.562 -11.021 1.00 96.69 510 ILE A CA 1
ATOM 4073 C C . ILE A 1 510 ? -21.010 9.553 -10.029 1.00 96.69 510 ILE A C 1
ATOM 4075 O O . ILE A 1 510 ? -21.245 9.208 -8.873 1.00 96.69 510 ILE A O 1
ATOM 4079 N N . SER A 1 511 ? -21.366 10.751 -10.502 1.00 94.25 511 SER A N 1
ATOM 4080 C CA . SER A 1 511 ? -21.889 11.823 -9.648 1.00 94.25 511 SER A CA 1
ATOM 4081 C C . SER A 1 511 ? -23.267 11.557 -9.026 1.00 94.25 511 SER A C 1
ATOM 4083 O O . SER A 1 511 ? -23.684 12.296 -8.134 1.00 94.25 511 SER A O 1
ATOM 4085 N N . VAL A 1 512 ? -23.986 10.528 -9.487 1.00 93.38 512 VAL A N 1
ATOM 4086 C CA . VAL A 1 512 ? -25.300 10.133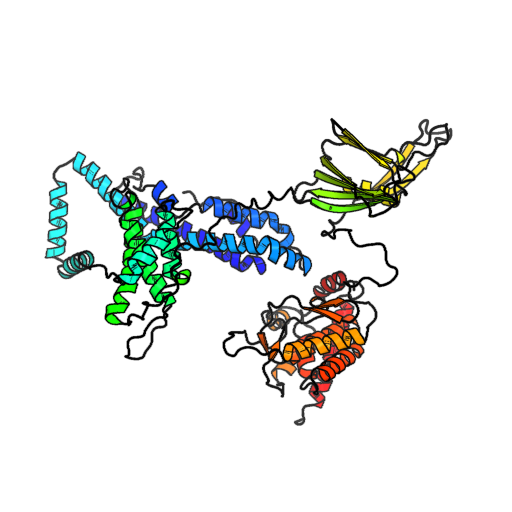 -8.951 1.00 93.38 512 VAL A CA 1
ATOM 4087 C C . VAL A 1 512 ? -25.246 8.858 -8.106 1.00 93.38 512 VAL A C 1
ATOM 4089 O O . VAL A 1 512 ? -26.290 8.371 -7.683 1.00 93.38 512 VAL A O 1
ATOM 4092 N N . VAL A 1 513 ? -24.054 8.305 -7.853 1.00 92.62 513 VAL A N 1
ATOM 4093 C CA . VAL A 1 513 ? -23.890 7.152 -6.959 1.00 92.62 513 VAL A CA 1
ATOM 4094 C C . VAL A 1 513 ? -24.257 7.550 -5.529 1.00 92.62 513 VAL A C 1
ATOM 4096 O O . VAL A 1 513 ? -23.690 8.490 -4.968 1.00 92.62 513 VAL A O 1
ATOM 4099 N N . ASP A 1 514 ? -25.178 6.799 -4.925 1.00 86.00 514 ASP A N 1
ATOM 4100 C CA . ASP A 1 514 ? -25.574 6.984 -3.532 1.00 86.00 514 ASP A CA 1
ATOM 4101 C C . ASP A 1 514 ? -24.429 6.599 -2.586 1.00 86.00 514 ASP A C 1
ATOM 4103 O O . ASP A 1 514 ? -24.019 5.438 -2.504 1.00 86.00 514 ASP A O 1
ATOM 4107 N N . VAL A 1 515 ? -23.932 7.577 -1.828 1.00 81.88 515 VAL A N 1
ATOM 4108 C CA . VAL A 1 515 ? -22.927 7.359 -0.780 1.00 81.88 515 VAL A CA 1
ATOM 4109 C C . VAL A 1 515 ? -23.633 7.254 0.575 1.00 81.88 515 VAL A C 1
ATOM 4111 O O . VAL A 1 515 ? -24.307 8.205 0.980 1.00 81.88 515 VAL A O 1
ATOM 4114 N N . PRO A 1 516 ? -23.481 6.140 1.318 1.00 78.44 516 PRO A N 1
ATOM 4115 C CA . PRO A 1 516 ? -24.064 6.006 2.649 1.00 78.44 516 PRO A CA 1
ATOM 4116 C C . PRO A 1 516 ? -23.556 7.094 3.600 1.00 78.44 516 PRO A C 1
ATOM 4118 O O . PRO A 1 516 ? -22.357 7.349 3.665 1.00 78.44 516 PRO A O 1
ATOM 4121 N N . THR A 1 517 ? -24.437 7.670 4.424 1.00 69.19 517 THR A N 1
ATOM 4122 C CA . THR A 1 517 ? -24.077 8.720 5.401 1.00 69.19 517 THR A CA 1
ATOM 4123 C C . THR A 1 517 ? -23.031 8.263 6.429 1.00 69.19 517 THR A C 1
ATOM 4125 O O . THR A 1 517 ? -22.380 9.085 7.062 1.00 69.19 517 THR A O 1
ATOM 4128 N N . SER A 1 518 ? -22.864 6.949 6.604 1.00 67.06 518 SER A N 1
ATOM 4129 C CA . SER A 1 518 ? -21.859 6.337 7.477 1.00 67.06 518 SER A CA 1
ATOM 4130 C C . SER A 1 518 ? -20.465 6.216 6.843 1.00 67.06 518 SER A C 1
ATOM 4132 O O . SER A 1 518 ? -19.524 5.829 7.533 1.00 67.06 518 SER A O 1
ATOM 4134 N N . ALA A 1 519 ? -20.319 6.470 5.540 1.00 69.56 519 ALA A N 1
ATOM 4135 C CA . ALA A 1 519 ? -19.042 6.370 4.847 1.00 69.56 519 ALA A CA 1
ATOM 4136 C C . ALA A 1 519 ? -18.185 7.617 5.119 1.00 69.56 519 ALA A C 1
ATOM 4138 O O . ALA A 1 519 ? -18.560 8.737 4.777 1.00 69.56 519 ALA A O 1
ATOM 4139 N N . SER A 1 520 ? -17.006 7.424 5.713 1.00 81.31 520 SER A N 1
ATOM 4140 C CA . SER A 1 520 ? -16.023 8.493 5.915 1.00 81.31 520 SER A CA 1
ATOM 4141 C C . SER A 1 520 ? -15.159 8.658 4.660 1.00 81.31 520 SER A C 1
ATOM 4143 O O . SER A 1 520 ? -14.037 8.156 4.614 1.00 81.31 520 SER A O 1
ATOM 4145 N N . LEU A 1 521 ? -15.685 9.334 3.636 1.00 86.88 521 LEU A N 1
ATOM 4146 C CA . LEU A 1 521 ? -14.930 9.670 2.424 1.00 86.88 521 LEU A CA 1
ATOM 4147 C C . LEU A 1 521 ? -14.242 11.043 2.544 1.00 86.88 521 LEU A C 1
ATOM 4149 O O . LEU A 1 521 ? -14.830 11.967 3.112 1.00 86.88 521 LEU A O 1
ATOM 4153 N N . PRO A 1 522 ? -13.020 11.209 2.000 1.00 89.69 522 PRO A N 1
ATOM 4154 C CA . PRO A 1 522 ? -12.333 12.497 2.002 1.00 89.69 522 PRO A CA 1
ATOM 4155 C C . PRO A 1 522 ? -13.094 13.529 1.158 1.00 89.69 522 PRO A C 1
ATOM 4157 O O . PRO A 1 522 ? -13.662 13.200 0.115 1.00 89.69 522 PRO A O 1
ATOM 4160 N N . LEU A 1 523 ? -13.086 14.790 1.599 1.00 91.94 523 LEU A N 1
ATOM 4161 C CA . LEU A 1 523 ? -13.590 15.906 0.799 1.00 91.94 523 LEU A CA 1
ATOM 4162 C C . LEU A 1 523 ? -12.568 16.263 -0.282 1.00 91.94 523 LEU A C 1
ATOM 4164 O O . LEU A 1 523 ? -11.381 16.387 0.014 1.00 91.94 523 LEU A O 1
ATOM 4168 N N . ARG A 1 524 ? -13.035 16.449 -1.516 1.00 92.38 524 ARG A N 1
ATOM 4169 C CA . ARG A 1 524 ? -12.206 16.795 -2.674 1.00 92.38 524 ARG A CA 1
ATOM 4170 C C . ARG A 1 524 ? -12.557 18.194 -3.166 1.00 92.38 524 ARG A C 1
ATOM 4172 O O . ARG A 1 524 ? -13.717 18.468 -3.479 1.00 92.38 524 ARG A O 1
ATOM 4179 N N . ALA A 1 525 ? -11.558 19.072 -3.241 1.00 88.06 525 ALA A N 1
ATOM 4180 C CA . ALA A 1 525 ? -11.702 20.424 -3.781 1.00 88.06 525 ALA A CA 1
ATOM 4181 C C . ALA A 1 525 ? -11.327 20.518 -5.273 1.00 88.06 525 ALA A C 1
ATOM 4183 O O . ALA A 1 525 ? -11.691 21.489 -5.938 1.00 88.06 525 ALA A O 1
ATOM 4184 N N . GLY A 1 526 ? -10.634 19.513 -5.813 1.00 89.56 526 GLY A N 1
ATOM 4185 C CA . GLY A 1 526 ? -10.228 19.455 -7.215 1.00 89.56 526 GLY A CA 1
ATOM 4186 C C . GLY A 1 526 ? -9.642 18.097 -7.616 1.00 89.56 526 GLY A C 1
ATOM 4187 O O . GLY A 1 526 ? -9.611 17.176 -6.797 1.00 89.56 526 GLY A O 1
ATOM 4188 N N . PRO A 1 527 ? -9.191 17.956 -8.875 1.00 90.06 527 PRO A N 1
ATOM 4189 C CA . PRO A 1 527 ? -8.589 16.719 -9.360 1.00 90.06 527 PRO A CA 1
ATOM 4190 C C . PRO A 1 527 ? -7.220 16.469 -8.722 1.00 90.06 527 PRO A C 1
ATOM 4192 O O . PRO A 1 527 ? -6.402 17.389 -8.636 1.00 90.06 527 PRO A O 1
ATOM 4195 N N . ILE A 1 528 ? -6.971 15.224 -8.306 1.00 84.81 528 ILE A N 1
ATOM 4196 C CA . ILE A 1 528 ? -5.731 14.782 -7.645 1.00 84.81 528 ILE A CA 1
ATOM 4197 C C . ILE A 1 528 ? -5.336 15.777 -6.529 1.00 84.81 528 ILE A C 1
ATOM 4199 O O . ILE A 1 528 ? -4.237 16.338 -6.511 1.00 84.81 528 ILE A O 1
ATOM 4203 N N . ASP A 1 529 ? -6.280 16.050 -5.623 1.00 79.38 529 ASP A N 1
ATOM 4204 C CA . ASP A 1 529 ? -6.163 17.083 -4.573 1.00 79.38 529 ASP A CA 1
ATOM 4205 C C . ASP A 1 529 ? -5.062 16.777 -3.537 1.00 79.38 529 ASP A C 1
ATOM 4207 O O . ASP A 1 529 ? -4.621 17.650 -2.793 1.00 79.38 529 ASP A O 1
ATOM 4211 N N . ASP A 1 530 ? -4.563 15.538 -3.518 1.00 79.31 530 ASP A N 1
ATOM 4212 C CA . ASP A 1 530 ? -3.451 15.114 -2.660 1.00 79.31 530 ASP A CA 1
ATOM 4213 C C . ASP A 1 530 ? -2.090 15.694 -3.114 1.00 79.31 530 ASP A C 1
ATOM 4215 O O . ASP A 1 530 ? -1.100 15.626 -2.379 1.00 79.31 530 ASP A O 1
ATOM 4219 N N . VAL A 1 531 ? -2.020 16.300 -4.309 1.00 77.69 531 VAL A N 1
ATOM 4220 C CA . VAL A 1 531 ? -0.818 16.948 -4.856 1.00 77.69 531 VAL A CA 1
ATOM 4221 C C . VAL A 1 531 ? -0.891 18.472 -4.692 1.00 77.69 531 VAL A C 1
ATOM 4223 O O . VAL A 1 531 ? -1.801 19.131 -5.190 1.00 77.69 531 VAL A O 1
ATOM 4226 N N . ASP A 1 532 ? 0.141 19.084 -4.091 1.00 81.62 532 ASP A N 1
ATOM 4227 C CA . ASP A 1 532 ? 0.240 20.551 -3.971 1.00 81.62 532 ASP A CA 1
ATOM 4228 C C . ASP A 1 532 ? 0.670 21.211 -5.300 1.00 81.62 532 ASP A C 1
ATOM 4230 O O . ASP A 1 532 ? 1.811 21.660 -5.502 1.00 81.62 532 ASP A O 1
ATOM 4234 N N . TRP A 1 533 ? -0.282 21.307 -6.231 1.00 83.25 533 TRP A N 1
ATOM 4235 C CA . TRP A 1 533 ? -0.111 21.971 -7.524 1.00 83.25 533 TRP A CA 1
ATOM 4236 C C . TRP A 1 533 ? 0.308 23.443 -7.383 1.00 83.25 533 TRP A C 1
ATOM 4238 O O . TRP A 1 533 ? 1.030 23.984 -8.228 1.00 83.25 533 TRP A O 1
ATOM 4248 N N . ALA A 1 534 ? -0.105 24.113 -6.302 1.00 81.50 534 ALA A N 1
ATOM 4249 C CA . ALA A 1 534 ? 0.238 25.506 -6.042 1.00 81.50 534 ALA A CA 1
ATOM 4250 C C . ALA A 1 534 ? 1.711 25.673 -5.632 1.00 81.50 534 ALA A C 1
ATOM 4252 O O . ALA A 1 534 ? 2.357 26.637 -6.055 1.00 81.50 534 ALA A O 1
ATOM 4253 N N . ALA A 1 535 ? 2.276 24.756 -4.845 1.00 80.06 535 ALA A N 1
ATOM 4254 C CA . ALA A 1 535 ? 3.709 24.719 -4.561 1.00 80.06 535 ALA A CA 1
ATOM 4255 C C . ALA A 1 535 ? 4.531 24.437 -5.820 1.00 80.06 535 ALA A C 1
ATOM 4257 O O . ALA A 1 535 ? 5.532 25.121 -6.059 1.00 80.06 535 ALA A O 1
ATOM 4258 N N . LEU A 1 536 ? 4.095 23.501 -6.669 1.00 76.88 536 LEU A N 1
ATOM 4259 C CA . LEU A 1 536 ? 4.767 23.221 -7.944 1.00 76.88 536 LEU A CA 1
ATOM 4260 C C . LEU A 1 536 ? 4.797 24.450 -8.862 1.00 76.88 536 LEU A C 1
ATOM 4262 O O . LEU A 1 536 ? 5.817 24.713 -9.500 1.00 76.88 536 LEU A O 1
ATOM 4266 N N . ARG A 1 537 ? 3.717 25.243 -8.881 1.00 83.00 537 ARG A N 1
ATOM 4267 C CA . ARG A 1 537 ? 3.670 26.517 -9.613 1.00 83.00 537 ARG A CA 1
ATOM 4268 C C . ARG A 1 537 ? 4.584 27.596 -9.029 1.00 83.00 537 ARG A C 1
ATOM 4270 O O . ARG A 1 537 ? 5.198 28.333 -9.793 1.00 83.00 537 ARG A O 1
ATOM 4277 N N . ARG A 1 538 ? 4.698 27.697 -7.699 1.00 75.56 538 ARG A N 1
ATOM 4278 C CA . ARG A 1 538 ? 5.558 28.695 -7.027 1.00 75.56 538 ARG A CA 1
ATOM 4279 C C . ARG A 1 538 ? 7.052 28.404 -7.173 1.00 75.56 538 ARG A C 1
ATOM 4281 O O . ARG A 1 538 ? 7.856 29.326 -7.198 1.00 75.56 538 ARG A O 1
ATOM 4288 N N . THR A 1 539 ? 7.423 27.129 -7.228 1.00 61.50 539 THR A N 1
ATOM 4289 C CA . THR A 1 539 ? 8.826 26.676 -7.200 1.00 61.50 539 THR A CA 1
ATOM 4290 C C . THR A 1 539 ? 9.470 26.569 -8.583 1.00 61.50 539 THR A C 1
ATOM 4292 O O . THR A 1 539 ? 10.668 26.310 -8.686 1.00 61.50 539 THR A O 1
ATOM 4295 N N . ARG A 1 540 ? 8.701 26.765 -9.660 1.00 64.19 540 ARG A N 1
ATOM 4296 C CA . ARG A 1 540 ? 9.164 26.676 -11.051 1.00 64.19 540 ARG A CA 1
ATOM 4297 C C . ARG A 1 540 ? 8.679 27.891 -11.839 1.00 64.19 540 ARG A C 1
ATOM 4299 O O . ARG A 1 540 ? 7.640 28.450 -11.512 1.00 64.19 540 ARG A O 1
ATOM 4306 N N . ASN A 1 541 ? 9.405 28.278 -12.893 1.00 68.00 541 ASN A N 1
ATOM 4307 C CA . ASN A 1 541 ? 8.995 29.355 -13.805 1.00 68.00 541 ASN A CA 1
ATOM 4308 C C . ASN A 1 541 ? 7.672 28.989 -14.498 1.00 68.00 541 ASN A C 1
ATOM 4310 O O . ASN A 1 541 ? 7.667 28.339 -15.544 1.00 68.00 541 ASN A O 1
ATOM 4314 N N . SER A 1 542 ? 6.556 29.365 -13.877 1.00 79.25 542 SER A N 1
ATOM 4315 C CA . SER A 1 542 ? 5.217 29.066 -14.372 1.00 79.25 542 SER A CA 1
ATOM 4316 C C . SER A 1 542 ? 4.805 30.051 -15.465 1.00 79.25 542 SER A C 1
ATOM 4318 O O . SER A 1 542 ? 5.050 31.250 -15.321 1.00 79.25 542 SER A O 1
ATOM 4320 N N . PRO A 1 543 ? 4.141 29.582 -16.537 1.00 83.69 543 PRO A N 1
ATOM 4321 C CA . PRO A 1 543 ? 3.490 30.456 -17.505 1.00 83.69 543 PRO A CA 1
ATOM 4322 C C . PRO A 1 543 ? 2.556 31.460 -16.818 1.00 83.69 543 PRO A C 1
ATOM 4324 O O . PRO A 1 543 ? 1.776 31.079 -15.943 1.00 83.69 543 PRO A O 1
ATOM 4327 N N . ALA A 1 544 ? 2.596 32.728 -17.243 1.00 84.56 544 ALA A N 1
ATOM 4328 C CA . ALA A 1 544 ? 1.800 33.808 -16.648 1.00 84.56 544 ALA A CA 1
ATOM 4329 C C . ALA A 1 544 ? 0.297 33.478 -16.605 1.00 84.56 544 ALA A C 1
ATOM 4331 O O . ALA A 1 544 ? -0.371 33.754 -15.615 1.00 84.56 544 ALA A O 1
ATOM 4332 N N . MET A 1 545 ? -0.212 32.792 -17.633 1.00 86.62 545 MET A N 1
ATOM 4333 C CA . MET A 1 545 ? -1.615 32.384 -17.711 1.00 86.62 545 MET A CA 1
ATOM 4334 C C . MET A 1 545 ? -2.038 31.437 -16.580 1.00 86.62 545 MET A C 1
ATOM 4336 O O . MET A 1 545 ? -3.144 31.569 -16.071 1.00 86.62 545 MET A O 1
ATOM 4340 N N . LEU A 1 546 ? -1.166 30.521 -16.140 1.00 88.88 546 LEU A N 1
ATOM 4341 C CA . LEU A 1 546 ? -1.459 29.637 -15.004 1.00 88.88 546 LEU A CA 1
ATOM 4342 C C . LEU A 1 546 ? -1.489 30.402 -13.676 1.00 88.88 546 LEU A C 1
ATOM 4344 O O . LEU A 1 546 ? -2.243 30.038 -12.776 1.00 88.88 546 LEU A O 1
ATOM 4348 N N . VAL A 1 547 ? -0.681 31.458 -13.547 1.00 87.19 547 VAL A N 1
ATOM 4349 C CA . VAL A 1 547 ? -0.702 32.340 -12.372 1.00 87.19 547 VAL A CA 1
ATOM 4350 C C . VAL A 1 547 ? -2.010 33.126 -12.339 1.00 87.19 547 VAL A C 1
ATOM 4352 O O . VAL A 1 547 ? -2.730 33.052 -11.346 1.00 87.19 547 VAL A O 1
ATOM 4355 N N . THR A 1 548 ? -2.369 33.778 -13.449 1.00 88.38 548 THR A N 1
ATOM 4356 C CA . THR A 1 548 ? -3.639 34.506 -13.583 1.00 88.38 548 THR A CA 1
ATOM 4357 C C . THR A 1 548 ? -4.835 33.597 -13.322 1.00 88.38 548 THR A C 1
ATOM 4359 O O . THR A 1 548 ? -5.725 33.958 -12.560 1.00 88.38 548 THR A O 1
ATOM 4362 N N . ALA A 1 549 ? -4.849 32.390 -13.890 1.00 91.12 549 ALA A N 1
ATOM 4363 C CA . ALA A 1 549 ? -5.959 31.465 -13.705 1.00 91.12 549 ALA A CA 1
ATOM 4364 C C . ALA A 1 549 ? -6.106 31.004 -12.244 1.00 91.12 549 ALA A C 1
ATOM 4366 O O . ALA A 1 549 ? -7.222 30.904 -11.736 1.00 91.12 549 ALA A O 1
ATOM 4367 N N . ALA A 1 550 ? -4.991 30.795 -11.535 1.00 90.19 550 ALA A N 1
ATOM 4368 C CA . ALA A 1 550 ? -5.014 30.481 -10.108 1.00 90.19 550 ALA A CA 1
ATOM 4369 C C . ALA A 1 550 ? -5.546 31.645 -9.253 1.00 90.19 550 ALA A C 1
ATOM 4371 O O . ALA A 1 550 ? -6.193 31.410 -8.233 1.00 90.19 550 ALA A O 1
ATOM 4372 N N . GLU A 1 551 ? -5.283 32.894 -9.643 1.00 88.88 551 GLU A N 1
ATOM 4373 C CA . GLU A 1 551 ? -5.865 34.076 -8.996 1.00 88.88 551 GLU A CA 1
ATOM 4374 C C . GLU A 1 551 ? -7.369 34.183 -9.265 1.00 88.88 551 GLU A C 1
ATOM 4376 O O . GLU A 1 551 ? -8.123 34.474 -8.337 1.00 88.88 551 GLU A O 1
ATOM 4381 N N . VAL A 1 552 ? -7.814 33.880 -10.491 1.00 89.31 552 VAL A N 1
ATOM 4382 C CA . VAL A 1 552 ? -9.241 33.852 -10.858 1.00 89.31 552 VAL A CA 1
ATOM 4383 C C . VAL A 1 552 ? -10.001 32.810 -10.033 1.00 89.31 552 VAL A C 1
ATOM 4385 O O . VAL A 1 552 ? -10.995 33.138 -9.396 1.00 89.31 552 VAL A O 1
ATOM 4388 N N . VAL A 1 553 ? -9.502 31.577 -9.937 1.00 89.69 553 VAL A N 1
ATOM 4389 C CA . VAL A 1 553 ? -10.158 30.525 -9.134 1.00 89.69 553 VAL A CA 1
ATOM 4390 C C . VAL A 1 553 ? -10.229 30.881 -7.647 1.00 89.69 553 VAL A C 1
ATOM 4392 O O . VAL A 1 553 ? -11.187 30.506 -6.981 1.00 89.69 553 VAL A O 1
ATOM 4395 N N . LYS A 1 554 ? -9.251 31.628 -7.115 1.00 87.19 554 LYS A N 1
ATOM 4396 C CA . LYS A 1 554 ? -9.279 32.093 -5.717 1.00 87.19 554 LYS A CA 1
ATOM 4397 C C . LYS A 1 554 ? -10.339 33.164 -5.453 1.00 87.19 554 LYS A C 1
ATOM 4399 O O . LYS A 1 554 ? -10.841 33.228 -4.333 1.00 87.19 554 LYS A O 1
ATOM 4404 N N . ARG A 1 555 ? -10.628 34.031 -6.432 1.00 86.62 555 ARG A N 1
ATOM 4405 C CA . ARG A 1 555 ? -11.634 35.104 -6.304 1.00 86.62 555 ARG A CA 1
ATOM 4406 C C . ARG A 1 555 ? -13.045 34.638 -6.671 1.00 86.62 555 ARG A C 1
ATOM 4408 O O . ARG A 1 555 ? -14.008 35.159 -6.121 1.00 86.62 555 ARG A O 1
ATOM 4415 N N . SER A 1 556 ? -13.162 33.653 -7.556 1.00 84.25 556 SER A N 1
ATOM 4416 C CA . SER A 1 556 ? -14.432 33.074 -7.996 1.00 84.25 556 SER A CA 1
ATOM 4417 C C . SER A 1 556 ? -14.872 31.922 -7.086 1.00 84.25 556 SER A C 1
ATOM 4419 O O . SER A 1 556 ? -14.047 31.220 -6.503 1.00 84.25 556 SER A O 1
ATOM 4421 N N . LYS A 1 557 ? -16.183 31.690 -6.974 1.00 81.50 557 LYS A N 1
ATOM 4422 C CA . LYS A 1 557 ? -16.754 30.524 -6.282 1.00 81.50 557 LYS A CA 1
ATOM 4423 C C . LYS A 1 557 ? -17.792 29.853 -7.183 1.00 81.50 557 LYS A C 1
ATOM 4425 O O . LYS A 1 557 ? -18.551 30.585 -7.817 1.00 81.50 557 LYS A O 1
ATOM 4430 N N . PRO A 1 558 ? -17.847 28.511 -7.235 1.00 86.62 558 PRO A N 1
ATOM 4431 C CA . PRO A 1 558 ? -18.900 27.822 -7.967 1.00 86.62 558 PRO A CA 1
ATOM 4432 C C . PRO A 1 558 ? -20.250 28.093 -7.294 1.00 86.62 558 PRO A C 1
ATOM 4434 O O . PRO A 1 558 ? -20.338 28.188 -6.065 1.00 86.62 558 PRO A O 1
ATOM 4437 N N . THR A 1 559 ? -21.293 28.241 -8.102 1.00 85.81 559 THR A N 1
ATOM 4438 C CA . THR A 1 559 ? -22.668 28.444 -7.640 1.00 85.81 559 THR A CA 1
ATOM 4439 C C . THR A 1 559 ? -23.313 27.140 -7.163 1.00 85.81 559 THR A C 1
ATOM 4441 O O . THR A 1 559 ? -24.115 27.164 -6.229 1.00 85.81 559 THR A O 1
ATOM 4444 N N . ASP A 1 560 ? -22.928 25.995 -7.736 1.00 85.00 560 ASP A N 1
ATOM 4445 C CA . ASP A 1 560 ? -23.358 24.666 -7.294 1.00 85.00 560 ASP A CA 1
ATOM 4446 C C . ASP A 1 560 ? -22.429 24.111 -6.199 1.00 85.00 560 ASP A C 1
ATOM 4448 O O . ASP A 1 560 ? -21.279 23.739 -6.448 1.00 85.00 560 ASP A O 1
ATOM 4452 N N . THR A 1 561 ? -22.947 24.028 -4.972 1.00 84.06 561 THR A N 1
ATOM 4453 C CA . THR A 1 561 ? -22.236 23.509 -3.789 1.00 84.06 561 THR A CA 1
ATOM 4454 C C . THR A 1 561 ? -22.573 22.053 -3.463 1.00 84.06 561 THR A C 1
ATOM 4456 O O . THR A 1 561 ? -22.187 21.553 -2.404 1.00 84.06 561 THR A O 1
ATOM 4459 N N . ARG A 1 562 ? -23.299 21.351 -4.346 1.00 86.38 562 ARG A N 1
ATOM 4460 C CA . ARG A 1 562 ? -23.661 19.945 -4.135 1.00 86.38 562 ARG A CA 1
ATOM 4461 C C . ARG A 1 562 ? -22.411 19.076 -4.041 1.00 86.38 562 ARG A C 1
ATOM 4463 O O . ARG A 1 562 ? -21.562 19.104 -4.930 1.00 86.38 562 ARG A O 1
ATOM 4470 N N . LEU A 1 563 ? -22.363 18.250 -3.000 1.00 91.31 563 LEU A N 1
ATOM 4471 C CA . LEU A 1 563 ? -21.385 17.178 -2.871 1.00 91.31 563 LEU A CA 1
ATOM 4472 C C . LEU A 1 563 ? -21.948 15.896 -3.480 1.00 91.31 563 LEU A C 1
ATOM 4474 O O . LEU A 1 563 ? -23.080 15.506 -3.197 1.00 91.31 563 LEU A O 1
ATOM 4478 N N . ALA A 1 564 ? -21.141 15.266 -4.315 1.00 92.69 564 ALA A N 1
ATOM 4479 C CA . ALA A 1 564 ? -21.397 14.002 -4.976 1.00 92.69 564 ALA A CA 1
ATOM 4480 C C . ALA A 1 564 ? -20.171 13.101 -4.827 1.00 92.69 564 ALA A C 1
ATOM 4482 O O . ALA A 1 564 ? -19.077 13.575 -4.504 1.00 92.69 564 ALA A O 1
ATOM 4483 N N . PHE A 1 565 ? -20.348 11.809 -5.086 1.00 95.94 565 PHE A N 1
ATOM 4484 C CA . PHE A 1 565 ? -19.202 10.936 -5.275 1.00 95.94 565 PHE A CA 1
ATOM 4485 C C . PHE A 1 565 ? -18.448 11.361 -6.537 1.00 95.94 565 PHE A C 1
ATOM 4487 O O . PHE A 1 565 ? -19.058 11.570 -7.586 1.00 95.94 565 PHE A O 1
ATOM 4494 N N . VAL A 1 566 ? -17.135 11.520 -6.416 1.00 96.12 566 VAL A N 1
ATOM 4495 C CA . VAL A 1 566 ? -16.244 11.855 -7.529 1.00 96.12 566 VAL A CA 1
ATOM 4496 C C . VAL A 1 566 ? -15.102 10.855 -7.590 1.00 96.12 566 VAL A C 1
ATOM 4498 O O . VAL A 1 566 ? -14.627 10.372 -6.559 1.00 96.12 566 VAL A O 1
ATOM 4501 N N . HIS A 1 567 ? -14.650 10.570 -8.803 1.00 96.81 567 HIS A N 1
ATOM 4502 C CA . HIS A 1 567 ? -13.467 9.766 -9.059 1.00 96.81 567 HIS A CA 1
ATOM 4503 C C . HIS A 1 567 ? -12.187 10.518 -8.671 1.00 96.81 567 HIS A C 1
ATOM 4505 O O . HIS A 1 567 ? -11.271 9.929 -8.107 1.00 96.81 567 HIS A O 1
ATOM 4511 N N . GLY A 1 568 ? -12.114 11.822 -8.958 1.00 91.38 568 GLY A N 1
ATOM 4512 C CA . GLY A 1 568 ? -10.998 12.693 -8.566 1.00 91.38 568 GLY A CA 1
ATOM 4513 C C . GLY A 1 568 ? -9.758 12.607 -9.465 1.00 91.38 568 GLY A C 1
ATOM 4514 O O . GLY A 1 568 ? -8.952 13.532 -9.460 1.00 91.38 568 GLY A O 1
ATOM 4515 N N . ASP A 1 569 ? -9.624 11.556 -10.273 1.00 93.69 569 ASP A N 1
ATOM 4516 C CA . ASP A 1 569 ? -8.619 11.435 -11.348 1.00 93.69 569 ASP A CA 1
ATOM 4517 C C . ASP A 1 569 ? -9.231 10.851 -12.641 1.00 93.69 569 ASP A C 1
ATOM 4519 O O . ASP A 1 569 ? -8.833 9.796 -13.134 1.00 93.69 569 ASP A O 1
ATOM 4523 N N . LEU A 1 570 ? -10.330 11.439 -13.130 1.00 94.00 570 LEU A N 1
ATOM 4524 C CA . LEU A 1 570 ? -11.070 10.891 -14.273 1.00 94.00 570 LEU A CA 1
ATOM 4525 C C . LEU A 1 570 ? -10.534 11.414 -15.615 1.00 94.00 570 LEU A C 1
ATOM 4527 O O . LEU A 1 570 ? -10.700 12.588 -15.949 1.00 94.00 570 LEU A O 1
ATOM 4531 N N . TRP A 1 571 ? -9.956 10.523 -16.421 1.00 90.62 571 TRP A N 1
ATOM 4532 C CA . TRP A 1 571 ? -9.458 10.812 -17.773 1.00 90.62 571 TRP A CA 1
ATOM 4533 C C . TRP A 1 571 ? -9.447 9.545 -18.643 1.00 90.62 571 TRP A C 1
ATOM 4535 O O . TRP A 1 571 ? -9.649 8.439 -18.139 1.00 90.62 571 TRP A O 1
ATOM 4545 N N . GLN A 1 572 ? -9.210 9.676 -19.957 1.00 87.31 572 GLN A N 1
ATOM 4546 C CA . GLN A 1 572 ? -9.268 8.540 -20.894 1.00 87.31 572 GLN A CA 1
ATOM 4547 C C . GLN A 1 572 ? -8.327 7.380 -20.550 1.00 87.31 572 GLN A C 1
ATOM 4549 O O . GLN A 1 572 ? -8.657 6.243 -20.878 1.00 87.31 572 GLN A O 1
ATOM 4554 N N . GLY A 1 573 ? -7.186 7.646 -19.905 1.00 82.81 573 GLY A N 1
ATOM 4555 C CA . GLY A 1 573 ? -6.236 6.610 -19.489 1.00 82.81 573 GLY A CA 1
ATOM 4556 C C . GLY A 1 573 ? -6.735 5.723 -18.343 1.00 82.81 573 GLY A C 1
ATOM 4557 O O . GLY A 1 573 ? -6.265 4.595 -18.218 1.00 82.81 573 GLY A O 1
ATOM 4558 N N . ASN A 1 574 ? -7.719 6.199 -17.574 1.00 88.38 574 ASN A N 1
ATOM 4559 C CA . ASN A 1 574 ? -8.354 5.472 -16.470 1.00 88.38 574 ASN A CA 1
ATOM 4560 C C . ASN A 1 574 ? -9.690 4.824 -16.882 1.00 88.38 574 ASN A C 1
ATOM 4562 O O . ASN A 1 574 ? -10.400 4.278 -16.042 1.00 88.38 574 ASN A O 1
ATOM 4566 N N . MET A 1 575 ? -10.047 4.860 -18.171 1.00 88.81 575 MET A N 1
ATOM 4567 C CA . MET A 1 575 ? -11.253 4.228 -18.716 1.00 88.81 575 MET A CA 1
ATOM 4568 C C . MET A 1 575 ? -10.867 3.052 -19.618 1.00 88.81 575 MET A C 1
ATOM 4570 O O . MET A 1 575 ? -10.095 3.222 -20.562 1.00 88.81 575 MET A O 1
ATOM 4574 N N . LEU A 1 576 ? -11.434 1.870 -19.368 1.00 85.06 576 LEU A N 1
ATOM 4575 C CA . LEU A 1 576 ? -11.325 0.723 -20.272 1.00 85.06 576 LEU A CA 1
ATOM 4576 C C . LEU A 1 576 ? -12.451 0.763 -21.303 1.00 85.06 576 LEU A C 1
ATOM 4578 O O . LEU A 1 576 ? -13.611 0.976 -20.949 1.00 85.06 576 LEU A O 1
ATOM 4582 N N . TRP A 1 577 ? -12.100 0.562 -22.573 1.00 84.00 577 TRP A N 1
ATOM 4583 C CA . TRP A 1 577 ? -12.999 0.776 -23.704 1.00 84.00 577 TRP A CA 1
ATOM 4584 C C . TRP A 1 577 ? -13.241 -0.504 -24.494 1.00 84.00 577 TRP A C 1
ATOM 4586 O O . TRP A 1 577 ? -12.301 -1.199 -24.869 1.00 84.00 577 TRP A O 1
ATOM 4596 N N . GLU A 1 578 ? -14.497 -0.738 -24.855 1.00 82.31 578 GLU A N 1
ATOM 4597 C CA . GLU A 1 578 ? -14.885 -1.667 -25.911 1.00 82.31 578 GLU A CA 1
ATOM 4598 C C . GLU A 1 578 ? -15.584 -0.858 -27.012 1.00 82.31 578 GLU A C 1
ATOM 4600 O O . GLU A 1 578 ? -16.743 -0.459 -26.911 1.00 82.31 578 GLU A O 1
ATOM 4605 N N . GLY A 1 579 ? -14.831 -0.506 -28.059 1.00 85.44 579 GLY A N 1
ATOM 4606 C CA . GLY A 1 579 ? -15.307 0.432 -29.078 1.00 85.44 579 GLY A CA 1
ATOM 4607 C C . GLY A 1 579 ? -15.539 1.836 -28.504 1.00 85.44 579 GLY A C 1
ATOM 4608 O O . GLY A 1 579 ? -14.579 2.543 -28.187 1.00 85.44 579 GLY A O 1
ATOM 4609 N N . THR A 1 580 ? -16.806 2.252 -28.418 1.00 88.81 580 THR A N 1
ATOM 4610 C CA . THR A 1 580 ? -17.223 3.559 -27.869 1.00 88.81 580 THR A CA 1
ATOM 4611 C C . THR A 1 580 ? -17.809 3.467 -26.465 1.00 88.81 580 THR A C 1
ATOM 4613 O O . THR A 1 580 ? -18.164 4.501 -25.903 1.00 88.81 580 THR A O 1
ATOM 4616 N N . ASP A 1 581 ? -17.920 2.259 -25.914 1.00 87.69 581 ASP A N 1
AT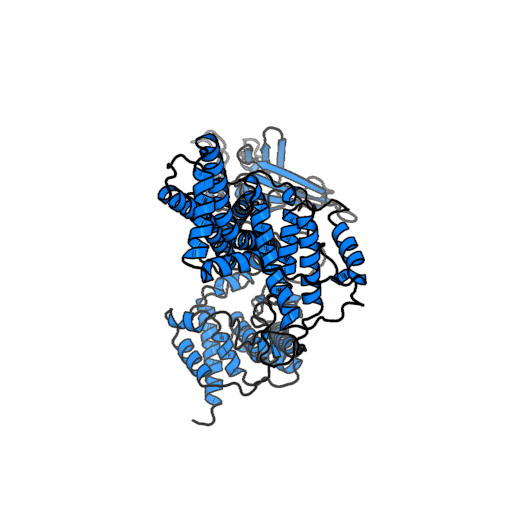OM 4617 C CA . ASP A 1 581 ? -1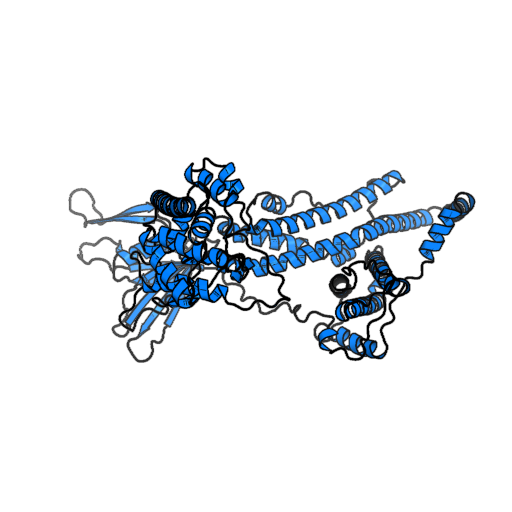8.487 2.017 -24.593 1.00 87.69 581 ASP A CA 1
ATOM 4618 C C . ASP A 1 581 ? -17.372 1.837 -23.559 1.00 87.69 581 ASP A C 1
ATOM 4620 O O . ASP A 1 581 ? -16.319 1.266 -23.854 1.00 87.69 581 ASP A O 1
ATOM 4624 N N . VAL A 1 582 ? -17.602 2.344 -22.346 1.00 90.75 582 VAL A N 1
ATOM 4625 C CA . VAL A 1 582 ? -16.691 2.160 -21.208 1.00 90.75 582 VAL A CA 1
ATOM 4626 C C . VAL A 1 582 ? -17.121 0.923 -20.429 1.00 90.75 582 VAL A C 1
ATOM 4628 O O . VAL A 1 582 ? -18.256 0.854 -19.956 1.00 90.75 582 VAL A O 1
ATOM 4631 N N . THR A 1 583 ? -16.215 -0.042 -20.281 1.00 88.38 583 THR A N 1
ATOM 4632 C CA . THR A 1 583 ? -16.468 -1.310 -19.578 1.00 88.38 583 THR A CA 1
ATOM 4633 C C . THR A 1 583 ? -16.005 -1.281 -18.124 1.00 88.38 583 THR A C 1
ATOM 4635 O O . THR A 1 583 ? -16.584 -1.971 -17.287 1.00 88.38 583 THR A O 1
ATOM 4638 N N . ALA A 1 584 ? -14.994 -0.469 -17.800 1.00 83.06 584 ALA A N 1
ATOM 4639 C CA . ALA A 1 584 ? -14.503 -0.284 -16.436 1.00 83.06 584 ALA A CA 1
ATOM 4640 C C . ALA A 1 584 ? -13.779 1.059 -16.250 1.00 83.06 584 ALA A C 1
ATOM 4642 O O . ALA A 1 584 ? -13.323 1.674 -17.215 1.00 83.06 584 ALA A O 1
ATOM 4643 N N . ILE A 1 585 ? -13.653 1.477 -14.988 1.00 88.31 585 ILE A N 1
ATOM 4644 C CA . ILE A 1 585 ? -12.946 2.689 -14.550 1.00 88.31 585 ILE A CA 1
ATOM 4645 C C . ILE A 1 585 ? -11.923 2.292 -13.481 1.00 88.31 585 ILE A C 1
ATOM 4647 O O . ILE A 1 585 ? -12.254 1.523 -12.573 1.00 88.31 585 ILE A O 1
ATOM 4651 N N . LEU A 1 586 ? -10.697 2.792 -13.609 1.00 83.38 586 LEU A N 1
ATOM 4652 C CA . LEU A 1 586 ? -9.520 2.416 -12.820 1.00 83.38 586 LEU A CA 1
ATOM 4653 C C . LEU A 1 586 ? -9.005 3.596 -11.977 1.00 83.38 586 LEU A C 1
ATOM 4655 O O . LEU A 1 586 ? -9.315 4.735 -12.289 1.00 83.38 586 LEU A O 1
ATOM 4659 N N . ASP A 1 587 ? -8.156 3.314 -10.983 1.00 78.88 587 ASP A N 1
ATOM 4660 C CA . ASP A 1 587 ? -7.426 4.305 -10.165 1.00 78.88 587 ASP A CA 1
ATOM 4661 C C . ASP A 1 587 ? -8.308 5.235 -9.300 1.00 78.88 587 ASP A C 1
ATOM 4663 O O . ASP A 1 587 ? -8.249 6.461 -9.364 1.00 78.88 587 ASP A O 1
ATOM 4667 N N . TRP A 1 588 ? -9.076 4.624 -8.391 1.00 91.31 588 TRP A N 1
ATOM 4668 C CA . TRP A 1 588 ? -9.987 5.305 -7.456 1.00 91.31 588 TRP A CA 1
ATOM 4669 C C . TRP A 1 588 ? -9.311 5.931 -6.218 1.00 91.31 588 TRP A C 1
ATOM 4671 O O . TRP A 1 588 ? -10.008 6.392 -5.313 1.00 91.31 588 TRP A O 1
ATOM 4681 N N . ASP A 1 589 ? -7.980 5.973 -6.134 1.00 82.81 589 ASP A N 1
ATOM 4682 C CA . ASP A 1 589 ? -7.256 6.470 -4.946 1.00 82.81 589 ASP A CA 1
ATOM 4683 C C . ASP A 1 589 ? -7.540 7.959 -4.658 1.00 82.81 589 ASP A C 1
ATOM 4685 O O . ASP A 1 589 ? -7.563 8.396 -3.504 1.00 82.81 589 ASP A O 1
ATOM 4689 N N . ALA A 1 590 ? -7.832 8.735 -5.707 1.00 84.94 590 ALA A N 1
ATOM 4690 C CA . ALA A 1 590 ? -8.214 10.145 -5.617 1.00 84.94 590 ALA A CA 1
ATOM 4691 C C . ALA A 1 590 ? -9.716 10.362 -5.340 1.00 84.94 590 ALA A C 1
ATOM 4693 O O . ALA A 1 590 ? -10.167 11.508 -5.249 1.00 84.94 590 ALA A O 1
ATOM 4694 N N . SER A 1 591 ? -10.500 9.292 -5.179 1.00 93.81 591 SER A N 1
ATOM 4695 C CA . SER A 1 591 ? -11.952 9.395 -5.023 1.00 93.81 591 SER A CA 1
ATOM 4696 C C . SER A 1 591 ? -12.362 10.007 -3.687 1.00 93.81 591 SER A C 1
ATOM 4698 O O . SER A 1 591 ? -11.582 10.081 -2.729 1.00 93.81 591 SER A O 1
ATOM 4700 N N . GLY A 1 592 ? -13.591 10.516 -3.629 1.00 93.31 592 GLY A N 1
ATOM 4701 C CA . GLY A 1 592 ? -14.134 11.138 -2.427 1.00 93.31 592 GLY A CA 1
ATOM 4702 C C . GLY A 1 592 ? -15.449 11.869 -2.671 1.00 93.31 592 GLY A C 1
ATOM 4703 O O . GLY A 1 592 ? -16.152 11.599 -3.643 1.00 93.31 592 GLY A O 1
ATOM 4704 N N . LEU A 1 593 ? -15.780 12.795 -1.773 1.00 93.88 593 LEU A N 1
ATOM 4705 C CA . LEU A 1 593 ? -16.951 13.665 -1.879 1.00 93.88 593 LEU A CA 1
ATOM 4706 C C . LEU A 1 593 ? -16.537 15.049 -2.382 1.00 93.88 593 LEU A C 1
ATOM 4708 O O . LEU A 1 593 ? -15.758 15.742 -1.732 1.00 93.88 593 LEU A O 1
ATOM 4712 N N . GLY A 1 594 ? -17.080 15.477 -3.516 1.00 93.19 594 GLY A N 1
ATOM 4713 C CA . GLY A 1 594 ? -16.744 16.759 -4.135 1.00 93.19 594 GLY A CA 1
ATOM 4714 C C . GLY A 1 594 ? -17.812 17.229 -5.116 1.00 93.19 594 GLY A C 1
ATOM 4715 O O . GLY A 1 594 ? -18.859 16.601 -5.260 1.00 93.19 594 GLY A O 1
ATOM 4716 N N . SER A 1 595 ? -17.573 18.354 -5.790 1.00 95.12 595 SER A N 1
ATOM 4717 C CA . SER A 1 595 ? -18.493 18.812 -6.836 1.00 95.12 595 SER A CA 1
ATOM 4718 C C . SER A 1 595 ? -18.437 17.876 -8.051 1.00 95.12 595 SER A C 1
ATOM 4720 O O . SER A 1 595 ? -17.332 17.546 -8.486 1.00 95.12 595 SER A O 1
ATOM 4722 N N . PRO A 1 596 ? -19.576 17.538 -8.692 1.00 95.25 596 PRO A N 1
ATOM 4723 C CA . PRO A 1 596 ? -19.589 16.828 -9.978 1.00 95.25 596 PRO A CA 1
ATOM 4724 C C . PRO A 1 596 ? -18.733 17.498 -11.066 1.00 95.25 596 PRO A C 1
ATOM 4726 O O . PRO A 1 596 ? -18.290 16.846 -12.011 1.00 95.25 596 PRO A O 1
ATOM 4729 N N . GLY A 1 597 ? -18.498 18.808 -10.929 1.00 95.69 597 GLY A N 1
ATOM 4730 C CA . GLY A 1 597 ? -17.637 19.572 -11.820 1.00 95.69 597 GLY A CA 1
ATOM 4731 C C . GLY A 1 597 ? -16.176 19.116 -11.824 1.00 95.69 597 GLY A C 1
ATOM 4732 O O . GLY A 1 597 ? -15.508 19.300 -12.834 1.00 95.69 597 GLY A O 1
ATOM 4733 N N . ILE A 1 598 ? -15.686 18.471 -10.758 1.00 96.50 598 ILE A N 1
ATOM 4734 C CA . ILE A 1 598 ? -14.303 17.971 -10.671 1.00 96.50 598 ILE A CA 1
ATOM 4735 C C . ILE A 1 598 ? -14.025 16.958 -11.787 1.00 96.50 598 ILE A C 1
ATOM 4737 O O . ILE A 1 598 ? -13.081 17.123 -12.564 1.00 96.50 598 ILE A O 1
ATOM 4741 N N . ASP A 1 599 ? -14.880 15.943 -11.908 1.00 97.69 599 ASP A N 1
ATOM 4742 C CA . ASP A 1 599 ? -14.724 14.901 -12.922 1.00 97.69 599 ASP A CA 1
ATOM 4743 C C . ASP A 1 599 ? -15.079 15.430 -14.316 1.00 97.69 599 ASP A C 1
ATOM 4745 O O . ASP A 1 599 ? -14.340 15.178 -15.266 1.00 97.69 599 ASP A O 1
ATOM 4749 N N . LEU A 1 600 ? -16.154 16.226 -14.443 1.00 97.75 600 LEU A N 1
ATOM 4750 C CA . LEU A 1 600 ? -16.565 16.822 -15.722 1.00 97.75 600 LEU A CA 1
ATOM 4751 C C . LEU A 1 600 ? -15.478 17.735 -16.314 1.00 97.75 600 LEU A C 1
ATOM 4753 O O . LEU A 1 600 ? -15.153 17.621 -17.497 1.00 97.75 600 LEU A O 1
ATOM 4757 N N . GLY A 1 601 ? -14.900 18.625 -15.505 1.00 97.25 601 GLY A N 1
ATOM 4758 C CA . GLY A 1 601 ? -13.804 19.498 -15.926 1.00 97.25 601 GLY A CA 1
ATOM 4759 C C . GLY A 1 601 ? -12.568 18.697 -16.338 1.00 97.25 601 GLY A C 1
ATOM 4760 O O . GLY A 1 601 ? -11.934 19.022 -17.341 1.00 97.25 601 GLY A O 1
ATOM 4761 N N . SER A 1 602 ? -12.269 17.602 -15.630 1.00 97.62 602 SER A N 1
ATOM 4762 C CA . SER A 1 602 ? -11.140 16.715 -15.946 1.00 97.62 602 SER A CA 1
ATOM 4763 C C . SER A 1 602 ? -11.306 16.031 -17.305 1.00 97.62 602 SER A C 1
ATOM 4765 O O . SER A 1 602 ? -10.409 16.124 -18.143 1.00 97.62 602 SER A O 1
ATOM 4767 N N . VAL A 1 603 ? -12.470 15.435 -17.595 1.00 97.56 603 VAL A N 1
ATOM 4768 C CA . VAL A 1 603 ? -12.702 14.765 -18.891 1.00 97.56 603 VAL A CA 1
ATOM 4769 C C . VAL A 1 603 ? -12.830 15.746 -20.061 1.00 97.56 603 VAL A C 1
ATOM 4771 O O . VAL A 1 603 ? -12.452 15.422 -21.190 1.00 97.56 603 VAL A O 1
ATOM 4774 N N . ARG A 1 604 ? -13.311 16.973 -19.817 1.00 98.12 604 ARG A N 1
ATOM 4775 C CA . ARG A 1 604 ? -13.300 18.051 -20.819 1.00 98.12 604 ARG A CA 1
ATOM 4776 C C . ARG A 1 604 ? -11.884 18.525 -21.112 1.00 98.12 604 ARG A C 1
ATOM 4778 O O . ARG A 1 604 ? -11.520 18.676 -22.278 1.00 98.12 604 ARG A O 1
ATOM 4785 N N . PHE A 1 605 ? -11.077 18.727 -20.075 1.00 98.12 605 PHE A N 1
ATOM 4786 C CA . PHE A 1 605 ? -9.679 19.106 -20.231 1.00 98.12 605 PHE A CA 1
ATOM 4787 C C . PHE A 1 605 ? -8.881 18.019 -20.963 1.00 98.12 605 PHE A C 1
ATOM 4789 O O . PHE A 1 605 ? -8.131 18.323 -21.890 1.00 98.12 605 PHE A O 1
ATOM 4796 N N . ASP A 1 606 ? -9.113 16.752 -20.626 1.00 96.00 606 ASP A N 1
ATOM 4797 C CA . ASP A 1 606 ? -8.549 15.595 -21.319 1.00 96.00 606 ASP A CA 1
ATOM 4798 C C . ASP A 1 606 ? -8.902 15.603 -22.820 1.00 96.00 606 ASP A C 1
ATOM 4800 O O . ASP A 1 606 ? -8.015 15.570 -23.678 1.00 96.00 606 ASP A O 1
ATOM 4804 N N . ALA A 1 607 ? -10.178 15.785 -23.173 1.00 97.06 607 ALA A N 1
ATOM 4805 C CA . ALA A 1 607 ? -10.597 15.915 -24.570 1.00 97.06 607 ALA A CA 1
ATOM 4806 C C . ALA A 1 607 ? -9.903 17.087 -25.294 1.00 97.06 607 ALA A C 1
ATOM 4808 O O . ALA A 1 607 ? -9.470 16.940 -26.444 1.00 97.06 607 ALA A O 1
ATOM 4809 N N . ALA A 1 608 ? -9.732 18.229 -24.618 1.00 97.62 608 ALA A N 1
ATOM 4810 C CA . ALA A 1 608 ? -9.007 19.376 -25.160 1.00 97.62 608 ALA A CA 1
ATOM 4811 C C . ALA A 1 608 ? -7.523 19.064 -25.410 1.00 97.62 608 ALA A C 1
ATOM 4813 O O . ALA A 1 608 ? -6.979 19.464 -26.442 1.00 97.62 608 ALA A O 1
ATOM 4814 N N . LEU A 1 609 ? -6.863 18.330 -24.508 1.00 95.62 609 LEU A N 1
ATOM 4815 C CA . LEU A 1 609 ? -5.467 17.922 -24.671 1.00 95.62 609 LEU A CA 1
ATOM 4816 C C . LEU A 1 609 ? -5.284 16.944 -25.835 1.00 95.62 609 LEU A C 1
ATOM 4818 O O . LEU A 1 609 ? -4.344 17.114 -26.616 1.00 95.62 609 LEU A O 1
ATOM 4822 N N . PHE A 1 610 ? -6.179 15.967 -25.998 1.00 94.25 610 PHE A N 1
ATOM 4823 C CA . PHE A 1 610 ? -6.060 14.921 -27.021 1.00 94.25 610 PHE A CA 1
ATOM 4824 C C . PHE A 1 610 ? -6.517 15.354 -28.417 1.00 94.25 610 PHE A C 1
ATOM 4826 O O . PHE A 1 610 ? -5.879 14.993 -29.416 1.00 94.25 610 PHE A O 1
ATOM 4833 N N . TYR A 1 611 ? -7.566 16.171 -28.504 1.00 95.31 611 TYR A N 1
ATOM 4834 C CA . TYR A 1 611 ? -8.239 16.477 -29.772 1.00 95.31 611 TYR A CA 1
ATOM 4835 C C . TYR A 1 611 ? -8.420 17.978 -30.038 1.00 95.31 611 TYR A C 1
ATOM 4837 O O . TYR A 1 611 ? -8.782 18.367 -31.146 1.00 95.31 611 TYR A O 1
ATOM 4845 N N . GLY A 1 612 ? -8.106 18.836 -29.066 1.00 94.50 612 GLY A N 1
ATOM 4846 C CA . GLY A 1 612 ? -8.271 20.284 -29.172 1.00 94.50 612 GLY A CA 1
ATOM 4847 C C . GLY A 1 612 ? -9.639 20.779 -28.701 1.00 94.50 612 GLY A C 1
ATOM 4848 O O . GLY A 1 612 ? -10.544 20.008 -28.387 1.00 94.50 612 GLY A O 1
ATOM 4849 N N . LEU A 1 613 ? -9.781 22.105 -28.661 1.00 94.06 613 LEU A N 1
ATOM 4850 C CA . LEU A 1 613 ? -10.910 22.801 -28.037 1.00 94.06 613 LEU A CA 1
ATOM 4851 C C . LEU A 1 613 ? -12.311 22.350 -28.504 1.00 94.06 613 LEU A C 1
ATOM 4853 O O . LEU A 1 613 ? -13.184 22.225 -27.653 1.00 94.06 613 LEU A O 1
ATOM 4857 N N . PRO A 1 614 ? -12.570 22.052 -29.795 1.00 94.50 614 PRO A N 1
ATOM 4858 C CA . PRO A 1 614 ? -13.909 21.641 -30.230 1.00 94.50 614 PRO A CA 1
ATOM 4859 C C . PRO A 1 614 ? -14.426 20.350 -29.575 1.00 94.50 614 PRO A C 1
ATOM 4861 O O . PRO A 1 614 ? -15.636 20.159 -29.477 1.00 94.50 614 PRO A O 1
ATOM 4864 N N . ALA A 1 615 ? -13.536 19.466 -29.110 1.00 95.06 615 ALA A N 1
ATOM 4865 C CA . ALA A 1 615 ? -13.918 18.173 -28.544 1.00 95.06 615 ALA A CA 1
ATOM 4866 C C . ALA A 1 615 ? -14.624 18.284 -27.183 1.00 95.06 615 ALA A C 1
ATOM 4868 O O . ALA A 1 615 ? -15.390 17.396 -26.814 1.00 95.06 615 ALA A O 1
ATOM 4869 N N . ILE A 1 616 ? -14.416 19.383 -26.452 1.00 97.25 616 ILE A N 1
ATOM 4870 C CA . ILE A 1 616 ? -14.986 19.574 -25.111 1.00 97.25 616 ILE A CA 1
ATOM 4871 C C . ILE A 1 616 ? -16.516 19.671 -25.147 1.00 97.25 616 ILE A C 1
ATOM 4873 O O . ILE A 1 616 ? -17.180 19.323 -24.172 1.00 97.25 616 ILE A O 1
ATOM 4877 N N . MET A 1 617 ? -17.082 20.141 -26.266 1.00 96.94 617 MET A N 1
ATOM 4878 C CA . MET A 1 617 ? -18.529 20.280 -26.438 1.00 96.94 617 MET A CA 1
ATOM 4879 C C . MET A 1 617 ? -19.220 18.919 -26.448 1.00 96.94 617 MET A C 1
ATOM 4881 O O . MET A 1 617 ? -20.226 18.750 -25.775 1.00 96.94 617 MET A O 1
ATOM 4885 N N . GLU A 1 618 ? -18.639 17.926 -27.125 1.00 97.94 618 GLU A N 1
ATOM 4886 C CA . GLU A 1 618 ? -19.207 16.574 -27.170 1.00 97.94 618 GLU A CA 1
ATOM 4887 C C . GLU A 1 618 ? -19.206 15.918 -25.779 1.00 97.94 618 GLU A C 1
ATOM 4889 O O . GLU A 1 618 ? -20.138 15.197 -25.434 1.00 97.94 618 GLU A O 1
ATOM 4894 N N . VAL A 1 619 ? -18.193 16.201 -24.952 1.00 98.25 619 VAL A N 1
ATOM 4895 C CA . VAL A 1 619 ? -18.145 15.732 -23.556 1.00 98.25 619 VAL A CA 1
ATOM 4896 C C . VAL A 1 619 ? -19.247 16.382 -22.716 1.00 98.25 619 VAL A C 1
ATOM 4898 O O . VAL A 1 619 ? -19.919 15.693 -21.953 1.00 98.25 619 VAL A O 1
ATOM 4901 N N . LEU A 1 620 ? -19.468 17.692 -22.870 1.00 98.00 620 LEU A N 1
ATOM 4902 C CA . LEU A 1 620 ? -20.539 18.399 -22.159 1.00 98.00 620 LEU A CA 1
ATOM 4903 C C . LEU A 1 620 ? -21.921 17.884 -22.563 1.00 98.00 620 LEU A C 1
ATOM 4905 O O . LEU A 1 620 ? -22.704 17.536 -21.685 1.00 98.00 620 LEU A O 1
ATOM 4909 N N . ASP A 1 621 ? -22.174 17.745 -23.866 1.00 98.19 621 ASP A N 1
ATOM 4910 C CA . ASP A 1 621 ? -23.425 17.191 -24.390 1.00 98.19 621 ASP A CA 1
ATOM 4911 C C . ASP A 1 621 ? -23.716 15.805 -23.791 1.00 98.19 621 ASP A C 1
ATOM 4913 O O . ASP A 1 621 ? -24.848 15.504 -23.415 1.00 98.19 621 ASP A O 1
ATOM 4917 N N . GLY A 1 622 ? -22.692 14.950 -23.684 1.00 97.94 622 GLY A N 1
ATOM 4918 C CA . GLY A 1 622 ? -22.820 13.622 -23.084 1.00 97.94 622 GLY A CA 1
ATOM 4919 C C . GLY A 1 622 ? -23.173 13.660 -21.598 1.00 97.94 622 GLY A C 1
ATOM 4920 O O . GLY A 1 622 ? -24.037 12.906 -21.149 1.00 97.94 622 GLY A O 1
ATOM 4921 N N . TRP A 1 623 ? -22.545 14.562 -20.842 1.00 98.31 623 TRP A N 1
ATOM 4922 C CA . TRP A 1 623 ? -22.821 14.734 -19.417 1.00 98.31 623 TRP A CA 1
ATOM 4923 C C . TRP A 1 623 ? -24.229 15.288 -19.166 1.00 98.31 623 TRP A C 1
ATOM 4925 O O . TRP A 1 623 ? -24.949 14.780 -18.306 1.00 98.31 623 TRP A O 1
ATOM 4935 N N . GLU A 1 624 ? -24.655 16.306 -19.918 1.00 98.00 624 GLU A N 1
ATOM 4936 C CA . GLU A 1 624 ? -25.982 16.921 -19.761 1.00 98.00 624 GLU A CA 1
ATOM 4937 C C . GLU A 1 624 ? -27.102 15.969 -20.188 1.00 98.00 624 GLU A C 1
ATOM 4939 O O . GLU A 1 624 ? -28.152 15.911 -19.546 1.00 98.00 624 GLU A O 1
ATOM 4944 N N . HIS A 1 625 ? -26.861 15.169 -21.230 1.00 97.75 625 HIS A N 1
ATOM 4945 C CA . HIS A 1 625 ? -27.801 14.144 -21.669 1.00 97.75 625 HIS A CA 1
ATOM 4946 C C . HIS A 1 625 ? -27.996 13.044 -20.619 1.00 97.75 625 HIS A C 1
ATOM 4948 O O . HIS A 1 625 ? -29.133 12.689 -20.318 1.00 97.75 625 HIS A O 1
ATOM 4954 N N . GLU A 1 626 ? -26.908 12.519 -20.050 1.00 97.81 626 GLU A N 1
ATOM 4955 C CA . GLU A 1 626 ? -26.970 11.441 -19.056 1.00 97.81 626 GLU A CA 1
ATOM 4956 C C . GLU A 1 626 ? -27.490 11.933 -17.696 1.00 97.81 626 GLU A C 1
ATOM 4958 O O . GLU A 1 626 ? -28.276 11.247 -17.048 1.00 97.81 626 GLU A O 1
ATOM 4963 N N . SER A 1 627 ? -27.094 13.134 -17.263 1.00 94.50 627 SER A N 1
ATOM 4964 C CA . SER A 1 627 ? -27.559 13.716 -15.995 1.00 94.50 627 SER A CA 1
ATOM 4965 C C . SER A 1 627 ? -28.973 14.306 -16.068 1.00 94.50 627 SER A C 1
ATOM 4967 O O . SER A 1 627 ? -29.576 14.582 -15.028 1.00 94.50 627 SER A O 1
ATOM 4969 N N . GLY A 1 628 ? -29.498 14.543 -17.276 1.00 95.06 628 GLY A N 1
ATOM 4970 C CA . GLY A 1 628 ? -30.806 15.158 -17.508 1.00 95.06 628 GLY A CA 1
ATOM 4971 C C . GLY A 1 628 ? -30.889 16.640 -17.119 1.00 95.06 628 GLY A C 1
ATOM 4972 O O . GLY A 1 628 ? -31.994 17.168 -16.976 1.00 95.06 628 GLY A O 1
ATOM 4973 N N . ARG A 1 629 ? -29.752 17.320 -16.917 1.00 92.12 629 ARG A N 1
ATOM 4974 C CA . ARG A 1 629 ? -29.688 18.732 -16.511 1.00 92.12 629 ARG A CA 1
ATOM 4975 C C . ARG A 1 629 ? -28.503 19.452 -17.145 1.00 92.12 629 ARG A C 1
ATOM 4977 O O . ARG A 1 629 ? -27.511 18.829 -17.498 1.00 92.12 629 ARG A O 1
ATOM 4984 N N . LEU A 1 630 ? -28.592 20.779 -17.210 1.00 94.56 630 LEU A N 1
ATOM 4985 C CA . LEU A 1 630 ? -27.464 21.614 -17.620 1.00 94.56 630 LEU A CA 1
ATOM 4986 C C . LEU A 1 630 ? -26.358 21.589 -16.561 1.00 94.56 630 LEU A C 1
ATOM 4988 O O . LEU A 1 630 ? -26.644 21.593 -15.355 1.00 94.56 630 LEU A O 1
ATOM 4992 N N . ALA A 1 631 ? -25.104 21.575 -17.008 1.00 92.75 631 ALA A N 1
ATOM 4993 C CA . ALA A 1 631 ? -23.949 21.594 -16.122 1.00 92.75 631 ALA A CA 1
ATOM 4994 C C . ALA A 1 631 ? -23.693 23.025 -15.610 1.00 92.75 631 ALA A C 1
ATOM 4996 O O . ALA A 1 631 ? -23.425 23.925 -16.411 1.00 92.75 631 ALA A O 1
ATOM 4997 N N . PRO A 1 632 ? -23.761 23.279 -14.291 1.00 90.31 632 PRO A N 1
ATOM 4998 C CA . PRO A 1 632 ? -23.421 24.586 -13.742 1.00 90.31 632 PRO A CA 1
ATOM 4999 C C . PRO A 1 632 ? -21.901 24.777 -13.672 1.00 90.31 632 PRO A C 1
ATOM 5001 O O . PRO A 1 632 ? -21.139 23.814 -13.590 1.00 90.31 632 PRO A O 1
ATOM 5004 N N . ASP A 1 633 ? -21.464 26.038 -13.681 1.00 93.56 633 ASP A N 1
ATOM 5005 C CA . ASP A 1 633 ? -20.080 26.456 -13.408 1.00 93.56 633 ASP A CA 1
ATOM 5006 C C . ASP A 1 633 ? -18.991 25.768 -14.260 1.00 93.56 633 ASP A C 1
ATOM 5008 O O . ASP A 1 633 ? -17.839 25.672 -13.837 1.00 93.56 633 ASP A O 1
ATOM 5012 N N . VAL A 1 634 ? -19.316 25.303 -15.474 1.00 95.50 634 VAL A N 1
ATOM 5013 C CA . VAL A 1 634 ? -18.385 24.537 -16.333 1.00 95.50 634 VAL A CA 1
ATOM 5014 C C . VAL A 1 634 ? -17.062 25.273 -16.541 1.00 95.50 634 VAL A C 1
ATOM 5016 O O . VAL A 1 634 ? -16.000 24.675 -16.411 1.00 95.50 634 VAL A O 1
ATOM 5019 N N . ALA A 1 635 ? -17.108 26.585 -16.786 1.00 95.25 635 ALA A N 1
ATOM 5020 C CA . ALA A 1 635 ? -15.907 27.392 -16.977 1.00 95.25 635 ALA A CA 1
ATOM 5021 C C . ALA A 1 635 ? -15.016 27.448 -15.722 1.00 95.25 635 ALA A C 1
ATOM 5023 O O . ALA A 1 635 ? -13.793 27.445 -15.839 1.00 95.25 635 ALA A O 1
ATOM 5024 N N . TYR A 1 636 ? -15.606 27.456 -14.521 1.00 96.12 636 TYR A N 1
ATOM 5025 C CA . TYR A 1 636 ? -14.848 27.410 -13.267 1.00 96.12 636 TYR A CA 1
ATOM 5026 C C . TYR A 1 636 ? -14.102 26.081 -13.150 1.00 96.12 636 TYR A C 1
ATOM 5028 O O . TYR A 1 636 ? -12.892 26.058 -12.914 1.00 96.12 636 TYR A O 1
ATOM 5036 N N . TRP A 1 637 ? -14.810 24.978 -13.387 1.00 96.50 637 TRP A N 1
ATOM 5037 C CA . TRP A 1 637 ? -14.251 23.635 -13.283 1.00 96.50 637 TRP A CA 1
ATOM 5038 C C . TRP A 1 637 ? -13.243 23.303 -14.388 1.00 96.50 637 TRP A C 1
ATOM 5040 O O . TRP A 1 637 ? -12.257 22.623 -14.113 1.00 96.50 637 TRP A O 1
ATOM 5050 N N . ASP A 1 638 ? -13.408 23.856 -15.591 1.00 97.44 638 ASP A N 1
ATOM 5051 C CA . ASP A 1 638 ? -12.407 23.795 -16.661 1.00 97.44 638 ASP A CA 1
ATOM 5052 C C . ASP A 1 638 ? -11.088 24.463 -16.204 1.00 97.44 638 ASP A C 1
ATOM 5054 O O . ASP A 1 638 ? -10.002 23.898 -16.365 1.00 97.44 638 ASP A O 1
ATOM 5058 N N . VAL A 1 639 ? -11.149 25.633 -15.548 1.00 96.50 639 VAL A N 1
ATOM 5059 C CA . VAL A 1 639 ? -9.938 26.274 -15.002 1.00 96.50 639 VAL A CA 1
ATOM 5060 C C . VAL A 1 639 ? -9.312 25.441 -13.879 1.00 96.50 639 VAL A C 1
ATOM 5062 O O . VAL A 1 639 ? -8.089 25.271 -13.861 1.00 96.50 639 VAL A O 1
ATOM 5065 N N . VAL A 1 640 ? -10.120 24.903 -12.961 1.00 96.06 640 VAL A N 1
ATOM 5066 C CA . VAL A 1 640 ? -9.640 24.031 -11.873 1.00 96.06 640 VAL A CA 1
ATOM 5067 C C . VAL A 1 640 ? -8.915 22.802 -12.435 1.00 96.06 640 VAL A C 1
ATOM 5069 O O . VAL A 1 640 ? -7.796 22.516 -12.008 1.00 96.06 640 VAL A O 1
ATOM 5072 N N . ALA A 1 641 ? -9.490 22.130 -13.435 1.00 96.25 641 ALA A N 1
ATOM 5073 C CA . ALA A 1 641 ? -8.894 20.954 -14.066 1.00 96.25 641 ALA A CA 1
ATOM 5074 C C . ALA A 1 641 ? -7.561 21.269 -14.757 1.00 96.25 641 ALA A C 1
ATOM 5076 O O . ALA A 1 641 ? -6.565 20.576 -14.554 1.00 96.25 641 ALA A O 1
ATOM 5077 N N . ALA A 1 642 ? -7.486 22.371 -15.505 1.00 95.00 642 ALA A N 1
ATOM 5078 C CA . ALA A 1 642 ? -6.240 22.778 -16.148 1.00 95.00 642 ALA A CA 1
ATOM 5079 C C . ALA A 1 642 ? -5.145 23.186 -15.140 1.00 95.00 642 ALA A C 1
ATOM 5081 O O . ALA A 1 642 ? -3.950 23.032 -15.420 1.00 95.00 642 ALA A O 1
ATOM 5082 N N . LEU A 1 643 ? -5.530 23.684 -13.959 1.00 92.69 643 LEU A N 1
ATOM 5083 C CA . LEU A 1 643 ? -4.614 23.971 -12.854 1.00 92.69 643 LEU A CA 1
ATOM 5084 C C . LEU A 1 643 ? -4.158 22.709 -12.106 1.00 92.69 643 LEU A C 1
ATOM 5086 O O . LEU A 1 643 ? -3.131 22.775 -11.432 1.00 92.69 643 LEU A O 1
ATOM 5090 N N . ALA A 1 644 ? -4.819 21.563 -12.248 1.00 91.75 644 ALA A N 1
ATOM 5091 C CA . ALA A 1 644 ? -4.350 20.280 -11.715 1.00 91.75 644 ALA A CA 1
ATOM 5092 C C . ALA A 1 644 ? -3.254 19.651 -12.606 1.00 91.75 644 ALA A C 1
ATOM 5094 O O . ALA A 1 644 ? -3.266 18.467 -12.925 1.00 91.75 644 ALA A O 1
ATOM 5095 N N . THR A 1 645 ? -2.297 20.470 -13.064 1.00 87.75 645 THR A N 1
ATOM 5096 C CA . THR A 1 645 ? -1.179 20.043 -13.917 1.00 87.75 645 THR A CA 1
ATOM 5097 C C . THR A 1 645 ? 0.144 20.694 -13.504 1.00 87.75 645 THR A C 1
ATOM 5099 O O . THR A 1 645 ? 0.164 21.799 -12.943 1.00 87.75 645 THR A O 1
ATOM 5102 N N . PRO A 1 646 ? 1.296 20.058 -13.799 1.00 83.44 646 PRO A N 1
ATOM 5103 C CA . PRO A 1 646 ? 2.595 20.688 -13.600 1.00 83.44 646 PRO A CA 1
ATOM 5104 C C . PRO A 1 646 ? 2.766 21.911 -14.521 1.00 83.44 646 PRO A C 1
ATOM 5106 O O . PRO A 1 646 ? 2.208 21.947 -15.618 1.00 83.44 646 PRO A O 1
ATOM 5109 N N . PRO A 1 647 ? 3.617 22.895 -14.165 1.00 81.94 647 PRO A N 1
ATOM 5110 C CA . PRO A 1 647 ? 3.836 24.088 -14.993 1.00 81.94 647 PRO A CA 1
ATOM 5111 C C . PRO A 1 647 ? 4.253 23.799 -16.443 1.00 81.94 647 PRO A C 1
ATOM 5113 O O . PRO A 1 647 ? 3.926 24.571 -17.340 1.00 81.94 647 PRO A O 1
ATOM 5116 N N . ASN A 1 648 ? 4.922 22.667 -16.684 1.00 82.19 648 ASN A N 1
ATOM 5117 C CA . ASN A 1 648 ? 5.288 22.177 -18.010 1.00 82.19 648 ASN A CA 1
ATOM 5118 C C . ASN A 1 648 ? 4.778 20.738 -18.201 1.00 82.19 648 ASN A C 1
ATOM 5120 O O . ASN A 1 648 ? 5.065 19.872 -17.375 1.00 82.19 648 ASN A O 1
ATOM 5124 N N . MET A 1 649 ? 4.096 20.488 -19.323 1.00 83.69 649 MET A N 1
ATOM 5125 C CA . MET A 1 649 ? 3.478 19.203 -19.682 1.00 83.69 649 MET A CA 1
ATOM 5126 C C . MET A 1 649 ? 4.454 18.100 -20.154 1.00 83.69 649 MET A C 1
ATOM 5128 O O . MET A 1 649 ? 4.019 17.054 -20.628 1.00 83.69 649 MET A O 1
ATOM 5132 N N . ARG A 1 650 ? 5.776 18.271 -20.021 1.00 77.69 650 ARG A N 1
ATOM 5133 C CA . ARG A 1 650 ? 6.774 17.275 -20.469 1.00 77.69 650 ARG A CA 1
ATOM 5134 C C . ARG A 1 650 ? 6.625 15.899 -19.814 1.00 77.69 650 ARG A C 1
ATOM 5136 O O . ARG A 1 650 ? 6.901 14.899 -20.464 1.00 77.69 650 ARG A O 1
ATOM 5143 N N . SER A 1 651 ? 6.186 15.832 -18.557 1.00 68.69 651 SER A N 1
ATOM 5144 C CA . SER A 1 651 ? 5.890 14.551 -17.898 1.00 68.69 651 SER A CA 1
ATOM 5145 C C . SER A 1 651 ? 4.639 13.870 -18.462 1.00 68.69 651 SER A C 1
ATOM 5147 O O . SER A 1 651 ? 4.577 12.647 -18.475 1.00 68.69 651 SER A O 1
ATOM 5149 N N . PHE A 1 652 ? 3.679 14.644 -18.977 1.00 74.00 652 PHE A N 1
ATOM 5150 C CA . PHE A 1 652 ? 2.445 14.126 -19.570 1.00 74.00 652 PHE A CA 1
ATOM 5151 C C . PHE A 1 652 ? 2.698 13.554 -20.966 1.00 74.00 652 PHE A C 1
ATOM 5153 O O . PHE A 1 652 ? 2.100 12.544 -21.308 1.00 74.00 652 PHE A O 1
ATOM 5160 N N . GLN A 1 653 ? 3.635 14.115 -21.742 1.00 77.19 653 GLN A N 1
ATOM 5161 C CA . GLN A 1 653 ? 4.004 13.590 -23.067 1.00 77.19 653 GLN A CA 1
ATOM 5162 C C . GLN A 1 653 ? 4.313 12.083 -23.043 1.00 77.19 653 GLN A C 1
ATOM 5164 O O . GLN A 1 653 ? 3.883 11.354 -23.934 1.00 77.19 653 GLN A O 1
ATOM 5169 N N . THR A 1 654 ? 5.045 11.606 -22.030 1.00 70.94 654 THR A N 1
ATOM 5170 C CA . THR A 1 654 ? 5.362 10.176 -21.898 1.00 70.94 654 THR A CA 1
ATOM 5171 C C . THR A 1 654 ? 4.096 9.343 -21.702 1.00 70.94 654 THR A C 1
ATOM 5173 O O . THR A 1 654 ? 3.906 8.365 -22.419 1.00 70.94 654 THR A O 1
ATOM 5176 N N . ALA A 1 655 ? 3.199 9.773 -20.808 1.00 70.69 655 ALA A N 1
ATOM 5177 C CA . ALA A 1 655 ? 1.927 9.093 -20.566 1.00 70.69 655 ALA A CA 1
ATOM 5178 C C . ALA A 1 655 ? 1.038 9.076 -21.824 1.00 70.69 655 ALA A C 1
ATOM 5180 O O . ALA A 1 655 ? 0.477 8.041 -22.172 1.00 70.69 655 ALA A O 1
ATOM 5181 N N . MET A 1 656 ? 0.974 10.185 -22.571 1.00 79.88 656 MET A N 1
ATOM 5182 C CA . MET A 1 656 ? 0.218 10.259 -23.830 1.00 79.88 656 MET A CA 1
ATOM 5183 C C . MET A 1 656 ? 0.777 9.308 -24.898 1.00 79.88 656 MET A C 1
ATOM 5185 O O . MET A 1 656 ? 0.022 8.633 -25.598 1.00 79.88 656 MET A O 1
ATOM 5189 N N . ALA A 1 657 ? 2.104 9.197 -25.001 1.00 76.69 657 ALA A N 1
ATOM 5190 C CA . ALA A 1 657 ? 2.750 8.280 -25.936 1.00 76.69 657 ALA A CA 1
ATOM 5191 C C . ALA A 1 657 ? 2.450 6.806 -25.614 1.00 76.69 657 ALA A C 1
ATOM 5193 O O . ALA A 1 657 ? 2.200 6.019 -26.531 1.00 76.69 657 ALA A O 1
ATOM 5194 N N . GLU A 1 658 ? 2.428 6.440 -24.331 1.00 74.00 658 GLU A N 1
ATOM 5195 C CA . GLU A 1 658 ? 2.071 5.091 -23.867 1.00 74.00 658 GLU A CA 1
ATOM 5196 C C . GLU A 1 658 ? 0.613 4.733 -24.187 1.00 74.00 658 GLU A C 1
ATOM 5198 O O . GLU A 1 658 ? 0.330 3.593 -24.555 1.00 74.00 658 GLU A O 1
ATOM 5203 N N . GLN A 1 659 ? -0.281 5.725 -24.181 1.00 74.69 659 GLN A N 1
ATOM 5204 C CA . GLN A 1 659 ? -1.686 5.594 -24.586 1.00 74.69 659 GLN A CA 1
ATOM 5205 C C . GLN A 1 659 ? -1.895 5.545 -26.113 1.00 74.69 659 GLN A C 1
ATOM 5207 O O . GLN A 1 659 ? -3.025 5.539 -26.603 1.00 74.69 659 GLN A O 1
ATOM 5212 N N . GLY A 1 660 ? -0.812 5.483 -26.896 1.00 82.12 660 GLY A N 1
ATOM 5213 C CA . GLY A 1 660 ? -0.862 5.406 -28.356 1.00 82.12 660 GLY A CA 1
ATOM 5214 C C . GLY A 1 660 ? -0.894 6.760 -29.062 1.00 82.12 660 GLY A C 1
ATOM 5215 O O . GLY A 1 660 ? -1.109 6.788 -30.273 1.00 82.12 660 GLY A O 1
ATOM 5216 N N . ARG A 1 661 ? -0.630 7.859 -28.342 1.00 87.00 661 ARG A N 1
ATOM 5217 C CA . ARG A 1 661 ? -0.614 9.233 -28.864 1.00 87.00 661 ARG A CA 1
ATOM 5218 C C . ARG A 1 661 ? 0.769 9.896 -28.779 1.00 87.00 661 ARG A C 1
ATOM 5220 O O . ARG A 1 661 ? 0.929 10.933 -28.132 1.00 87.00 661 ARG A O 1
ATOM 5227 N N . PRO A 1 662 ? 1.808 9.323 -29.425 1.00 85.94 662 PRO A N 1
ATOM 5228 C CA . PRO A 1 662 ? 3.151 9.911 -29.441 1.00 85.94 662 PRO A CA 1
ATOM 5229 C C . PRO A 1 662 ? 3.219 11.238 -30.217 1.00 85.94 662 PRO A C 1
ATOM 5231 O O . PRO A 1 662 ? 4.222 11.943 -30.125 1.00 85.94 662 PRO A O 1
ATOM 5234 N N . ASP A 1 663 ? 2.170 11.576 -30.973 1.00 88.38 663 ASP A N 1
ATOM 5235 C CA . ASP A 1 663 ? 1.985 12.858 -31.657 1.00 88.38 663 ASP A CA 1
ATOM 5236 C C . ASP A 1 663 ? 1.788 14.038 -30.688 1.00 88.38 663 ASP A C 1
ATOM 5238 O O . ASP A 1 663 ? 2.064 15.184 -31.044 1.00 88.38 663 ASP A O 1
ATOM 5242 N N . LEU A 1 664 ? 1.353 13.777 -29.450 1.00 90.31 664 LEU A N 1
ATOM 5243 C CA . LEU A 1 664 ? 1.106 14.801 -28.435 1.00 90.31 664 LEU A CA 1
ATOM 5244 C C . LEU A 1 664 ? 2.402 15.211 -27.723 1.00 90.31 664 LEU A C 1
ATOM 5246 O O . LEU A 1 664 ? 2.702 14.761 -26.615 1.00 90.31 664 LEU A O 1
ATOM 5250 N N . THR A 1 665 ? 3.188 16.084 -28.359 1.00 91.62 665 THR A N 1
ATOM 5251 C CA . THR A 1 665 ? 4.422 16.618 -27.759 1.00 91.62 665 THR A CA 1
ATOM 5252 C C . THR A 1 665 ? 4.134 17.546 -26.577 1.00 91.62 665 THR A C 1
ATOM 5254 O O . THR A 1 665 ? 3.045 18.112 -26.456 1.00 91.62 665 THR A O 1
ATOM 5257 N N . ALA A 1 666 ? 5.127 17.754 -25.707 1.00 87.44 666 ALA A N 1
ATOM 5258 C CA . ALA A 1 666 ? 5.011 18.694 -24.594 1.00 87.44 666 ALA A CA 1
ATOM 5259 C C . ALA A 1 666 ? 4.605 20.104 -25.062 1.00 87.44 666 ALA A C 1
ATOM 5261 O O . ALA A 1 666 ? 3.788 20.756 -24.416 1.00 87.44 666 ALA A O 1
ATOM 5262 N N . GLU A 1 667 ? 5.149 20.578 -26.183 1.00 91.69 667 GLU A N 1
ATOM 5263 C CA . GLU A 1 667 ? 4.820 21.878 -26.776 1.00 91.69 667 GLU A CA 1
ATOM 5264 C C . GLU A 1 667 ? 3.342 21.949 -27.173 1.00 91.69 667 GLU A C 1
ATOM 5266 O O . GLU A 1 667 ? 2.653 22.895 -26.791 1.00 91.69 667 GLU A O 1
ATOM 5271 N N . LEU A 1 668 ? 2.834 20.922 -27.863 1.00 93.00 668 LEU A N 1
ATOM 5272 C CA . LEU A 1 668 ? 1.435 20.860 -28.284 1.00 93.00 668 LEU A CA 1
ATOM 5273 C C . LEU A 1 668 ? 0.477 20.762 -27.087 1.00 93.00 668 LEU A C 1
ATOM 5275 O O . LEU A 1 668 ? -0.554 21.434 -27.066 1.00 93.00 668 LEU A O 1
ATOM 5279 N N . LEU A 1 669 ? 0.826 19.973 -26.067 1.00 93.25 669 LEU A N 1
ATOM 5280 C CA . LEU A 1 669 ? 0.046 19.860 -24.830 1.00 93.25 669 LEU A CA 1
ATOM 5281 C C . LEU A 1 669 ? -0.010 21.193 -24.073 1.00 93.25 669 LEU A C 1
ATOM 5283 O O . LEU A 1 669 ? -1.079 21.602 -23.622 1.00 93.25 669 LEU A O 1
ATOM 5287 N N . ASN A 1 670 ? 1.119 21.904 -23.968 1.00 92.12 670 ASN A N 1
ATOM 5288 C CA . ASN A 1 670 ? 1.152 23.239 -23.368 1.00 92.12 670 ASN A CA 1
ATOM 5289 C C . ASN A 1 670 ? 0.281 24.226 -24.167 1.00 92.12 670 ASN A C 1
ATOM 5291 O O . ASN A 1 670 ? -0.508 24.951 -23.563 1.00 92.12 670 ASN A O 1
ATOM 5295 N N . GLN A 1 671 ? 0.361 24.211 -25.503 1.00 94.62 671 GLN A N 1
ATOM 5296 C CA . GLN A 1 671 ? -0.454 25.066 -26.374 1.00 94.62 671 GLN A CA 1
ATOM 5297 C C . GLN A 1 671 ? -1.958 24.800 -26.202 1.00 94.62 671 GLN A C 1
ATOM 5299 O O . GLN A 1 671 ? -2.740 25.739 -26.053 1.00 94.62 671 GLN A O 1
ATOM 5304 N N . ARG A 1 672 ? -2.374 23.528 -26.202 1.00 96.12 672 ARG A N 1
ATOM 5305 C CA . ARG A 1 672 ? -3.784 23.140 -26.035 1.00 96.12 672 ARG A CA 1
ATOM 5306 C C . ARG A 1 672 ? -4.315 23.491 -24.649 1.00 96.12 672 ARG A C 1
ATOM 5308 O O . ARG A 1 672 ? -5.433 23.989 -24.548 1.00 96.12 672 ARG A O 1
ATOM 5315 N N . ARG A 1 673 ? -3.501 23.322 -23.601 1.00 95.38 673 ARG A N 1
ATOM 5316 C CA . ARG A 1 673 ? -3.845 23.772 -22.245 1.00 95.38 673 ARG A CA 1
ATOM 5317 C C . ARG A 1 673 ? -4.044 25.284 -22.178 1.00 95.38 673 ARG A C 1
ATOM 5319 O O . ARG A 1 673 ? -5.000 25.732 -21.558 1.00 95.38 673 ARG A O 1
ATOM 5326 N N . GLU A 1 674 ? -3.162 26.070 -22.792 1.00 93.94 674 GLU A N 1
ATOM 5327 C CA . GLU A 1 674 ? -3.318 27.529 -22.820 1.00 93.94 674 GLU A CA 1
ATOM 5328 C C . GLU A 1 674 ? -4.568 27.965 -23.585 1.00 93.94 674 GLU A C 1
ATOM 5330 O O . GLU A 1 674 ? -5.250 28.891 -23.157 1.00 93.94 674 GLU A O 1
ATOM 5335 N N . GLU A 1 675 ? -4.901 27.302 -24.694 1.00 96.19 675 GLU A N 1
ATOM 5336 C CA . GLU A 1 675 ? -6.132 27.600 -25.432 1.00 96.19 675 GLU A CA 1
ATOM 5337 C C . GLU A 1 675 ? -7.387 27.267 -24.618 1.00 96.19 675 GLU A C 1
ATOM 5339 O O . GLU A 1 675 ? -8.300 28.089 -24.530 1.00 96.19 675 GLU A O 1
ATOM 5344 N N . PHE A 1 676 ? -7.393 26.114 -23.950 1.00 96.94 676 PHE A N 1
ATOM 5345 C CA . PHE A 1 676 ? -8.466 25.708 -23.045 1.00 96.94 676 PHE A CA 1
ATOM 5346 C C . PHE A 1 676 ? -8.633 26.684 -21.869 1.00 96.94 676 PHE A C 1
ATOM 5348 O O . PHE A 1 676 ? -9.731 27.182 -21.626 1.00 96.94 676 PHE A O 1
ATOM 5355 N N . LEU A 1 677 ? -7.534 27.059 -21.203 1.00 95.38 677 LEU A N 1
ATOM 5356 C CA . LEU A 1 677 ? -7.543 28.062 -20.131 1.00 95.38 677 LEU A CA 1
ATOM 5357 C C . LEU A 1 677 ? -8.045 29.422 -20.615 1.00 95.38 677 LEU A C 1
ATOM 5359 O O . LEU A 1 677 ? -8.851 30.055 -19.941 1.00 95.38 677 LEU A O 1
ATOM 5363 N N . ARG A 1 678 ? -7.589 29.885 -21.782 1.00 94.88 678 ARG A N 1
ATOM 5364 C CA . ARG A 1 678 ? -8.006 31.171 -22.353 1.00 94.88 678 ARG A CA 1
ATOM 5365 C C . ARG A 1 678 ? -9.507 31.199 -22.631 1.00 94.88 678 ARG A C 1
ATOM 5367 O O . ARG A 1 678 ? -10.145 32.219 -22.375 1.00 94.88 678 ARG A O 1
ATOM 5374 N N . GLN A 1 679 ? -10.069 30.109 -23.148 1.00 95.56 679 GLN A N 1
ATOM 5375 C CA . 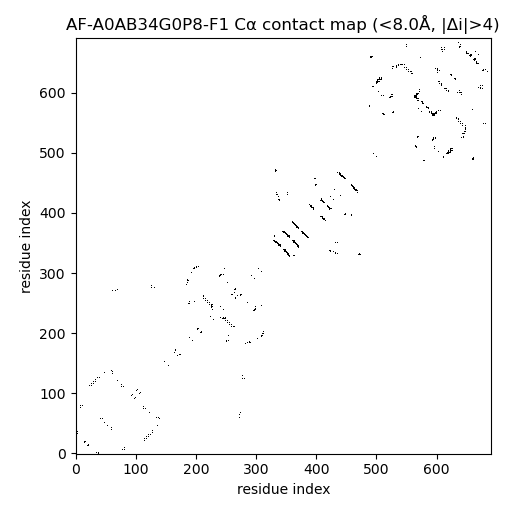GLN A 1 679 ? -11.507 29.991 -23.379 1.00 95.56 679 GLN A CA 1
ATOM 5376 C C . GLN A 1 679 ? -12.291 29.978 -22.058 1.00 95.56 679 GLN A C 1
ATOM 5378 O O . GLN A 1 679 ? -13.256 30.732 -21.934 1.00 95.56 679 GLN A O 1
ATOM 5383 N N . ALA A 1 680 ? -11.860 29.193 -21.068 1.00 95.19 680 ALA A N 1
ATOM 5384 C CA . ALA A 1 680 ? -12.528 29.110 -19.771 1.00 95.19 680 ALA A CA 1
ATOM 5385 C C . ALA A 1 680 ? -12.482 30.447 -19.003 1.00 95.19 680 ALA A C 1
ATOM 5387 O O . ALA A 1 680 ? -13.504 30.919 -18.511 1.00 95.19 680 ALA A O 1
ATOM 5388 N N . LEU A 1 681 ? -11.331 31.131 -18.988 1.00 93.81 681 LEU A N 1
ATOM 5389 C CA . LEU A 1 681 ? -11.187 32.446 -18.350 1.00 93.81 681 LEU A CA 1
ATOM 5390 C C . LEU A 1 681 ? -12.071 33.516 -18.998 1.00 93.81 681 LEU A C 1
ATOM 5392 O O . LEU A 1 681 ? -12.708 34.281 -18.285 1.00 93.81 681 LEU A O 1
ATOM 5396 N N . ARG A 1 682 ? -12.187 33.532 -20.334 1.00 92.19 682 ARG A N 1
ATOM 5397 C CA . ARG A 1 682 ? -13.114 34.447 -21.026 1.00 92.19 682 ARG A CA 1
ATOM 5398 C C . ARG A 1 682 ? -14.567 34.222 -20.615 1.00 92.19 682 ARG A C 1
ATOM 5400 O O . ARG A 1 682 ? -15.323 35.179 -20.539 1.00 92.19 682 ARG A O 1
ATOM 5407 N N . GLN A 1 683 ? -14.968 32.974 -20.385 1.00 88.44 683 GLN A N 1
ATOM 5408 C CA . GLN A 1 683 ? -16.331 32.655 -19.957 1.00 88.44 683 GLN A CA 1
ATOM 5409 C C . GLN A 1 683 ? -16.585 33.040 -18.496 1.00 88.44 683 GLN A C 1
ATOM 5411 O O . GLN A 1 683 ? -17.699 33.441 -18.173 1.00 88.44 683 GLN A O 1
ATOM 5416 N N . LEU A 1 684 ? -15.560 32.975 -17.640 1.00 85.81 684 LEU A N 1
ATOM 5417 C CA . LEU A 1 684 ? -15.634 33.472 -16.265 1.00 85.81 684 LEU A CA 1
ATOM 5418 C C . LEU A 1 684 ? -15.687 35.003 -16.198 1.00 85.81 684 LEU A C 1
ATOM 5420 O O . LEU A 1 684 ? -16.476 35.533 -15.427 1.00 85.81 684 LEU A O 1
ATOM 5424 N N . ASP A 1 685 ? -14.914 35.708 -17.032 1.00 74.88 685 ASP A N 1
ATOM 5425 C CA . ASP A 1 685 ? -14.916 37.179 -17.077 1.00 74.88 685 ASP A CA 1
ATOM 5426 C C . ASP A 1 685 ? -16.233 37.755 -17.649 1.00 74.88 685 ASP A C 1
ATOM 5428 O O . ASP A 1 685 ? -16.628 38.859 -17.294 1.00 74.88 685 ASP A O 1
ATOM 5432 N N . VAL A 1 686 ? -16.941 37.022 -18.520 1.00 59.75 686 VAL A N 1
ATOM 5433 C CA . VAL A 1 686 ? -18.264 37.423 -19.061 1.00 59.75 686 VAL A CA 1
ATOM 5434 C C . VAL A 1 686 ? -19.409 37.140 -18.070 1.00 59.75 686 VAL A C 1
ATOM 5436 O O . VAL A 1 686 ? -20.509 37.666 -18.232 1.00 59.75 686 VAL A O 1
ATOM 5439 N N . GLY A 1 687 ? -19.165 36.312 -17.050 1.00 51.81 687 GLY A N 1
ATOM 5440 C CA . GLY A 1 687 ? -20.150 35.889 -16.052 1.00 51.81 687 GLY A CA 1
ATOM 5441 C C . GLY A 1 687 ? -20.144 36.684 -14.744 1.00 51.81 687 GLY A C 1
ATOM 5442 O O . GLY A 1 687 ? -20.906 36.321 -13.851 1.00 51.81 687 GLY A O 1
ATOM 5443 N N . ASP A 1 688 ? -19.309 37.721 -14.610 1.00 44.47 688 ASP A N 1
ATOM 5444 C CA . ASP A 1 688 ? -19.260 38.598 -13.434 1.00 44.47 688 ASP A CA 1
ATOM 5445 C C . ASP A 1 688 ? -20.162 39.832 -13.666 1.00 44.47 688 ASP A C 1
ATOM 5447 O O . ASP A 1 688 ? -19.792 40.716 -14.440 1.00 44.47 688 ASP A O 1
ATOM 5451 N N . PRO A 1 689 ? -21.376 39.906 -13.081 1.00 41.41 689 PRO A N 1
ATOM 5452 C CA . PRO A 1 689 ? -22.270 41.051 -13.258 1.00 41.41 689 PRO A CA 1
ATOM 5453 C C . PRO A 1 689 ? -21.829 42.316 -12.495 1.00 41.41 689 PRO A C 1
ATOM 5455 O O . PRO A 1 689 ? -22.517 43.328 -12.608 1.00 41.41 689 PRO A O 1
ATOM 5458 N N . ASP A 1 690 ? -20.720 42.276 -11.743 1.00 42.69 690 ASP A N 1
ATOM 5459 C CA . ASP A 1 690 ? -20.198 43.396 -10.940 1.00 42.69 690 ASP A CA 1
ATOM 5460 C C . ASP A 1 690 ? -18.913 44.045 -11.518 1.00 42.69 690 ASP A C 1
ATOM 5462 O O . ASP A 1 690 ? -18.078 44.575 -10.775 1.00 42.69 690 ASP A O 1
ATOM 5466 N N . ILE A 1 691 ? -18.770 44.082 -12.853 1.00 36.75 691 ILE A N 1
ATOM 5467 C CA . ILE A 1 691 ? -17.848 45.005 -13.555 1.00 36.75 691 ILE A CA 1
ATOM 5468 C C . ILE A 1 691 ? -18.613 45.961 -14.469 1.00 36.75 691 ILE A C 1
ATOM 5470 O O . ILE A 1 691 ? -19.377 45.480 -15.338 1.00 36.75 691 ILE A O 1
#

Foldseek 3Di:
DCLDDDVLVVLLVPDDDDVCPVLSVLVVLLSVLVVLLVVLVVVLLVVVVVVPDDPPDDQQADPVLVCLQLDDVVVLSVLVSCLSVLCVVLSPDDADVSVVCCVVPPVVSSVVSSVSSVSSSVSSVLLSVLVSVLSNVLVVVVVVVVVVVPDPCVVVVVVVVLVVCCVPPVVVNVVVVVVVVPDQFADDDDPLCLVLLVVLQCPPPNRDNDDLSRLVSLLVVLQVLACPPPDDDPDPDAAADDPLNVLSLVLNRSSLVVSCPDCCNVPPDRNRSSVSSSVSSSNVSSVRNCCCVPHHPYDDPNDDDSVSSNRDDPVPPPPVPPPVVPPQDWFWQDKFWFDDPDPFWPTKIWIWTHGSPQLFKIKIKIWTFGPDPDTPIDIDIDIDGNVQKDKAQQQFPACPPVRDRGFRWIWIDGPVDIDITGHPDVVRSQSVVCQNVQWGFPDKDFDQDDPDPDPDGGIDTDTHRHGGDGDDDDPPPDDDDDDDDDDQQFDDLADDLLLLLQLLLVLLVQQPDDDDPPDPFDEDPAAPNVDPLVVLCVVDVFDPLLVVLVVLLVVDDFPDFDKGKGQSHREPNQFGDDPSHTPDGDDSPRIGIYDSLRSLLQHLLRLLLRHRNVSSVSSQVSNCVNNVHHDTPNLSSVSRNLSPDRSWCQVVCVNNVVSVPVVRHRVSSNVSSSVSSVVSVVVSVVPDPPD

Nearest PDB structures (foldseek):
  4feu-assembly4_D  TM=6.992E-01  e=1.011E-02  Acinetobacter baumannii AYE
  4fex-assembly3_C  TM=4.870E-01  e=6.736E-04  Acinetobacter baumannii AYE
  4gkh-assembly10_J  TM=4.884E-01  e=3.805E-03  Acinetobacter baumannii AYE
  1nd4-assembly1_B  TM=4.351E-01  e=2.044E-03  Klebsiella pneumoniae
  4fev-assembly7_B  TM=4.889E-01  e=7.084E-03  Acinetobacter baumannii AYE

Organism: NCBI:txid1247861